Protein AF-A0A024GUS0-F1 (afdb_monomer)

Secondary structure (DSSP, 8-state):
--PPPPP------------GGGTHHHHGGG--GGGS-S-SSGGG----EEEE-SSEEEEEEPTT---SSSSSS-HHHHHHHH-TT----EESS---TT-EEEEEEESSHHHHHHHHHHHHTT-EEEEEEEEEES---SSGGGGTTSS-TTGGGPPP-EEEEHHHHHHHHHHHHHHHHHHHHHHH-TTHHHHH---TTSPPPPPPHHHHHHHHHHHHHHHTTSTT----HHHHHHHH--TTT--HHHHHHHHHHHHHHHHHHHHHHHHHHHHHHHHHHHT--S----TTS---S-TTHHHHTTTT-PEEEEEE--EEPPPTT--S-EE--SHHHHHHTT-B--EEEEEEEEEEEETTEEEEEEEEEESS--TTHHHHHHHHTT-PBTT-TTTS---TTS---SS--EEEEEEEE----HHHHHHHS--EEE---TTTTTS---S--------

Nearest PDB structures (foldseek):
  5vbb-assembly1_A  TM=7.736E-01  e=2.047E-17  Homo sapiens
  1xpi-assembly2_B  TM=7.769E-01  e=3.939E-11  Escherichia coli
  1v9k-assembly2_B  TM=7.738E-01  e=3.724E-11  Escherichia coli
  5uba-assembly1_A  TM=6.549E-01  e=1.208E-11  Homo sapiens
  1xpi-assembly1_A  TM=7.709E-01  e=3.163E-10  Escherichia coli

Foldseek 3Di:
DDDDDDDDDDDDDDDDDDDPVVVVVVVVVPVCQVVQDDDQAQVPDDWAWQDDDPWKTKTFFAAQAADDDDGRHHPQVNCCVVPVVQPDKAFLDDDPRQATGIGMITSDPVSSVVSVVLVVLLLKWFKKKFKWFDDQDQDLVCLLVPDDPCSVPFDRWFKFWLVCVVVVLVLVSVVVVVVVCCVPPVPPSLVVDPDPLAQDAFDALQVLLVVLLVVLVVQVVDPPDDDDPVNVVSNPDDPVPDDPVRSVVSRVSRVVSNVVSVVSSVVVVVVVVVVSVVPPPTPRPPVPDDDPPDPVVVPVVVPDTGMKTKQWWFWAQDDPVDRDIDTDPDPVCCVPRVTHTWIKIKGWQFWFADPNTIMTMIMIITSHDDVCRVQRSCLSSVTGGFQPPRSDDPPPPDPTDPGGRMYRFKMFRNDPPVVCCVNPVGGIDGDDRPCCVGTNRPDDDDSDDPD

pLDDT: mean 76.23, std 20.82, range [25.52, 98.06]

Organism: NCBI:txid65357

InterPro domains:
  IPR006145 Pseudouridine synthase, RsuA/RluA-like [PF00849] (55-380)
  IPR006145 Pseudouridine synthase, RsuA/RluA-like [cd02869] (336-411)
  IPR009071 High mobility group box domain [PS50118] (201-269)
  IPR020103 Pseudouridine synthase, catalytic domain superfamily [SSF55120] (85-411)
  IPR020103 Pseudouridine synthase, catalytic domain superfamily [SSF55120] (321-415)
  IPR036910 High mobility group box domain superfamily [G3DSA:1.10.30.10] (197-286)
  IPR036910 High mobility group box domain superfamily [SSF47095] (211-273)
  IPR050188 RluA Pseudouridine Synthase [PTHR21600] (29-422)

Structure (mmCIF, N/CA/C/O backbone):
data_AF-A0A024GUS0-F1
#
_entry.id   AF-A0A024GUS0-F1
#
loop_
_atom_site.group_PDB
_atom_site.id
_atom_site.type_symbol
_atom_site.label_atom_id
_atom_site.label_alt_id
_atom_site.label_comp_id
_atom_site.label_asym_id
_atom_site.label_entity_id
_atom_site.label_seq_id
_atom_site.pdbx_PDB_ins_code
_atom_site.Cartn_x
_atom_site.Cartn_y
_atom_site.Cartn_z
_atom_site.occupancy
_atom_site.B_iso_or_equiv
_atom_site.auth_seq_id
_atom_site.auth_comp_id
_atom_site.auth_asym_id
_atom_site.auth_atom_id
_atom_site.pdbx_PDB_model_num
ATOM 1 N N . MET A 1 1 ? -56.426 24.921 19.513 1.00 39.22 1 MET A N 1
ATOM 2 C CA . MET A 1 1 ? -56.250 25.112 18.055 1.00 39.22 1 MET A CA 1
ATOM 3 C C . MET A 1 1 ? -55.193 26.186 17.834 1.00 39.22 1 MET A C 1
ATOM 5 O O . MET A 1 1 ? -55.125 27.090 18.652 1.00 39.22 1 MET A O 1
ATOM 9 N N . HIS A 1 2 ? -54.398 26.029 16.768 1.00 25.52 2 HIS A N 1
ATOM 10 C CA . HIS A 1 2 ? -53.125 26.695 16.411 1.00 25.52 2 HIS A CA 1
ATOM 11 C C . HIS A 1 2 ? -51.833 26.079 16.981 1.00 25.52 2 HIS A C 1
ATOM 13 O O . HIS A 1 2 ? -51.426 26.397 18.097 1.00 25.52 2 HIS A O 1
ATOM 19 N N . PRO A 1 3 ? -51.133 25.253 16.179 1.00 26.69 3 PRO A N 1
ATOM 20 C CA . PRO A 1 3 ? -49.714 24.981 16.342 1.00 26.69 3 PRO A CA 1
ATOM 21 C C . PRO A 1 3 ? -48.855 25.991 15.562 1.00 26.69 3 PRO A C 1
ATOM 23 O O . PRO A 1 3 ? -49.153 26.347 14.423 1.00 26.69 3 PRO A O 1
ATOM 26 N N . ARG A 1 4 ? -47.776 26.425 16.219 1.00 25.64 4 ARG A N 1
ATOM 27 C CA . ARG A 1 4 ? -46.687 27.261 15.701 1.00 25.64 4 ARG A CA 1
ATOM 28 C C . ARG A 1 4 ? -45.737 26.417 14.844 1.00 25.64 4 ARG A C 1
ATOM 30 O O . ARG A 1 4 ? -45.289 25.366 15.297 1.00 25.64 4 ARG A O 1
ATOM 37 N N . THR A 1 5 ? -45.402 26.906 13.655 1.00 28.09 5 THR A N 1
ATOM 38 C CA . THR A 1 5 ? -44.386 26.321 12.769 1.00 28.09 5 THR A CA 1
ATOM 39 C C . THR A 1 5 ? -43.005 26.869 13.133 1.00 28.09 5 THR A C 1
ATOM 41 O O . THR A 1 5 ? -42.847 28.061 13.381 1.00 28.09 5 THR A O 1
ATOM 44 N N . ILE A 1 6 ? -42.025 25.972 13.202 1.00 29.83 6 ILE A N 1
ATOM 45 C CA . ILE A 1 6 ? -40.618 26.231 13.521 1.00 29.83 6 ILE A CA 1
ATOM 46 C C . ILE A 1 6 ? -39.914 26.758 12.261 1.00 29.83 6 ILE A C 1
ATOM 48 O O . ILE A 1 6 ? -39.926 26.089 11.231 1.00 29.83 6 ILE A O 1
ATOM 52 N N . GLU A 1 7 ? -39.291 27.934 12.349 1.00 26.20 7 GLU A N 1
ATOM 53 C CA . GLU A 1 7 ? -38.375 28.463 11.332 1.00 26.20 7 GLU A CA 1
ATOM 54 C C . GLU A 1 7 ? -37.002 27.782 11.451 1.00 26.20 7 GLU A C 1
ATOM 56 O O . GLU A 1 7 ? -36.323 27.891 12.473 1.00 26.20 7 GLU A O 1
ATOM 61 N N . THR A 1 8 ? -36.567 27.096 10.394 1.00 29.22 8 THR A N 1
ATOM 62 C CA . THR A 1 8 ? -35.176 26.658 10.219 1.00 29.22 8 THR A CA 1
ATOM 63 C C . THR A 1 8 ? -34.446 27.648 9.317 1.00 29.22 8 THR A C 1
ATOM 65 O O . THR A 1 8 ? -34.753 27.778 8.134 1.00 29.22 8 THR A O 1
ATOM 68 N N . ASN A 1 9 ? -33.469 28.350 9.889 1.00 27.25 9 ASN A N 1
ATOM 69 C CA . ASN A 1 9 ? -32.572 29.270 9.196 1.00 27.25 9 ASN A CA 1
ATOM 70 C C . ASN A 1 9 ? -31.538 28.480 8.365 1.00 27.25 9 ASN A C 1
ATOM 72 O O . ASN A 1 9 ? -30.459 28.156 8.858 1.00 27.25 9 ASN A O 1
ATOM 76 N N . GLU A 1 10 ? -31.842 28.188 7.100 1.00 29.73 10 GLU A N 1
ATOM 77 C CA . GLU A 1 10 ? -30.844 27.781 6.104 1.00 29.73 10 GLU A CA 1
ATOM 78 C C . GLU A 1 10 ? -30.665 28.905 5.075 1.00 29.73 10 GLU A C 1
ATOM 80 O O . GLU A 1 10 ? -31.553 29.198 4.276 1.00 29.73 10 GLU A O 1
ATOM 85 N N . LYS A 1 11 ? -29.499 29.564 5.090 1.00 28.52 11 LYS A N 1
ATOM 86 C CA . LYS A 1 11 ? -29.088 30.467 4.007 1.00 28.52 11 LYS A CA 1
ATOM 87 C C . LYS A 1 11 ? -28.705 29.626 2.779 1.00 28.52 11 LYS A C 1
ATOM 89 O O . LYS A 1 11 ? -27.796 28.802 2.897 1.00 28.52 11 LYS A O 1
ATOM 94 N N . PRO A 1 12 ? -29.299 29.846 1.593 1.00 28.25 12 PRO A N 1
ATOM 95 C CA . PRO A 1 12 ? -28.890 29.144 0.386 1.00 28.25 12 PRO A CA 1
ATOM 96 C C . PRO A 1 12 ? -27.552 29.695 -0.130 1.00 28.25 12 PRO A C 1
ATOM 98 O O . PRO A 1 12 ? -27.399 30.892 -0.371 1.00 28.25 12 PRO A O 1
ATOM 101 N N . PHE A 1 13 ? -26.578 28.807 -0.333 1.00 26.41 13 PHE A N 1
ATOM 102 C CA . PHE A 1 13 ? -25.350 29.106 -1.073 1.00 26.41 13 PHE A CA 1
ATOM 103 C C . PHE A 1 13 ? -25.702 29.305 -2.559 1.00 26.41 13 PHE A C 1
ATOM 105 O O . PHE A 1 13 ? -25.943 28.346 -3.292 1.00 26.41 13 PHE A O 1
ATOM 112 N N . SER A 1 14 ? -25.748 30.554 -3.023 1.00 27.45 14 SER A N 1
ATOM 113 C CA . SER A 1 14 ? -25.956 30.887 -4.434 1.00 27.45 14 SER A CA 1
ATOM 114 C C . SER A 1 14 ? -24.679 30.632 -5.245 1.00 27.45 14 SER A C 1
ATOM 116 O O . SER A 1 14 ? -23.702 31.370 -5.119 1.00 27.45 14 SER A O 1
ATOM 118 N N . ARG A 1 15 ? -24.678 29.614 -6.115 1.00 29.00 15 ARG A N 1
ATOM 119 C CA . ARG A 1 15 ? -23.712 29.524 -7.226 1.00 29.00 15 ARG A CA 1
ATOM 120 C C . ARG A 1 15 ? -24.179 30.426 -8.380 1.00 29.00 15 ARG A C 1
ATOM 122 O O . ARG A 1 15 ? -25.383 30.474 -8.640 1.00 29.00 15 ARG A O 1
ATOM 129 N N . PRO A 1 16 ? -23.279 31.119 -9.097 1.00 27.64 16 PRO A N 1
ATOM 130 C CA . PRO A 1 16 ? -23.679 31.974 -10.209 1.00 27.64 16 PRO A CA 1
ATOM 131 C C . PRO A 1 16 ? -24.201 31.124 -11.379 1.00 27.64 16 PRO A C 1
ATOM 133 O O . PRO A 1 16 ? -23.551 30.171 -11.809 1.00 27.64 16 PRO A O 1
ATOM 136 N N . ARG A 1 17 ? -25.388 31.470 -11.896 1.00 33.12 17 ARG A N 1
ATOM 137 C CA . ARG A 1 17 ? -25.976 30.866 -13.103 1.00 33.12 17 ARG A CA 1
ATOM 138 C C . ARG A 1 17 ? -25.196 31.332 -14.338 1.00 33.12 17 ARG A C 1
ATOM 140 O O . ARG A 1 17 ? -25.247 32.511 -14.676 1.00 33.12 17 ARG A O 1
ATOM 147 N N . ARG A 1 18 ? -24.505 30.416 -15.024 1.00 33.41 18 ARG A N 1
ATOM 148 C CA . ARG A 1 18 ? -24.009 30.634 -16.398 1.00 33.41 18 ARG A CA 1
ATOM 149 C C . ARG A 1 18 ? -25.074 30.202 -17.413 1.00 33.41 18 ARG A C 1
ATOM 151 O O . ARG A 1 18 ? -25.890 29.331 -17.112 1.00 33.41 18 ARG A O 1
ATOM 158 N N . LYS A 1 19 ? -25.113 30.879 -18.565 1.00 34.56 19 LYS A N 1
ATOM 159 C CA . LYS A 1 19 ? -26.150 30.741 -19.602 1.00 34.56 19 LYS A CA 1
ATOM 160 C C . LYS A 1 19 ? -26.060 29.376 -20.299 1.00 34.56 19 LYS A C 1
ATOM 162 O O . LYS A 1 19 ? -24.975 28.839 -20.485 1.00 34.56 19 LYS A O 1
ATOM 167 N N . ALA A 1 20 ? -27.212 28.843 -20.710 1.00 36.78 20 ALA A N 1
ATOM 168 C CA . ALA A 1 20 ? -27.345 27.520 -21.330 1.00 36.78 20 ALA A CA 1
ATOM 169 C C . ALA A 1 20 ? -26.583 27.361 -22.664 1.00 36.78 20 ALA A C 1
ATOM 171 O O . ALA A 1 20 ? -26.237 26.244 -23.027 1.00 36.78 20 ALA A O 1
ATOM 172 N N . SER A 1 21 ? -26.250 28.459 -23.352 1.00 31.81 21 SER A N 1
ATOM 173 C CA . SER A 1 21 ? -25.469 28.446 -24.600 1.00 31.81 21 SER A CA 1
ATOM 174 C C . SER A 1 21 ? -23.989 28.081 -24.415 1.00 31.81 21 SER A C 1
ATOM 176 O O . SER A 1 21 ? -23.338 27.700 -25.380 1.00 31.81 21 SER A O 1
ATOM 178 N N . ASP A 1 22 ? -23.455 28.157 -23.190 1.00 33.03 22 ASP A N 1
ATOM 179 C CA . ASP A 1 22 ? -22.054 27.807 -22.902 1.00 33.03 22 ASP A CA 1
ATOM 180 C C . ASP A 1 22 ? -21.862 26.295 -22.663 1.00 33.03 22 ASP A C 1
ATOM 182 O O . ASP A 1 22 ? -20.732 25.820 -22.571 1.00 33.03 22 ASP A O 1
ATOM 186 N N . PHE A 1 23 ? -22.948 25.519 -22.552 1.00 36.16 23 PHE A N 1
ATOM 187 C CA . PHE A 1 23 ? -22.876 24.070 -22.317 1.00 36.16 23 PHE A CA 1
ATOM 188 C C . PHE A 1 23 ? -22.616 23.267 -23.595 1.00 36.16 23 PHE A C 1
ATOM 190 O O . PHE A 1 23 ? -21.948 22.236 -23.545 1.00 36.16 23 PHE A O 1
ATOM 197 N N . GLU A 1 24 ? -23.086 23.746 -24.745 1.00 31.78 24 GLU A N 1
ATOM 198 C CA . GLU A 1 24 ? -23.004 22.999 -26.005 1.00 31.78 24 GLU A CA 1
ATOM 199 C C . GLU A 1 24 ? -21.579 23.013 -26.586 1.00 31.78 24 GLU A C 1
ATOM 201 O O . GLU A 1 24 ? -21.090 21.995 -27.075 1.00 31.78 24 GLU A O 1
ATOM 206 N N . HIS A 1 25 ? -20.844 24.114 -26.392 1.00 30.50 25 HIS A N 1
ATOM 207 C CA . HIS A 1 25 ? -19.437 24.227 -26.793 1.00 30.50 25 HIS A CA 1
ATOM 208 C C . HIS A 1 25 ? -18.455 23.515 -25.844 1.00 30.50 25 HIS A C 1
ATOM 210 O O . HIS A 1 25 ? -17.326 23.226 -26.236 1.00 30.50 25 HIS A O 1
ATOM 216 N N . VAL A 1 26 ? -18.861 23.215 -24.603 1.00 34.06 26 VAL A N 1
ATOM 217 C CA . VAL A 1 26 ? -18.023 22.496 -23.624 1.00 34.06 26 VAL A CA 1
ATOM 218 C C . VAL A 1 26 ? -18.148 20.978 -23.782 1.00 34.06 26 VAL A C 1
ATOM 220 O O . VAL A 1 26 ? -17.193 20.260 -23.495 1.00 34.06 26 VAL A O 1
ATOM 223 N N . LEU A 1 27 ? -19.271 20.473 -24.303 1.00 33.47 27 LEU A N 1
ATOM 224 C CA . LEU A 1 27 ? -19.463 19.038 -24.539 1.00 33.47 27 LEU A CA 1
ATOM 225 C C . LEU A 1 27 ? -18.681 18.509 -25.754 1.00 33.47 27 LEU A C 1
ATOM 227 O O . LEU A 1 27 ? -18.282 17.347 -25.748 1.00 33.47 27 LEU A O 1
ATOM 231 N N . GLN A 1 28 ? -18.371 19.349 -26.749 1.00 29.69 28 GLN A N 1
ATOM 232 C CA . GLN A 1 28 ? -17.580 18.935 -27.920 1.00 29.69 28 GLN A CA 1
ATOM 233 C C . GLN A 1 28 ? -16.073 18.770 -27.642 1.00 29.69 28 GLN A C 1
ATOM 235 O O . GLN A 1 28 ? -15.373 18.123 -28.419 1.00 29.69 28 GLN A O 1
ATOM 240 N N . THR A 1 29 ? -15.557 19.271 -26.515 1.00 30.69 29 THR A N 1
ATOM 241 C CA . THR A 1 29 ? -14.122 19.184 -26.170 1.00 30.69 29 THR A CA 1
ATOM 242 C C . THR A 1 29 ? -13.755 17.916 -25.381 1.00 30.69 29 THR A C 1
ATOM 244 O O . THR A 1 29 ? -12.579 17.686 -25.091 1.00 30.69 29 THR A O 1
ATOM 247 N N . TYR A 1 30 ? -14.731 17.060 -25.058 1.00 35.56 30 TYR A N 1
ATOM 248 C CA . TYR A 1 30 ? -14.507 15.807 -24.323 1.00 35.56 30 TYR A CA 1
ATOM 249 C C . TYR A 1 30 ? -14.148 14.604 -25.199 1.00 35.56 30 TYR A C 1
ATOM 251 O O . TYR A 1 30 ? -14.019 13.504 -24.679 1.00 35.56 30 TYR A O 1
ATOM 259 N N . ASN A 1 31 ? -13.851 14.800 -26.486 1.00 35.84 31 ASN A N 1
ATOM 260 C CA . ASN A 1 31 ? -13.142 13.789 -27.279 1.00 35.84 31 ASN A CA 1
ATOM 261 C C . ASN A 1 31 ? -11.621 13.857 -27.013 1.00 35.84 31 ASN A C 1
ATOM 263 O O . ASN A 1 31 ? -10.795 13.980 -27.914 1.00 35.84 31 ASN A O 1
ATOM 267 N N . CYS A 1 32 ? -11.240 13.891 -25.731 1.00 37.34 32 CYS A N 1
ATOM 268 C CA . CYS A 1 32 ? -9.860 14.041 -25.266 1.00 37.34 32 CYS A CA 1
ATOM 269 C C . CYS A 1 32 ? -9.244 12.732 -24.749 1.00 37.34 32 CYS A C 1
ATOM 271 O O . CYS A 1 32 ? -8.144 12.765 -24.196 1.00 37.34 32 CYS A O 1
ATOM 273 N N . ASP A 1 33 ? -9.917 11.595 -24.944 1.00 43.66 33 ASP A N 1
ATOM 274 C CA . ASP A 1 33 ? -9.506 10.309 -24.370 1.00 43.66 33 ASP A CA 1
ATOM 275 C C . ASP A 1 33 ? -8.219 9.753 -25.008 1.00 43.66 33 ASP A C 1
ATOM 277 O O . ASP A 1 33 ? -7.389 9.160 -24.319 1.00 43.66 33 ASP A O 1
ATOM 281 N N . SER A 1 34 ? -7.955 10.078 -26.280 1.00 43.47 34 SER A N 1
ATOM 282 C CA . SER A 1 34 ? -6.726 9.692 -26.993 1.00 43.47 34 SER A CA 1
ATOM 283 C C . SER A 1 34 ? -5.442 10.336 -26.446 1.00 43.47 34 SER A C 1
ATOM 285 O O . SER A 1 34 ? -4.345 9.911 -26.800 1.00 43.47 34 SER A O 1
ATOM 287 N N . ARG A 1 35 ? -5.539 11.354 -25.574 1.00 47.75 35 ARG A N 1
ATOM 288 C CA . ARG A 1 35 ? -4.375 12.110 -25.072 1.00 47.75 35 ARG A CA 1
ATOM 289 C C . ARG A 1 35 ? -3.687 11.495 -23.852 1.00 47.75 35 ARG A C 1
ATOM 291 O O . ARG A 1 35 ? -2.587 11.923 -23.523 1.00 47.75 35 ARG A O 1
ATOM 298 N N . ARG A 1 36 ? -4.317 10.547 -23.147 1.00 53.44 36 ARG A N 1
ATOM 299 C CA . ARG A 1 36 ? -3.791 9.992 -21.878 1.00 53.44 36 ARG A CA 1
ATOM 300 C C . ARG A 1 36 ? -3.139 8.607 -22.004 1.00 53.44 36 ARG A C 1
ATOM 302 O O . ARG A 1 36 ? -2.761 8.052 -20.978 1.00 53.44 36 ARG A O 1
ATOM 309 N N . GLY A 1 37 ? -2.978 8.087 -23.224 1.00 66.19 37 GLY A N 1
ATOM 310 C CA . GLY A 1 37 ? -2.435 6.746 -23.478 1.00 66.19 37 GLY A CA 1
ATOM 311 C C . GLY A 1 37 ? -3.395 5.614 -23.084 1.00 66.19 37 GLY A C 1
ATOM 312 O O . GLY A 1 37 ? -4.482 5.866 -22.558 1.00 66.19 37 GLY A O 1
ATOM 313 N N . GLY A 1 38 ? -2.987 4.368 -23.342 1.00 75.44 38 GLY A N 1
ATOM 314 C CA . GLY A 1 38 ? -3.787 3.163 -23.083 1.00 75.44 38 GLY A CA 1
ATOM 315 C C . GLY A 1 38 ? -4.730 2.761 -24.231 1.00 75.44 38 GLY A C 1
ATOM 316 O O . GLY A 1 38 ? -4.809 3.467 -25.239 1.00 75.44 38 GLY A O 1
ATOM 317 N N . PRO A 1 39 ? -5.437 1.619 -24.113 1.00 81.12 39 PRO A N 1
ATOM 318 C CA . PRO A 1 39 ? -6.397 1.177 -25.123 1.00 81.12 39 PRO A CA 1
ATOM 319 C C . PRO A 1 39 ? -7.516 2.209 -25.298 1.00 81.12 39 PRO A C 1
ATOM 321 O O . PRO A 1 39 ? -8.186 2.565 -24.330 1.00 81.12 39 PRO A O 1
ATOM 324 N N . SER A 1 40 ? -7.715 2.691 -26.525 1.00 80.00 40 SER A N 1
ATOM 325 C CA . SER A 1 40 ? -8.797 3.624 -26.868 1.00 80.00 40 SER A CA 1
ATOM 326 C C . SER A 1 40 ? -10.112 2.916 -27.193 1.00 80.00 40 SER A C 1
ATOM 328 O O . SER A 1 40 ? -11.171 3.516 -27.053 1.00 80.00 40 SER A O 1
ATOM 330 N N . ASP A 1 41 ? -10.048 1.649 -27.605 1.00 86.88 41 ASP A N 1
ATOM 331 C CA . ASP A 1 41 ? -11.208 0.810 -27.900 1.00 86.88 41 ASP A CA 1
ATOM 332 C C . ASP A 1 41 ? -11.241 -0.405 -26.971 1.00 86.88 41 ASP A C 1
ATOM 334 O O . ASP A 1 41 ? -10.206 -0.979 -26.617 1.00 86.88 41 ASP A O 1
ATOM 338 N N . LEU A 1 42 ? -12.451 -0.813 -26.593 1.00 89.69 42 LEU A N 1
ATOM 339 C CA . LEU A 1 42 ? -12.677 -1.968 -25.743 1.00 89.69 42 LEU A CA 1
ATOM 340 C C . LEU A 1 42 ? -12.161 -3.246 -26.406 1.00 89.69 42 LEU A C 1
ATOM 342 O O . LEU A 1 42 ? -11.589 -4.081 -25.714 1.00 89.69 42 LEU A O 1
ATOM 346 N N . ASN A 1 43 ? -12.306 -3.395 -27.726 1.00 89.38 43 ASN A N 1
ATOM 347 C CA . ASN A 1 43 ? -11.841 -4.593 -28.436 1.00 89.38 43 ASN A CA 1
ATOM 348 C C . ASN A 1 43 ? -10.316 -4.741 -28.420 1.00 89.38 43 ASN A C 1
ATOM 350 O O . ASN A 1 43 ? -9.823 -5.861 -28.456 1.00 89.38 43 ASN A O 1
ATOM 354 N N . ALA A 1 44 ? -9.578 -3.633 -28.313 1.00 86.75 44 ALA A N 1
ATOM 355 C CA . ALA A 1 44 ? -8.124 -3.650 -28.178 1.00 86.75 44 ALA A CA 1
ATOM 356 C C . ALA A 1 44 ? -7.658 -3.964 -26.742 1.00 86.75 44 ALA A C 1
ATOM 358 O O . ALA A 1 44 ? -6.468 -4.176 -26.510 1.00 86.75 44 ALA A O 1
ATOM 359 N N . LEU A 1 45 ? -8.570 -3.961 -25.759 1.00 92.19 45 LEU A N 1
ATOM 360 C CA . LEU A 1 45 ? -8.269 -4.303 -24.372 1.00 92.19 45 LEU A CA 1
ATOM 361 C C . LEU A 1 45 ? -8.510 -5.799 -24.143 1.00 92.19 45 LEU A C 1
ATOM 363 O O . LEU A 1 45 ? -9.638 -6.253 -23.922 1.00 92.19 45 LEU A O 1
ATOM 367 N N . GLU A 1 46 ? -7.419 -6.556 -24.160 1.00 92.88 46 GLU A N 1
ATOM 368 C CA . GLU A 1 46 ? -7.390 -7.966 -23.776 1.00 92.88 46 GLU A CA 1
ATOM 369 C C . GLU A 1 46 ? -7.079 -8.113 -22.280 1.00 92.88 46 GLU A C 1
ATOM 371 O O . GLU A 1 46 ? -6.201 -7.434 -21.734 1.00 92.88 46 GLU A O 1
ATOM 376 N N . LEU A 1 47 ? -7.825 -8.985 -21.597 1.00 96.06 47 LEU A N 1
ATOM 377 C CA . LEU A 1 47 ? -7.606 -9.284 -20.186 1.00 96.06 47 LEU A CA 1
ATOM 378 C C . LEU A 1 47 ? -6.589 -10.418 -20.031 1.00 96.06 47 LEU A C 1
ATOM 380 O O . LEU A 1 47 ? -6.867 -11.560 -20.387 1.00 96.06 47 LEU A O 1
ATOM 384 N N . ASP A 1 48 ? -5.449 -10.124 -19.408 1.00 96.88 48 ASP A N 1
ATOM 385 C CA . ASP A 1 48 ? -4.497 -11.146 -18.963 1.00 96.88 48 ASP A CA 1
ATOM 386 C C . ASP A 1 48 ? -4.963 -11.716 -17.612 1.00 96.88 48 ASP A C 1
ATOM 388 O O . ASP A 1 48 ? -4.809 -11.102 -16.550 1.00 96.88 48 ASP A O 1
ATOM 392 N N . VAL A 1 49 ? -5.637 -12.867 -17.661 1.00 97.19 49 VAL A N 1
ATOM 393 C CA . VAL A 1 49 ? -6.249 -13.515 -16.496 1.00 97.19 49 VAL A CA 1
ATOM 394 C C . VAL A 1 49 ? -5.264 -14.504 -15.883 1.00 97.19 49 VAL A C 1
ATOM 396 O O . VAL A 1 49 ? -5.088 -15.614 -16.375 1.00 97.19 49 VAL A O 1
ATOM 399 N N . ILE A 1 50 ? -4.701 -14.138 -14.732 1.00 95.94 50 ILE A N 1
ATOM 400 C CA . ILE A 1 50 ? -3.835 -15.016 -13.932 1.00 95.94 50 ILE A CA 1
ATOM 401 C C . ILE A 1 50 ? -4.655 -16.165 -13.343 1.00 95.94 50 ILE A C 1
ATOM 403 O O . ILE A 1 50 ? -4.207 -17.310 -13.278 1.00 95.94 50 ILE A O 1
ATOM 407 N N . ARG A 1 51 ? -5.858 -15.855 -12.841 1.00 94.44 51 ARG A N 1
ATOM 408 C CA . ARG A 1 51 ? -6.723 -16.846 -12.196 1.00 94.44 51 ARG A CA 1
ATOM 409 C C . ARG A 1 51 ? -8.184 -16.431 -12.205 1.00 94.44 51 ARG A C 1
ATOM 411 O O . ARG A 1 51 ? -8.510 -15.279 -11.944 1.00 94.44 51 ARG A O 1
ATOM 418 N N . LYS A 1 52 ? -9.075 -17.405 -12.372 1.00 94.62 52 LYS A N 1
ATOM 419 C CA . LYS A 1 52 ? -10.516 -17.250 -12.159 1.00 94.62 52 LYS A CA 1
ATOM 420 C C . LYS A 1 52 ? -11.023 -18.364 -11.249 1.00 94.62 52 LYS A C 1
ATOM 422 O O . LYS A 1 52 ? -10.748 -19.536 -11.484 1.00 94.62 52 LYS A O 1
ATOM 427 N N . THR A 1 53 ? -11.784 -18.001 -10.225 1.00 93.50 53 THR A N 1
ATOM 428 C CA . THR A 1 53 ? -12.536 -18.936 -9.377 1.00 93.50 53 THR A CA 1
ATOM 429 C C . THR A 1 53 ? -14.016 -18.554 -9.385 1.00 93.50 53 THR A C 1
ATOM 431 O O . THR A 1 53 ? -14.416 -17.589 -10.032 1.00 93.50 53 THR A O 1
ATOM 434 N N . LYS A 1 54 ? -14.854 -19.274 -8.628 1.00 93.69 54 LYS A N 1
ATOM 435 C CA . LYS A 1 54 ? -16.260 -18.884 -8.406 1.00 93.69 54 LYS A CA 1
ATOM 436 C C . LYS A 1 54 ? -16.414 -17.533 -7.685 1.00 93.69 54 LYS A C 1
ATOM 438 O O . LYS A 1 54 ? -17.470 -16.916 -7.744 1.00 93.69 54 LYS A O 1
ATOM 443 N N . ASN A 1 55 ? -15.376 -17.100 -6.971 1.00 95.50 55 ASN A N 1
ATOM 444 C CA . ASN A 1 55 ? -15.428 -15.997 -6.014 1.00 95.50 55 ASN A CA 1
ATOM 445 C C . ASN A 1 55 ? -14.585 -14.788 -6.426 1.00 95.50 55 ASN A C 1
ATOM 447 O O . ASN A 1 55 ? -14.869 -13.675 -5.975 1.00 95.50 55 ASN A O 1
ATOM 451 N N . LEU A 1 56 ? -13.567 -14.984 -7.265 1.00 95.19 56 LEU A N 1
ATOM 452 C CA . LEU A 1 56 ? -12.633 -13.934 -7.653 1.00 95.19 56 LEU A CA 1
ATOM 453 C C . LEU A 1 56 ? -12.083 -14.117 -9.073 1.00 95.19 56 LEU A C 1
ATOM 455 O O . LEU A 1 56 ? -12.041 -15.226 -9.605 1.00 95.19 56 LEU A O 1
ATOM 459 N N . ILE A 1 57 ? -11.598 -13.017 -9.637 1.00 97.00 57 ILE A N 1
ATOM 460 C CA . ILE A 1 57 ? -10.763 -12.966 -10.836 1.00 97.00 57 ILE A CA 1
ATOM 461 C C . ILE A 1 57 ? -9.492 -12.203 -10.470 1.00 97.00 57 ILE A C 1
ATOM 463 O O . ILE A 1 57 ? -9.567 -11.115 -9.900 1.00 97.00 57 ILE A O 1
ATOM 467 N N . VAL A 1 58 ? -8.333 -12.776 -10.773 1.00 97.44 58 VAL A N 1
ATOM 468 C CA . VAL A 1 58 ? -7.033 -12.116 -10.653 1.00 97.44 58 VAL A CA 1
ATOM 469 C C . VAL A 1 58 ? -6.515 -11.835 -12.048 1.00 97.44 58 VAL A C 1
ATOM 471 O O . VAL A 1 58 ? -6.418 -12.744 -12.872 1.00 97.44 58 VAL A O 1
ATOM 474 N N . LEU A 1 59 ? -6.182 -10.575 -12.289 1.00 98.06 59 LEU A N 1
ATOM 475 C CA . LEU A 1 59 ? -5.655 -10.086 -13.551 1.00 98.06 59 LEU A CA 1
ATOM 476 C C . LEU A 1 59 ? -4.194 -9.680 -13.387 1.00 98.06 59 LEU A C 1
ATOM 478 O O . LEU A 1 59 ? -3.803 -9.171 -12.334 1.00 98.06 59 LEU A O 1
ATOM 482 N N . ASN A 1 60 ? -3.419 -9.826 -14.450 1.00 98.06 60 ASN A N 1
ATOM 483 C CA . ASN A 1 60 ? -2.205 -9.059 -14.652 1.00 98.06 60 ASN A CA 1
ATOM 484 C C . ASN A 1 60 ? -2.599 -7.773 -15.386 1.00 98.06 60 ASN A C 1
ATOM 486 O O . ASN A 1 60 ? -2.747 -7.742 -16.605 1.00 98.06 60 ASN A O 1
ATOM 490 N N . LYS A 1 61 ? -2.853 -6.704 -14.629 1.00 97.00 61 LYS A N 1
ATOM 491 C CA . LYS A 1 61 ? -3.259 -5.422 -15.198 1.00 97.00 61 LYS A CA 1
ATOM 492 C C . LYS A 1 61 ? -2.140 -4.875 -16.082 1.00 97.00 61 LYS A C 1
ATOM 494 O O . LYS A 1 61 ? -1.022 -4.677 -15.604 1.00 97.00 61 LYS A O 1
ATOM 499 N N . GLY A 1 62 ? -2.447 -4.525 -17.325 1.00 94.50 62 GLY A N 1
ATOM 500 C CA . GLY A 1 62 ? -1.536 -3.755 -18.166 1.00 94.50 62 GLY A CA 1
ATOM 501 C C . GLY A 1 62 ? -1.272 -2.362 -17.585 1.00 94.50 62 GLY A C 1
ATOM 502 O O . GLY A 1 62 ? -2.038 -1.840 -16.767 1.00 94.50 62 GLY A O 1
ATOM 503 N N . TYR A 1 63 ? -0.174 -1.740 -18.000 1.00 92.56 63 TYR A N 1
ATOM 504 C CA . TYR A 1 63 ? 0.060 -0.319 -17.737 1.00 92.56 63 TYR A CA 1
ATOM 505 C C . TYR A 1 63 ? -0.918 0.523 -18.564 1.00 92.56 63 TYR A C 1
ATOM 507 O O . TYR A 1 63 ? -1.428 0.059 -19.580 1.00 92.56 63 TYR A O 1
ATOM 515 N N . ASP A 1 64 ? -1.228 1.727 -18.090 1.00 92.25 64 ASP A N 1
ATOM 516 C CA . ASP A 1 64 ? -2.160 2.669 -18.729 1.00 92.25 64 ASP A CA 1
ATOM 517 C C . ASP A 1 64 ? -3.553 2.084 -19.035 1.00 92.25 64 ASP A C 1
ATOM 519 O O . ASP A 1 64 ? -4.289 2.555 -19.898 1.00 92.25 64 ASP A O 1
ATOM 523 N N . GLN A 1 65 ? -3.958 1.054 -18.287 1.00 93.00 65 GLN A N 1
ATOM 524 C CA . GLN A 1 65 ? -5.310 0.504 -18.334 1.00 93.00 65 GLN A CA 1
ATOM 525 C C . GLN A 1 65 ? -6.167 1.099 -17.218 1.00 93.00 65 GLN A C 1
ATOM 527 O O . GLN A 1 65 ? -5.795 1.066 -16.036 1.00 93.00 65 GLN A O 1
ATOM 532 N N . ARG A 1 66 ? -7.341 1.609 -17.602 1.00 93.25 66 ARG A N 1
ATOM 533 C CA . ARG A 1 66 ? -8.349 2.167 -16.694 1.00 93.25 66 ARG A CA 1
ATOM 534 C C . ARG A 1 66 ? -9.142 1.050 -16.020 1.00 93.25 66 ARG A C 1
ATOM 536 O O . ARG A 1 66 ? -9.531 0.089 -16.676 1.00 93.25 66 ARG A O 1
ATOM 543 N N . LEU A 1 67 ? -9.417 1.196 -14.724 1.00 94.69 67 LEU A N 1
ATOM 544 C CA . LEU A 1 67 ? -10.221 0.225 -13.977 1.00 94.69 67 LEU A CA 1
ATOM 545 C C . LEU A 1 67 ? -11.704 0.325 -14.360 1.00 94.69 67 LEU A C 1
ATOM 547 O O . LEU A 1 67 ? -12.281 -0.650 -14.828 1.00 94.69 67 LEU A O 1
ATOM 551 N N . ASP A 1 68 ? -12.291 1.509 -14.199 1.00 93.94 68 ASP A N 1
ATOM 552 C CA . ASP A 1 68 ? -13.714 1.807 -14.375 1.00 93.94 68 ASP A CA 1
ATOM 553 C C . ASP A 1 68 ? -13.934 3.271 -14.815 1.00 93.94 68 ASP A C 1
ATOM 555 O O . ASP A 1 68 ? -12.986 4.003 -15.120 1.00 93.94 68 ASP A O 1
ATOM 559 N N . GLY A 1 69 ? -15.202 3.688 -14.877 1.00 89.56 69 GLY A N 1
ATOM 560 C CA . GLY A 1 69 ? -15.615 5.061 -15.170 1.00 89.56 69 GLY A CA 1
ATOM 561 C C . GLY A 1 69 ? -16.203 5.257 -16.568 1.00 89.56 69 GLY A C 1
ATOM 562 O O . GLY A 1 69 ? -16.426 4.310 -17.322 1.00 89.56 69 GLY A O 1
ATOM 563 N N . ASN A 1 70 ? -16.480 6.518 -16.908 1.00 89.12 70 ASN A N 1
ATOM 564 C CA . ASN A 1 70 ? -17.088 6.897 -18.185 1.00 89.12 70 ASN A CA 1
ATOM 565 C C . ASN A 1 70 ? -16.030 7.043 -19.294 1.00 89.12 70 ASN A C 1
ATOM 567 O O . ASN A 1 70 ? -15.802 8.143 -19.789 1.00 89.12 70 ASN A O 1
ATOM 571 N N . PHE A 1 71 ? -15.359 5.938 -19.618 1.00 88.50 71 PHE A N 1
ATOM 572 C CA . PHE A 1 71 ? -14.343 5.833 -20.671 1.00 88.50 71 PHE A CA 1
ATOM 573 C C . PHE A 1 71 ? -14.678 4.673 -21.596 1.00 88.50 71 PHE A C 1
ATOM 575 O O . PHE A 1 71 ? -15.256 3.691 -21.129 1.00 88.50 71 PHE A O 1
ATOM 582 N N . ASP A 1 72 ? -14.305 4.747 -22.870 1.00 89.44 72 ASP A N 1
ATOM 583 C CA . ASP A 1 72 ? -14.689 3.741 -23.871 1.00 89.44 72 ASP A CA 1
ATOM 584 C C . ASP A 1 72 ? -14.141 2.348 -23.544 1.00 89.44 72 ASP A C 1
ATOM 586 O O . ASP A 1 72 ? -14.907 1.380 -23.506 1.00 89.44 72 ASP A O 1
ATOM 590 N N . ALA A 1 73 ? -12.862 2.270 -23.166 1.00 92.25 73 ALA A N 1
ATOM 591 C CA . ALA A 1 73 ? -12.201 1.043 -22.739 1.00 92.25 73 ALA A CA 1
ATOM 592 C C . ALA A 1 73 ? -11.829 1.086 -21.247 1.00 92.25 73 ALA A C 1
ATOM 594 O O . ALA A 1 73 ? -11.023 1.906 -20.798 1.00 92.25 73 ALA A O 1
ATOM 595 N N . THR A 1 74 ? -12.396 0.166 -20.464 1.00 95.69 74 THR A N 1
ATOM 596 C CA . THR A 1 74 ? -12.037 -0.054 -19.056 1.00 95.69 74 THR A CA 1
ATOM 597 C C . THR A 1 74 ? -11.985 -1.546 -18.754 1.00 95.69 74 THR A C 1
ATOM 599 O O . THR A 1 74 ? -12.627 -2.352 -19.430 1.00 95.69 74 THR A O 1
ATOM 602 N N . ILE A 1 75 ? -11.252 -1.921 -17.708 1.00 97.06 75 ILE A N 1
ATOM 603 C CA . ILE A 1 75 ? -11.194 -3.305 -17.230 1.00 97.06 75 ILE A CA 1
ATOM 604 C C . ILE A 1 75 ? -12.578 -3.778 -16.781 1.00 97.06 75 ILE A C 1
ATOM 606 O O . ILE A 1 75 ? -12.933 -4.915 -17.054 1.00 97.06 75 ILE A O 1
ATOM 610 N N . GLU A 1 76 ? -13.393 -2.924 -16.155 1.00 97.06 76 GLU A N 1
ATOM 611 C CA . GLU A 1 76 ? -14.783 -3.251 -15.808 1.00 97.06 76 GLU A CA 1
ATOM 612 C C . GLU A 1 76 ? -15.609 -3.634 -17.042 1.00 97.06 76 GLU A C 1
ATOM 614 O O . GLU A 1 76 ? -16.270 -4.673 -17.049 1.00 97.06 76 GLU A O 1
ATOM 619 N N . LYS A 1 77 ? -15.542 -2.826 -18.107 1.00 96.81 77 LYS A N 1
ATOM 620 C CA . LYS A 1 77 ? -16.250 -3.110 -19.361 1.00 96.81 77 LYS A CA 1
ATOM 621 C C . LYS A 1 77 ? -15.728 -4.384 -20.022 1.00 96.81 77 LYS A C 1
ATOM 623 O O . LYS A 1 77 ? -16.528 -5.182 -20.503 1.00 96.81 77 LYS A O 1
ATOM 628 N N . ALA A 1 78 ? -14.414 -4.605 -20.005 1.00 97.44 78 ALA A N 1
ATOM 629 C CA . ALA A 1 78 ? -13.810 -5.807 -20.574 1.00 97.44 78 ALA A CA 1
ATOM 630 C C . ALA A 1 78 ? -14.189 -7.062 -19.775 1.00 97.44 78 ALA A C 1
ATOM 632 O O . ALA A 1 78 ? -14.498 -8.093 -20.359 1.00 97.44 78 ALA A O 1
ATOM 633 N N . LEU A 1 79 ? -14.277 -6.961 -18.446 1.00 97.88 79 LEU A N 1
ATOM 634 C CA . LEU A 1 79 ? -14.760 -8.045 -17.592 1.00 97.88 79 LEU A CA 1
ATOM 635 C C . LEU A 1 79 ? -16.217 -8.400 -17.904 1.00 97.88 79 LEU A C 1
ATOM 637 O O . LEU A 1 79 ? -16.547 -9.580 -17.972 1.00 97.88 79 LEU A O 1
ATOM 641 N N . HIS A 1 80 ? -17.084 -7.408 -18.121 1.00 97.44 80 HIS A N 1
ATOM 642 C CA . HIS A 1 80 ? -18.471 -7.653 -18.525 1.00 97.44 80 HIS A CA 1
ATOM 643 C C . HIS A 1 80 ? -18.597 -8.220 -19.944 1.00 97.44 80 HIS A C 1
ATOM 645 O O . HIS A 1 80 ? -19.487 -9.033 -20.182 1.00 97.44 80 HIS A O 1
ATOM 651 N N . ARG A 1 81 ? -17.707 -7.830 -20.865 1.00 96.62 81 ARG A N 1
ATOM 652 C CA . ARG A 1 81 ? -17.612 -8.420 -22.208 1.00 96.62 81 ARG A CA 1
ATOM 653 C C . ARG A 1 81 ? -17.212 -9.897 -22.140 1.00 96.62 81 ARG A C 1
ATOM 655 O O . ARG A 1 81 ? -17.871 -10.725 -22.759 1.00 96.62 81 ARG A O 1
ATOM 662 N N . ASP A 1 82 ? -16.164 -10.219 -21.383 1.00 97.25 82 ASP A N 1
ATOM 663 C CA . ASP A 1 82 ? -15.557 -11.561 -21.361 1.00 97.25 82 ASP A CA 1
ATOM 664 C C . ASP A 1 82 ? -16.301 -12.537 -20.435 1.00 97.25 82 ASP A C 1
ATOM 666 O O . ASP A 1 82 ? -16.229 -13.755 -20.602 1.00 97.25 82 ASP A O 1
ATOM 670 N N . TYR A 1 83 ? -17.036 -12.013 -19.451 1.00 97.19 83 TYR A N 1
ATOM 671 C CA . TYR A 1 83 ? -17.778 -12.796 -18.464 1.00 97.19 83 TYR A CA 1
ATOM 672 C C . TYR A 1 83 ? -19.198 -12.240 -18.243 1.00 97.19 83 TYR A C 1
ATOM 674 O O . TYR A 1 83 ? -19.525 -11.804 -17.131 1.00 97.19 83 TYR A O 1
ATOM 682 N N . PRO A 1 84 ? -20.066 -12.283 -19.271 1.00 96.81 84 PRO A N 1
ATOM 683 C CA . PRO A 1 84 ? -21.398 -11.673 -19.232 1.00 96.81 84 PRO A CA 1
ATOM 684 C C . PRO A 1 84 ? -22.332 -12.300 -18.186 1.00 96.81 84 PRO A C 1
ATOM 686 O O . PRO A 1 84 ? -23.222 -11.626 -17.673 1.00 96.81 84 PRO A O 1
ATOM 689 N N . ASP A 1 85 ? -22.098 -13.561 -17.810 1.00 96.62 85 ASP A N 1
ATOM 690 C CA . ASP A 1 85 ? -22.890 -14.271 -16.797 1.00 96.62 85 ASP A CA 1
ATOM 691 C C . ASP A 1 85 ? -22.681 -13.731 -15.372 1.00 96.62 85 ASP A C 1
ATOM 693 O O . ASP A 1 85 ? -23.456 -14.028 -14.460 1.00 96.62 85 ASP A O 1
ATOM 697 N N . ILE A 1 86 ? -21.616 -12.955 -15.143 1.00 96.38 86 ILE A N 1
ATOM 698 C CA . ILE A 1 86 ? -21.323 -12.381 -13.833 1.00 96.38 86 ILE A CA 1
ATOM 699 C C . ILE A 1 86 ? -22.025 -11.021 -13.726 1.00 96.38 86 ILE A C 1
ATOM 701 O O . ILE A 1 86 ? -21.641 -10.066 -14.402 1.00 96.38 86 ILE A O 1
ATOM 705 N N . PRO A 1 87 ? -23.004 -10.865 -12.815 1.00 93.12 87 PRO A N 1
ATOM 706 C CA . PRO A 1 87 ? -23.839 -9.668 -12.786 1.00 93.12 87 PRO A CA 1
ATOM 707 C C . PRO A 1 87 ? -23.088 -8.426 -12.301 1.00 93.12 87 PRO A C 1
ATOM 709 O O . PRO A 1 87 ? -23.493 -7.303 -12.591 1.00 93.12 87 PRO A O 1
ATOM 712 N N . LYS A 1 88 ? -22.039 -8.602 -11.487 1.00 95.50 88 LYS A N 1
ATOM 713 C CA . LYS A 1 88 ? -21.302 -7.484 -10.897 1.00 95.50 88 LYS A CA 1
ATOM 714 C C . LYS A 1 88 ? -19.893 -7.866 -10.469 1.00 95.50 88 LYS A C 1
ATOM 716 O O . LYS A 1 88 ? -19.724 -8.731 -9.608 1.00 95.50 88 LYS A O 1
ATOM 721 N N . PHE A 1 89 ? -18.922 -7.101 -10.952 1.00 97.38 89 PHE A N 1
ATOM 722 C CA . PHE A 1 89 ? -17.548 -7.095 -10.458 1.00 97.38 89 PHE A CA 1
ATOM 723 C C . PHE A 1 89 ? -17.375 -6.075 -9.334 1.00 97.38 89 PHE A C 1
ATOM 725 O O . PHE A 1 89 ? -18.095 -5.078 -9.245 1.00 97.38 89 PHE A O 1
ATOM 732 N N . ARG A 1 90 ? -16.459 -6.350 -8.403 1.00 97.31 90 ARG A N 1
ATOM 733 C CA . ARG A 1 90 ? -16.184 -5.458 -7.272 1.00 97.31 90 ARG A CA 1
ATOM 734 C C . ARG A 1 90 ? -14.690 -5.382 -6.998 1.00 97.31 90 ARG A C 1
ATOM 736 O O . ARG A 1 90 ? -14.043 -6.403 -6.773 1.00 97.31 90 ARG A O 1
ATOM 743 N N . TRP A 1 91 ? -14.161 -4.169 -6.937 1.00 97.06 91 TRP A N 1
ATOM 744 C CA . TRP A 1 91 ? -12.751 -3.929 -6.644 1.00 97.06 91 TRP A CA 1
ATOM 745 C C . TRP A 1 91 ? -12.408 -4.302 -5.200 1.00 97.06 91 TRP A C 1
ATOM 747 O O . TRP A 1 91 ? -12.974 -3.746 -4.259 1.00 97.06 91 TRP A O 1
ATOM 757 N N . ILE A 1 92 ? -11.472 -5.240 -5.025 1.00 96.00 92 ILE A N 1
ATOM 758 C CA . ILE A 1 92 ? -10.904 -5.568 -3.707 1.00 96.00 92 ILE A CA 1
ATOM 759 C C . ILE A 1 92 ? -9.842 -4.532 -3.322 1.00 96.00 92 ILE A C 1
ATOM 761 O O . ILE A 1 92 ? -9.739 -4.110 -2.170 1.00 96.00 92 ILE A O 1
ATOM 765 N N . HIS A 1 93 ? -9.059 -4.116 -4.312 1.00 95.12 93 HIS A N 1
ATOM 766 C CA . HIS A 1 93 ? -8.090 -3.037 -4.238 1.00 95.12 93 HIS A CA 1
ATOM 767 C C . HIS A 1 93 ? -7.970 -2.378 -5.614 1.00 95.12 93 HIS A C 1
ATOM 769 O O . HIS A 1 93 ? -8.595 -2.815 -6.578 1.00 95.12 93 HIS A O 1
ATOM 775 N N . GLN A 1 94 ? -7.168 -1.321 -5.697 1.00 94.62 94 GLN A N 1
ATOM 776 C CA . GLN A 1 94 ? -6.917 -0.591 -6.934 1.00 94.62 94 GLN A CA 1
ATOM 777 C C . GLN A 1 94 ? -5.413 -0.515 -7.195 1.00 94.62 94 GLN A C 1
ATOM 779 O O . GLN A 1 94 ? -4.606 -0.563 -6.261 1.00 94.62 94 GLN A O 1
ATOM 784 N N . LEU A 1 95 ? -5.060 -0.404 -8.470 1.00 94.75 95 LEU A N 1
ATOM 785 C CA . LEU A 1 95 ? -3.748 0.023 -8.939 1.00 94.75 95 LEU A CA 1
ATOM 786 C C . LEU A 1 95 ? -3.926 1.363 -9.652 1.00 94.75 95 LEU A C 1
ATOM 788 O O . LEU A 1 95 ? -4.963 1.588 -10.279 1.00 94.75 95 LEU A O 1
ATOM 792 N N . ASP A 1 96 ? -2.924 2.237 -9.564 1.00 92.38 96 ASP A N 1
ATOM 793 C CA . ASP A 1 96 ? -2.917 3.472 -10.349 1.00 92.38 96 ASP A CA 1
ATOM 794 C C . ASP A 1 96 ? -2.983 3.140 -11.849 1.00 92.38 96 ASP A C 1
ATOM 796 O O . ASP A 1 96 ? -2.540 2.074 -12.281 1.00 92.38 96 ASP A O 1
ATOM 800 N N . PHE A 1 97 ? -3.490 4.083 -12.645 1.00 92.00 97 PHE A N 1
ATOM 801 C CA . PHE A 1 97 ? -3.624 3.955 -14.099 1.00 92.00 97 PHE A CA 1
ATOM 802 C C . PHE A 1 97 ? -2.352 3.400 -14.767 1.00 92.00 97 PHE A C 1
ATOM 804 O O . PHE A 1 97 ? -2.402 2.343 -15.396 1.00 92.00 97 PHE A O 1
ATOM 811 N N . ALA A 1 98 ? -1.206 4.043 -14.523 1.00 91.69 98 ALA A N 1
ATOM 812 C CA . ALA A 1 98 ? 0.077 3.686 -15.129 1.00 91.69 98 ALA A CA 1
ATOM 813 C C . ALA A 1 98 ? 0.762 2.457 -14.498 1.00 91.69 98 ALA A C 1
ATOM 815 O O . ALA A 1 98 ? 1.691 1.899 -15.076 1.00 91.69 98 ALA A O 1
ATOM 816 N N . THR A 1 99 ? 0.319 2.007 -13.319 1.00 95.50 99 THR A N 1
ATOM 817 C CA . THR A 1 99 ? 0.918 0.851 -12.633 1.00 95.50 99 THR A CA 1
ATOM 818 C C . THR A 1 99 ? 0.383 -0.441 -13.238 1.00 95.50 99 THR A C 1
ATOM 820 O O . THR A 1 99 ? -0.827 -0.601 -13.363 1.00 95.50 99 THR A O 1
ATOM 823 N N . SER A 1 100 ? 1.264 -1.381 -13.573 1.00 96.88 100 SER A N 1
ATOM 824 C CA . SER A 1 100 ? 0.884 -2.717 -14.072 1.00 96.88 100 SER A CA 1
ATOM 825 C C . SER A 1 100 ? 0.920 -3.776 -12.961 1.00 96.88 100 SER A C 1
ATOM 827 O O . SER A 1 100 ? 1.394 -3.478 -11.867 1.00 96.88 100 SER A O 1
ATOM 829 N N . GLY A 1 101 ? 0.440 -4.996 -13.213 1.00 97.81 101 GLY A N 1
ATOM 830 C CA . GLY A 1 101 ? 0.600 -6.156 -12.325 1.00 97.81 101 GLY A CA 1
ATOM 831 C C . GLY A 1 101 ? -0.680 -6.647 -11.652 1.00 97.81 101 GLY A C 1
ATOM 832 O O . GLY A 1 101 ? -1.791 -6.332 -12.077 1.00 97.81 101 GLY A O 1
ATOM 833 N N . VAL A 1 102 ? -0.520 -7.451 -10.601 1.00 98.00 102 VAL A N 1
ATOM 834 C CA . VAL A 1 102 ? -1.594 -8.210 -9.947 1.00 98.00 102 VAL A CA 1
ATOM 835 C C . VAL A 1 102 ? -2.739 -7.307 -9.476 1.00 98.00 102 VAL A C 1
ATOM 837 O O . VAL A 1 102 ? -2.567 -6.447 -8.608 1.00 98.00 102 VAL A O 1
ATOM 840 N N . LEU A 1 103 ? -3.941 -7.568 -9.992 1.00 98.00 103 LEU A N 1
ATOM 841 C CA . LEU A 1 103 ? -5.194 -6.926 -9.604 1.00 98.00 103 LEU A CA 1
ATOM 842 C C . LEU A 1 103 ? -6.250 -7.979 -9.251 1.00 98.00 103 LEU A C 1
ATOM 844 O O . LEU A 1 103 ? -6.663 -8.764 -10.100 1.00 98.00 103 LEU A O 1
ATOM 848 N N . CYS A 1 104 ? -6.727 -7.964 -8.006 1.00 97.00 104 CYS A N 1
ATOM 849 C CA . CYS A 1 104 ? -7.788 -8.853 -7.538 1.00 97.00 104 CYS A CA 1
ATOM 850 C C . CYS A 1 104 ? -9.168 -8.189 -7.650 1.00 97.00 104 CYS A C 1
ATOM 852 O O . CYS A 1 104 ? -9.419 -7.120 -7.081 1.00 97.00 104 CYS A O 1
ATOM 854 N N . VAL A 1 105 ? -10.096 -8.877 -8.309 1.00 97.75 105 VAL A N 1
ATOM 855 C CA . VAL A 1 105 ? -11.485 -8.460 -8.510 1.00 97.75 105 VAL A CA 1
ATOM 856 C C . VAL A 1 105 ? -12.410 -9.511 -7.906 1.00 97.75 105 VAL A C 1
ATOM 858 O O . VAL A 1 105 ? -12.316 -10.695 -8.212 1.00 97.75 105 VAL A O 1
ATOM 861 N N . GLY A 1 106 ? -13.311 -9.098 -7.019 1.00 97.12 106 GLY A N 1
ATOM 862 C CA . GLY A 1 106 ? -14.277 -10.002 -6.403 1.00 97.12 106 GLY A CA 1
ATOM 863 C C . GLY A 1 106 ? -15.524 -10.191 -7.266 1.00 97.12 106 GLY A C 1
ATOM 864 O O . GLY A 1 106 ? -16.103 -9.218 -7.754 1.00 97.12 106 GLY A O 1
ATOM 865 N N . ILE A 1 107 ? -15.958 -11.444 -7.394 1.00 97.12 107 ILE A N 1
ATOM 866 C CA . ILE A 1 107 ? -17.210 -11.850 -8.050 1.00 97.12 107 ILE A CA 1
ATOM 867 C C . ILE A 1 107 ? -18.348 -11.859 -7.024 1.00 97.12 107 ILE A C 1
ATOM 869 O O . ILE A 1 107 ? -19.421 -11.293 -7.251 1.00 97.12 107 ILE A O 1
ATOM 873 N N . THR A 1 108 ? -18.114 -12.465 -5.855 1.00 96.56 108 THR A N 1
ATOM 874 C CA . THR A 1 108 ? -19.117 -12.571 -4.788 1.00 96.56 108 THR A CA 1
ATOM 875 C C . THR A 1 108 ? -18.943 -11.471 -3.746 1.00 96.56 108 THR A C 1
ATOM 877 O O . THR A 1 108 ? -17.838 -11.010 -3.461 1.00 96.56 108 THR A O 1
ATOM 880 N N . LYS A 1 109 ? -20.055 -11.032 -3.140 1.00 96.38 109 LYS A N 1
ATOM 881 C CA . LYS A 1 109 ? -20.042 -9.994 -2.093 1.00 96.38 109 LYS A CA 1
ATOM 882 C C . LYS A 1 109 ? -19.182 -10.405 -0.894 1.00 96.38 109 LYS A C 1
ATOM 884 O O . LYS A 1 109 ? -18.505 -9.561 -0.314 1.00 96.38 109 LYS A O 1
ATOM 889 N N . GLU A 1 110 ? -19.233 -11.683 -0.533 1.00 95.06 110 GLU A N 1
ATOM 890 C CA . GLU A 1 110 ? -18.492 -12.251 0.590 1.00 95.06 110 GLU A CA 1
ATOM 891 C C . GLU A 1 110 ? -16.979 -12.182 0.355 1.00 95.06 110 GLU A C 1
ATOM 893 O O . GLU A 1 110 ? -16.268 -11.568 1.152 1.00 95.06 110 GLU A O 1
ATOM 898 N N . ALA A 1 111 ? -16.516 -12.692 -0.792 1.00 94.00 111 ALA A N 1
ATOM 899 C CA . ALA A 1 111 ? -15.126 -12.609 -1.224 1.00 94.00 111 ALA A CA 1
ATOM 900 C C . ALA A 1 111 ? -14.633 -11.156 -1.263 1.00 94.00 111 ALA A C 1
ATOM 902 O O . ALA A 1 111 ? -13.618 -10.820 -0.664 1.00 94.00 111 ALA A O 1
ATOM 903 N N . THR A 1 112 ? -15.388 -10.243 -1.880 1.00 96.44 112 THR A N 1
ATOM 904 C CA . THR A 1 112 ? -15.011 -8.822 -1.895 1.00 96.44 112 THR A CA 1
ATOM 905 C C . THR A 1 112 ? -14.889 -8.242 -0.488 1.00 96.44 112 THR A C 1
ATOM 907 O O . THR A 1 112 ? -13.919 -7.551 -0.183 1.00 96.44 112 THR A O 1
ATOM 910 N N . SER A 1 113 ? -15.867 -8.508 0.381 1.00 95.81 113 SER A N 1
ATOM 911 C CA . SER A 1 113 ? -15.889 -7.973 1.744 1.00 95.81 113 SER A CA 1
ATOM 912 C C . SER A 1 113 ? -14.688 -8.457 2.556 1.00 95.81 113 SER A C 1
ATOM 914 O O . SER A 1 113 ? -14.038 -7.652 3.232 1.00 95.81 113 SER A O 1
ATOM 916 N N . LEU A 1 114 ? -14.359 -9.750 2.453 1.00 94.00 114 LEU A N 1
ATOM 917 C CA . LEU A 1 114 ? -13.163 -10.325 3.057 1.00 94.00 114 LEU A CA 1
ATOM 918 C C . LEU A 1 114 ? -11.901 -9.639 2.522 1.00 94.00 114 LEU A C 1
ATOM 920 O O . LEU A 1 114 ? -11.094 -9.152 3.309 1.00 94.00 114 LEU A O 1
ATOM 924 N N . GLY A 1 115 ? -11.751 -9.526 1.203 1.00 94.19 115 GLY A N 1
ATOM 925 C CA . GLY A 1 115 ? -10.571 -8.934 0.575 1.00 94.19 115 GLY A CA 1
ATOM 926 C C . GLY A 1 115 ? -10.357 -7.488 1.016 1.00 94.19 115 GLY A C 1
ATOM 927 O O . GLY A 1 115 ? -9.287 -7.141 1.518 1.00 94.19 115 GLY A O 1
ATOM 928 N N . CYS A 1 116 ? -11.402 -6.661 0.938 1.00 95.19 116 CYS A N 1
ATOM 929 C CA . CYS A 1 116 ? -11.352 -5.271 1.390 1.00 95.19 116 CYS A CA 1
ATOM 930 C C . CYS A 1 116 ? -11.005 -5.160 2.883 1.00 95.19 116 CYS A C 1
ATOM 932 O O . CYS A 1 116 ? -10.276 -4.248 3.285 1.00 95.19 116 CYS A O 1
ATOM 934 N N . ARG A 1 117 ? -11.509 -6.079 3.721 1.00 93.00 117 ARG A N 1
ATOM 935 C CA . ARG A 1 117 ? -11.151 -6.150 5.144 1.00 93.00 117 ARG A CA 1
ATOM 936 C C . ARG A 1 117 ? -9.668 -6.471 5.321 1.00 93.00 117 ARG A C 1
ATOM 938 O O . ARG A 1 117 ? -8.996 -5.735 6.038 1.00 93.00 117 ARG A O 1
ATOM 945 N N . LEU A 1 118 ? -9.145 -7.494 4.646 1.00 91.62 118 LEU A N 1
ATOM 946 C CA . LEU A 1 118 ? -7.737 -7.894 4.747 1.00 91.62 118 LEU A CA 1
ATOM 947 C C . LEU A 1 118 ? -6.793 -6.762 4.314 1.00 91.62 118 LEU A C 1
ATOM 949 O O . LEU A 1 118 ? -5.811 -6.489 5.004 1.00 91.62 118 LEU A O 1
ATOM 953 N N . PHE A 1 119 ? -7.119 -6.034 3.240 1.00 91.81 119 PHE A N 1
ATOM 954 C CA . PHE A 1 119 ? -6.369 -4.844 2.821 1.00 91.81 119 PHE A CA 1
ATOM 955 C C . PHE A 1 119 ? -6.390 -3.736 3.886 1.00 91.81 119 PHE A C 1
ATOM 957 O O . PHE A 1 119 ? -5.347 -3.171 4.224 1.00 91.81 119 PHE A O 1
ATOM 964 N N . ARG A 1 120 ? -7.562 -3.445 4.464 1.00 87.75 120 ARG A N 1
ATOM 965 C CA . ARG A 1 120 ? -7.732 -2.436 5.529 1.00 87.75 120 ARG A CA 1
ATOM 966 C C . ARG A 1 120 ? -6.977 -2.805 6.812 1.00 87.75 120 ARG A C 1
ATOM 968 O O . ARG A 1 120 ? -6.402 -1.941 7.487 1.00 87.75 120 ARG A O 1
ATOM 975 N N . GLU A 1 121 ? -6.964 -4.092 7.138 1.00 85.00 121 GLU A N 1
ATOM 976 C CA . GLU A 1 121 ? -6.253 -4.678 8.277 1.00 85.00 121 GLU A CA 1
ATOM 977 C C . GLU A 1 121 ? -4.753 -4.874 8.014 1.00 85.00 121 GLU A C 1
ATOM 979 O O . GLU A 1 121 ? -4.039 -5.238 8.939 1.00 85.00 121 GLU A O 1
ATOM 984 N N . ARG A 1 122 ? -4.259 -4.579 6.799 1.00 84.75 122 ARG A N 1
ATOM 985 C CA . ARG A 1 122 ? -2.866 -4.812 6.367 1.00 84.75 122 ARG A CA 1
ATOM 986 C C . ARG A 1 122 ? -2.422 -6.281 6.467 1.00 84.75 122 ARG A C 1
ATOM 988 O O . ARG A 1 122 ? -1.242 -6.567 6.607 1.00 84.75 122 ARG A O 1
ATOM 995 N N . LYS A 1 123 ? -3.360 -7.217 6.317 1.00 87.44 123 LYS A N 1
ATOM 996 C CA . LYS A 1 123 ? -3.094 -8.665 6.217 1.00 87.44 123 LYS A CA 1
ATOM 997 C C . LYS A 1 123 ? -2.725 -9.113 4.796 1.00 87.44 123 LYS A C 1
ATOM 999 O O . LYS A 1 123 ? -2.587 -10.305 4.543 1.00 87.44 123 LYS A O 1
ATOM 1004 N N . VAL A 1 124 ? -2.589 -8.170 3.864 1.00 90.56 124 VAL A N 1
ATOM 1005 C CA . VAL A 1 124 ? -2.165 -8.423 2.482 1.00 90.56 124 VAL A CA 1
ATOM 1006 C C . VAL A 1 124 ? -0.746 -7.923 2.304 1.00 90.56 124 VAL A C 1
ATOM 1008 O O . VAL A 1 124 ? -0.474 -6.736 2.496 1.00 90.56 124 VAL A O 1
ATOM 1011 N N . GLN A 1 125 ? 0.134 -8.828 1.913 1.00 91.00 125 GLN A N 1
ATOM 1012 C CA . GLN A 1 125 ? 1.515 -8.535 1.580 1.00 91.00 125 GLN A CA 1
ATOM 1013 C C . GLN A 1 125 ? 1.639 -8.391 0.067 1.00 91.00 125 GLN A C 1
ATOM 1015 O O . GLN A 1 125 ? 0.926 -9.048 -0.693 1.00 91.00 125 GLN A O 1
ATOM 1020 N N . LYS A 1 126 ? 2.492 -7.463 -0.359 1.00 93.81 126 LYS A N 1
ATOM 1021 C CA . LYS A 1 126 ? 2.669 -7.110 -1.765 1.00 93.81 126 LYS A CA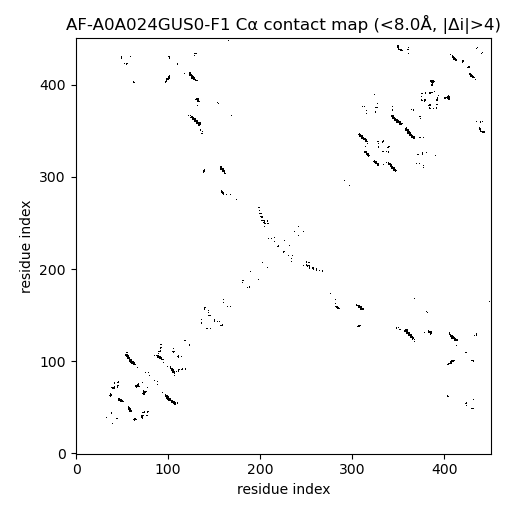 1
ATOM 1022 C C . LYS A 1 126 ? 4.138 -6.853 -2.032 1.00 93.81 126 LYS A C 1
ATOM 1024 O O . LYS A 1 126 ? 4.787 -6.177 -1.234 1.00 93.81 126 LYS A O 1
ATOM 1029 N N . GLU A 1 127 ? 4.613 -7.318 -3.171 1.00 95.69 127 GLU A N 1
ATOM 1030 C CA . GLU A 1 127 ? 5.921 -6.964 -3.708 1.00 95.69 127 GLU A CA 1
ATOM 1031 C C . GLU A 1 127 ? 5.733 -6.345 -5.087 1.00 95.69 127 GLU A C 1
ATOM 1033 O O . GLU A 1 127 ? 4.913 -6.797 -5.887 1.00 95.69 127 GLU A O 1
ATOM 1038 N N . TYR A 1 128 ? 6.496 -5.294 -5.345 1.00 97.62 128 TYR A N 1
ATOM 1039 C CA . TYR A 1 128 ? 6.515 -4.575 -6.603 1.00 97.62 128 TYR A CA 1
ATOM 1040 C C . TYR A 1 128 ? 7.915 -4.646 -7.193 1.00 97.62 128 TYR A C 1
ATOM 1042 O O . TYR A 1 128 ? 8.898 -4.608 -6.458 1.00 97.62 128 TYR A O 1
ATOM 1050 N N . LEU A 1 129 ? 8.000 -4.695 -8.512 1.00 97.38 129 LEU A N 1
ATOM 1051 C CA . LEU A 1 129 ? 9.234 -4.456 -9.242 1.00 97.38 129 LEU A CA 1
ATOM 1052 C C . LEU A 1 129 ? 9.190 -3.047 -9.820 1.00 97.38 129 LEU A C 1
ATOM 1054 O O . LEU A 1 129 ? 8.130 -2.589 -10.261 1.00 97.38 129 LEU A O 1
ATOM 1058 N N . ALA A 1 130 ? 10.328 -2.366 -9.823 1.00 96.94 130 ALA A N 1
ATOM 1059 C CA . ALA A 1 130 ? 10.470 -1.091 -10.506 1.00 96.94 130 ALA A CA 1
ATOM 1060 C C . ALA A 1 130 ? 11.845 -0.941 -11.155 1.00 96.94 130 ALA A C 1
ATOM 1062 O O . ALA A 1 130 ? 12.824 -1.501 -10.659 1.00 96.94 130 ALA A O 1
ATOM 1063 N N . ILE A 1 131 ? 11.906 -0.150 -12.228 1.00 95.06 131 ILE A N 1
ATOM 1064 C CA . ILE A 1 131 ? 13.162 0.398 -12.750 1.00 95.06 131 ILE A CA 1
ATOM 1065 C C . ILE A 1 131 ? 13.261 1.858 -12.313 1.00 95.06 131 ILE A C 1
ATOM 1067 O O . ILE A 1 131 ? 12.351 2.649 -12.572 1.00 95.06 131 ILE A O 1
ATOM 1071 N N . VAL A 1 132 ? 14.362 2.204 -11.652 1.00 93.81 132 VAL A N 1
ATOM 1072 C CA . VAL A 1 132 ? 14.664 3.564 -11.191 1.00 93.81 132 VAL A CA 1
ATOM 1073 C C . VAL A 1 132 ? 15.848 4.154 -11.954 1.00 93.81 132 VAL A C 1
ATOM 1075 O O . VAL A 1 132 ? 16.700 3.404 -12.439 1.00 93.81 132 VAL A O 1
ATOM 1078 N N . SER A 1 133 ? 15.889 5.483 -12.082 1.00 90.88 133 SER A N 1
ATOM 1079 C CA . SER A 1 133 ? 17.022 6.187 -12.696 1.00 90.88 133 SER A CA 1
ATOM 1080 C C . SER A 1 133 ? 18.265 6.106 -11.812 1.00 90.88 133 SER A C 1
ATOM 1082 O O . SER A 1 133 ? 18.164 6.195 -10.593 1.00 90.88 133 SER A O 1
ATOM 1084 N N . GLY A 1 134 ? 19.440 5.972 -12.430 1.00 89.69 134 GLY A N 1
ATOM 1085 C CA . GLY A 1 134 ? 20.732 5.907 -11.749 1.00 89.69 134 GLY A CA 1
ATOM 1086 C C . GLY A 1 134 ? 21.073 4.525 -11.191 1.00 89.69 134 GLY A C 1
ATOM 1087 O O . GLY A 1 134 ? 20.212 3.666 -11.012 1.00 89.69 134 GLY A O 1
ATOM 1088 N N . HIS A 1 135 ? 22.354 4.320 -10.874 1.00 90.69 135 HIS A N 1
ATOM 1089 C CA . HIS A 1 135 ? 22.835 3.121 -10.180 1.00 90.69 135 HIS A CA 1
ATOM 1090 C C . HIS A 1 135 ? 22.697 3.290 -8.663 1.00 90.69 135 HIS A C 1
ATOM 1092 O O . HIS A 1 135 ? 23.637 3.685 -7.975 1.00 90.69 135 HIS A O 1
ATOM 1098 N N . LEU A 1 136 ? 21.505 3.004 -8.130 1.00 90.06 136 LEU A N 1
ATOM 1099 C CA . LEU A 1 136 ? 21.285 2.937 -6.678 1.00 90.06 136 LEU A CA 1
ATOM 1100 C C . LEU A 1 136 ? 22.240 1.896 -6.070 1.00 90.06 136 LEU A C 1
ATOM 1102 O O . LEU A 1 136 ? 22.185 0.745 -6.515 1.00 90.06 136 LEU A O 1
ATOM 1106 N N . PRO A 1 137 ? 23.090 2.243 -5.081 1.00 88.06 137 PRO A N 1
ATOM 1107 C CA . PRO A 1 137 ? 24.091 1.318 -4.560 1.00 88.06 137 PRO A CA 1
ATOM 1108 C C . PRO A 1 137 ? 23.499 -0.017 -4.104 1.00 88.06 137 PRO A C 1
ATOM 1110 O O . PRO A 1 137 ? 22.400 -0.074 -3.561 1.00 88.06 137 PRO A O 1
ATOM 1113 N N . LEU A 1 138 ? 24.235 -1.111 -4.311 1.00 83.69 138 LEU A N 1
ATOM 1114 C CA . LEU A 1 138 ? 23.780 -2.440 -3.880 1.00 83.69 138 LEU A CA 1
ATOM 1115 C C . LEU A 1 138 ? 23.607 -2.507 -2.356 1.00 83.69 138 LEU A C 1
ATOM 1117 O O . LEU A 1 138 ? 22.711 -3.186 -1.855 1.00 83.69 138 LEU A O 1
ATOM 1121 N N . SER A 1 139 ? 24.462 -1.786 -1.627 1.00 81.38 139 SER A N 1
ATOM 1122 C CA . SER A 1 139 ? 24.433 -1.685 -0.175 1.00 81.38 139 SER A CA 1
ATOM 1123 C C . SER A 1 139 ? 23.939 -0.305 0.273 1.00 81.38 139 SER A C 1
ATOM 1125 O O . SER A 1 139 ? 24.518 0.711 -0.120 1.00 81.38 139 SER A O 1
ATOM 1127 N N . PRO A 1 140 ? 22.957 -0.237 1.193 1.00 81.06 140 PRO A N 1
ATOM 1128 C CA . PRO A 1 140 ? 22.563 1.009 1.844 1.00 81.06 140 PRO A CA 1
ATOM 1129 C C . PRO A 1 140 ? 23.702 1.742 2.565 1.00 81.06 140 PRO A C 1
ATOM 1131 O O . PRO A 1 140 ? 23.599 2.950 2.754 1.00 81.06 140 PRO A O 1
ATOM 1134 N N . TYR A 1 141 ? 24.790 1.063 2.961 1.00 74.62 141 TYR A N 1
ATOM 1135 C CA . TYR A 1 141 ? 25.953 1.738 3.563 1.00 74.62 141 TYR A CA 1
ATOM 1136 C C . TYR A 1 141 ? 26.631 2.695 2.584 1.00 74.62 141 TYR A C 1
ATOM 1138 O O . TYR A 1 141 ? 27.069 3.771 2.986 1.00 74.62 141 TYR A O 1
ATOM 1146 N N . ASP A 1 142 ? 26.658 2.326 1.306 1.00 78.88 142 ASP A N 1
ATOM 1147 C CA . ASP A 1 142 ? 27.334 3.098 0.270 1.00 78.88 142 ASP A CA 1
ATOM 1148 C C . ASP A 1 142 ? 26.446 4.244 -0.249 1.00 78.88 142 ASP A C 1
ATOM 1150 O O . ASP A 1 142 ? 26.886 5.076 -1.035 1.00 78.88 142 ASP A O 1
ATOM 1154 N N . TYR A 1 143 ? 25.187 4.333 0.199 1.00 79.06 143 TYR A N 1
ATOM 1155 C CA . TYR A 1 143 ? 24.234 5.349 -0.257 1.00 79.06 143 TYR A CA 1
ATOM 1156 C C . TYR A 1 143 ? 24.694 6.785 0.036 1.00 79.06 143 TYR A C 1
ATOM 1158 O O . TYR A 1 143 ? 24.562 7.667 -0.821 1.00 79.06 143 TYR A O 1
ATOM 1166 N N . GLN A 1 144 ? 25.256 7.010 1.229 1.00 72.25 144 GLN A N 1
ATOM 1167 C CA . GLN A 1 144 ? 25.728 8.333 1.649 1.00 72.25 144 GLN A CA 1
ATOM 1168 C C . GLN A 1 144 ? 27.093 8.686 1.042 1.00 72.25 144 GLN A C 1
ATOM 1170 O O . GLN A 1 144 ? 27.398 9.862 0.871 1.00 72.25 144 GLN A O 1
ATOM 1175 N N . THR A 1 145 ? 27.911 7.677 0.735 1.00 68.00 145 THR A N 1
ATOM 1176 C CA . THR A 1 145 ? 29.284 7.838 0.233 1.00 68.00 145 THR A CA 1
ATOM 1177 C C . THR A 1 145 ? 29.391 7.717 -1.284 1.00 68.00 145 THR A C 1
ATOM 1179 O O . THR A 1 145 ? 30.470 7.933 -1.822 1.00 68.00 145 THR A O 1
ATOM 1182 N N . ALA A 1 146 ? 28.312 7.354 -1.982 1.00 64.31 146 ALA A N 1
ATOM 1183 C CA . ALA A 1 146 ? 28.308 7.236 -3.434 1.00 64.31 146 ALA A CA 1
ATOM 1184 C C . ALA A 1 146 ? 28.627 8.587 -4.100 1.00 64.31 146 ALA A C 1
ATOM 1186 O O . ALA A 1 146 ? 27.896 9.566 -3.912 1.00 64.31 146 ALA A O 1
ATOM 1187 N N . ASP A 1 147 ? 29.702 8.595 -4.896 1.00 53.31 147 ASP A N 1
ATOM 1188 C CA . ASP A 1 147 ? 30.270 9.752 -5.594 1.00 53.31 147 ASP A CA 1
ATOM 1189 C C . ASP A 1 147 ? 29.229 10.467 -6.462 1.00 53.31 147 ASP A C 1
ATOM 1191 O O . ASP A 1 147 ? 28.934 10.104 -7.597 1.00 53.31 147 ASP A O 1
ATOM 1195 N N . THR A 1 148 ? 28.657 11.525 -5.901 1.00 52.88 148 THR A N 1
ATOM 1196 C CA . THR A 1 148 ? 27.921 12.563 -6.620 1.00 52.88 148 THR A CA 1
ATOM 1197 C C . THR A 1 148 ? 28.184 13.872 -5.894 1.00 52.88 148 THR A C 1
ATOM 1199 O O . THR A 1 148 ? 28.213 13.913 -4.663 1.00 52.88 148 THR A O 1
ATOM 1202 N N . SER A 1 149 ? 28.317 14.965 -6.643 1.00 49.75 149 SER A N 1
ATOM 1203 C CA . SER A 1 149 ? 28.500 16.354 -6.179 1.00 49.75 149 SER A CA 1
ATOM 1204 C C . SER A 1 149 ? 27.368 16.900 -5.277 1.00 49.75 149 SER A C 1
ATOM 1206 O O . SER A 1 149 ? 27.273 18.101 -5.047 1.00 49.75 149 SER A O 1
ATOM 1208 N N . VAL A 1 150 ? 26.504 16.016 -4.764 1.00 48.31 150 VAL A N 1
ATOM 1209 C CA . VAL A 1 150 ? 25.235 16.265 -4.067 1.00 48.31 150 VAL A CA 1
ATOM 1210 C C . VAL A 1 150 ? 25.130 15.431 -2.768 1.00 48.31 150 VAL A C 1
ATOM 1212 O O . VAL A 1 150 ? 24.093 15.418 -2.109 1.00 48.31 150 VAL A O 1
ATOM 1215 N N . ALA A 1 151 ? 26.200 14.745 -2.335 1.00 49.91 151 ALA A N 1
ATOM 1216 C CA . ALA A 1 151 ? 26.192 13.881 -1.141 1.00 49.91 151 ALA A CA 1
ATOM 1217 C C . ALA A 1 151 ? 25.707 14.577 0.156 1.00 49.91 151 ALA A C 1
ATOM 1219 O O . ALA A 1 151 ? 25.207 13.917 1.067 1.00 49.91 151 ALA A O 1
ATOM 1220 N N . GLN A 1 152 ? 25.798 15.910 0.234 1.00 48.34 152 GLN A N 1
ATOM 1221 C CA . GLN A 1 152 ? 25.368 16.698 1.395 1.00 48.34 152 GLN A CA 1
ATOM 1222 C C . GLN A 1 152 ? 23.844 16.909 1.504 1.00 48.34 152 GLN A C 1
ATOM 1224 O O . GLN A 1 152 ? 23.388 17.353 2.553 1.00 48.34 152 GLN A O 1
ATOM 1229 N N . SER A 1 153 ? 23.040 16.579 0.480 1.00 61.12 153 SER A N 1
ATOM 1230 C CA . SER A 1 153 ? 21.580 16.805 0.493 1.00 61.12 153 SER A CA 1
ATOM 1231 C C . SER A 1 153 ? 20.722 15.539 0.368 1.00 61.12 153 SER A C 1
ATOM 1233 O O . SER A 1 153 ? 19.513 15.644 0.161 1.00 61.12 153 SER A O 1
ATOM 1235 N N . ARG A 1 154 ? 21.314 14.341 0.458 1.00 69.38 154 ARG A N 1
ATOM 1236 C CA . ARG A 1 154 ? 20.557 13.078 0.416 1.00 69.38 154 ARG A CA 1
ATOM 1237 C C . ARG A 1 154 ? 19.899 12.778 1.771 1.00 69.38 154 ARG A C 1
ATOM 1239 O O . ARG A 1 154 ? 20.542 12.990 2.801 1.00 69.38 154 ARG A O 1
ATOM 1246 N N . PRO A 1 155 ? 18.649 12.277 1.797 1.00 72.19 155 PRO A N 1
ATOM 1247 C CA . PRO A 1 155 ? 17.993 11.902 3.043 1.00 72.19 155 PRO A CA 1
ATOM 1248 C C . PRO A 1 155 ? 18.680 10.693 3.679 1.00 72.19 155 PRO A C 1
ATOM 1250 O O . PRO A 1 155 ? 19.136 9.785 2.988 1.00 72.19 155 PRO A O 1
ATOM 1253 N N . ILE A 1 156 ? 18.703 10.645 5.009 1.00 72.50 156 ILE A N 1
ATOM 1254 C CA . ILE A 1 156 ? 19.210 9.476 5.729 1.00 72.50 156 ILE A CA 1
ATOM 1255 C C . ILE A 1 156 ? 18.235 8.318 5.510 1.00 72.50 156 ILE A C 1
ATOM 1257 O O . ILE A 1 156 ? 17.038 8.437 5.775 1.00 72.50 156 ILE A O 1
ATOM 1261 N N . VAL A 1 157 ? 18.757 7.190 5.035 1.00 75.25 157 VAL A N 1
ATOM 1262 C CA . VAL A 1 157 ? 17.996 5.953 4.853 1.00 75.25 157 VAL A CA 1
ATOM 1263 C C . VAL A 1 157 ? 18.370 4.953 5.936 1.00 75.25 157 VAL A C 1
ATOM 1265 O O . VAL A 1 157 ? 19.547 4.711 6.210 1.00 75.25 157 VAL A O 1
ATOM 1268 N N . GLN A 1 158 ? 17.357 4.351 6.552 1.00 77.62 158 GLN A N 1
ATOM 1269 C CA . GLN A 1 158 ? 17.567 3.244 7.474 1.00 77.62 158 GLN A CA 1
ATOM 1270 C C . GLN A 1 158 ? 17.903 1.969 6.691 1.00 77.62 158 GLN A C 1
ATOM 1272 O O . GLN A 1 158 ? 17.596 1.840 5.503 1.00 77.62 158 GLN A O 1
ATOM 1277 N N . LYS A 1 159 ? 18.524 1.002 7.367 1.00 78.88 159 LYS A N 1
ATOM 1278 C CA . LYS A 1 159 ? 18.945 -0.270 6.773 1.00 78.88 159 LYS A CA 1
ATOM 1279 C C . LYS A 1 159 ? 18.498 -1.449 7.618 1.00 78.88 159 LYS A C 1
ATOM 1281 O O . LYS A 1 159 ? 18.408 -1.357 8.839 1.00 78.88 159 LYS A O 1
ATOM 1286 N N . CYS A 1 160 ? 18.188 -2.557 6.959 1.00 76.06 160 CYS A N 1
ATOM 1287 C CA . CYS A 1 160 ? 17.786 -3.784 7.629 1.00 76.06 160 CYS A CA 1
ATOM 1288 C C . CYS A 1 160 ? 18.375 -4.991 6.916 1.00 76.06 160 CYS A C 1
ATOM 1290 O O . CYS A 1 160 ? 18.228 -5.155 5.710 1.00 76.06 160 CYS A O 1
ATOM 1292 N N . VAL A 1 161 ? 19.027 -5.852 7.679 1.00 76.38 161 VAL A N 1
ATOM 1293 C CA . VAL A 1 161 ? 19.545 -7.128 7.196 1.00 76.38 161 VAL A CA 1
ATOM 1294 C C . VAL A 1 161 ? 18.385 -8.108 6.951 1.00 76.38 161 VAL A C 1
ATOM 1296 O O . VAL A 1 161 ? 17.421 -8.125 7.721 1.00 76.38 161 VAL A O 1
ATOM 1299 N N . LEU A 1 162 ? 18.462 -8.938 5.902 1.00 71.62 162 LEU A N 1
ATOM 1300 C CA . LEU A 1 162 ? 17.385 -9.857 5.500 1.00 71.62 162 LEU A CA 1
ATOM 1301 C C . LEU A 1 162 ? 16.875 -10.764 6.646 1.00 71.62 162 LEU A C 1
ATOM 1303 O O . LEU A 1 162 ? 15.663 -10.860 6.839 1.00 71.62 162 LEU A O 1
ATOM 1307 N N . SER A 1 163 ? 17.753 -11.376 7.450 1.00 69.25 163 SER A N 1
ATOM 1308 C CA . SER A 1 163 ? 17.389 -12.223 8.608 1.00 69.25 163 SER A CA 1
ATOM 1309 C C . SER A 1 163 ? 16.572 -11.483 9.661 1.00 69.25 163 SER A C 1
ATOM 1311 O O . SER A 1 163 ? 15.711 -12.065 10.324 1.00 69.25 163 SER A O 1
ATOM 1313 N N . LYS A 1 164 ? 16.814 -10.180 9.799 1.00 71.44 164 LYS A N 1
ATOM 1314 C CA . LYS A 1 164 ? 16.159 -9.297 10.765 1.00 71.44 164 LYS A CA 1
ATOM 1315 C C . LYS A 1 164 ? 14.882 -8.662 10.196 1.00 71.44 164 LYS A C 1
ATOM 1317 O O . LYS A 1 164 ? 14.095 -8.104 10.962 1.00 71.44 164 LYS A O 1
ATOM 1322 N N . LEU A 1 165 ? 14.607 -8.807 8.894 1.00 75.75 165 LEU A N 1
ATOM 1323 C CA . LEU A 1 165 ? 13.476 -8.168 8.212 1.00 75.75 165 LEU A CA 1
ATOM 1324 C C . LEU A 1 165 ? 12.124 -8.525 8.831 1.00 75.75 165 LEU A C 1
ATOM 1326 O O . LEU A 1 165 ? 11.324 -7.646 9.129 1.00 75.75 165 LEU A O 1
ATOM 1330 N N . GLN A 1 166 ? 11.849 -9.813 9.037 1.00 74.12 166 GLN A N 1
ATOM 1331 C CA . GLN A 1 166 ? 10.562 -10.266 9.593 1.00 74.12 166 GLN A CA 1
ATOM 1332 C C . GLN A 1 166 ? 10.298 -9.690 10.979 1.00 74.12 166 GLN A C 1
ATOM 1334 O O . GLN A 1 166 ? 9.170 -9.452 11.402 1.00 74.12 166 GLN A O 1
ATOM 1339 N N . MET A 1 167 ? 11.386 -9.501 11.691 1.00 72.50 167 MET A N 1
ATOM 1340 C CA . MET A 1 167 ? 11.445 -9.075 13.060 1.00 72.50 167 MET A CA 1
ATOM 1341 C C . MET A 1 167 ? 11.180 -7.549 13.120 1.00 72.50 167 MET A C 1
ATOM 1343 O O . MET A 1 167 ? 10.271 -7.121 13.832 1.00 72.50 167 MET A O 1
ATOM 1347 N N . LEU A 1 168 ? 11.787 -6.771 12.211 1.00 75.56 168 LEU A N 1
ATOM 1348 C CA . LEU A 1 168 ? 11.434 -5.370 11.935 1.00 75.56 168 LEU A CA 1
ATOM 1349 C C . LEU A 1 168 ? 9.964 -5.199 11.509 1.00 75.56 168 LEU A C 1
ATOM 1351 O O . LEU A 1 168 ? 9.263 -4.342 12.045 1.00 75.56 168 LEU A O 1
ATOM 1355 N N . ILE A 1 169 ? 9.479 -6.012 10.563 1.00 75.56 169 ILE A N 1
ATOM 1356 C CA . ILE A 1 169 ? 8.091 -5.949 10.075 1.00 75.56 169 ILE A CA 1
ATOM 1357 C C . ILE A 1 169 ? 7.113 -6.162 11.232 1.00 75.56 169 ILE A C 1
ATOM 1359 O O . ILE A 1 169 ? 6.190 -5.366 11.402 1.00 75.56 169 ILE A O 1
ATOM 1363 N N . LYS A 1 170 ? 7.340 -7.184 12.067 1.00 74.81 170 LYS A N 1
ATOM 1364 C CA . LYS A 1 170 ? 6.513 -7.457 13.252 1.00 74.81 170 LYS A CA 1
ATOM 1365 C C . LYS A 1 170 ? 6.493 -6.280 14.222 1.00 74.81 170 LYS A C 1
ATOM 1367 O O . LYS A 1 170 ? 5.446 -5.996 14.802 1.00 74.81 170 LYS A O 1
ATOM 1372 N N . ASP A 1 171 ? 7.616 -5.600 14.416 1.00 72.69 171 ASP A N 1
ATOM 1373 C CA . ASP A 1 171 ? 7.677 -4.454 15.321 1.00 72.69 171 ASP A CA 1
ATOM 1374 C C . ASP A 1 171 ? 6.954 -3.227 14.749 1.00 72.69 171 ASP A C 1
ATOM 1376 O O . ASP A 1 171 ? 6.171 -2.601 15.468 1.00 72.69 171 ASP A O 1
ATOM 1380 N N . ILE A 1 172 ? 7.093 -2.951 13.447 1.00 71.75 172 ILE A N 1
ATOM 1381 C CA . ILE A 1 172 ? 6.316 -1.910 12.748 1.00 71.75 172 ILE A CA 1
ATOM 1382 C C . ILE A 1 172 ? 4.810 -2.209 12.838 1.00 71.75 172 ILE A C 1
ATOM 1384 O O . ILE A 1 172 ? 4.006 -1.326 13.150 1.00 71.75 172 ILE A O 1
ATOM 1388 N N . GLU A 1 173 ? 4.406 -3.461 12.613 1.00 71.56 173 GLU A N 1
ATOM 1389 C CA . GLU A 1 173 ? 3.009 -3.891 12.723 1.00 71.56 173 GLU A CA 1
ATOM 1390 C C . GLU A 1 173 ? 2.472 -3.736 14.153 1.00 71.56 173 GLU A C 1
ATOM 1392 O O . GLU A 1 173 ? 1.381 -3.191 14.346 1.00 71.56 173 GLU A O 1
ATOM 1397 N N . LYS A 1 174 ? 3.238 -4.151 15.173 1.00 68.25 174 LYS A N 1
ATOM 1398 C CA . LYS A 1 174 ? 2.876 -3.950 16.586 1.00 68.25 174 LYS A CA 1
ATOM 1399 C C . LYS A 1 174 ? 2.701 -2.470 16.910 1.00 68.25 174 LYS A C 1
ATOM 1401 O O . LYS A 1 174 ? 1.719 -2.119 17.565 1.00 68.25 174 LYS A O 1
ATOM 1406 N N . GLN A 1 175 ? 3.609 -1.609 16.450 1.00 66.25 175 GLN A N 1
ATOM 1407 C CA . GLN A 1 175 ? 3.518 -0.164 16.659 1.00 66.25 175 GLN A CA 1
ATOM 1408 C C . GLN A 1 175 ? 2.257 0.425 16.027 1.00 66.25 175 GLN A C 1
ATOM 1410 O O . GLN A 1 175 ? 1.536 1.181 16.676 1.00 66.25 175 GLN A O 1
ATOM 1415 N N . GLU A 1 176 ? 1.936 0.042 14.794 1.00 65.62 176 GLU A N 1
ATOM 1416 C CA . GLU A 1 176 ? 0.726 0.500 14.113 1.00 65.62 176 GLU A CA 1
ATOM 1417 C C . GLU A 1 176 ? -0.547 -0.008 14.815 1.00 65.62 176 GLU A C 1
ATOM 1419 O O . GLU A 1 176 ? -1.510 0.747 14.964 1.00 65.62 176 GLU A O 1
ATOM 1424 N N . VAL A 1 177 ? -0.572 -1.260 15.289 1.00 66.00 177 VAL A N 1
ATOM 1425 C CA . VAL A 1 177 ? -1.700 -1.806 16.065 1.00 66.00 177 VAL A CA 1
ATOM 1426 C C . VAL A 1 177 ? -1.875 -1.053 17.380 1.00 66.00 177 VAL A C 1
ATOM 1428 O O . VAL A 1 177 ? -3.004 -0.695 17.725 1.00 66.00 177 VAL A O 1
ATOM 1431 N N . LEU A 1 178 ? -0.782 -0.788 18.102 1.00 63.22 178 LEU A N 1
ATOM 1432 C CA . LEU A 1 178 ? -0.799 0.030 19.314 1.00 63.22 178 LEU A CA 1
ATOM 1433 C C . LEU A 1 178 ? -1.344 1.426 19.002 1.00 63.22 178 LEU A C 1
ATOM 1435 O O . LEU A 1 178 ? -2.299 1.857 19.643 1.00 63.22 178 LEU A O 1
ATOM 1439 N N . TYR A 1 179 ? -0.834 2.079 17.958 1.00 62.97 179 TYR A N 1
ATOM 1440 C CA . TYR A 1 179 ? -1.290 3.398 17.528 1.00 62.97 179 TYR A CA 1
ATOM 1441 C C . TYR A 1 179 ? -2.788 3.419 17.179 1.00 62.97 179 T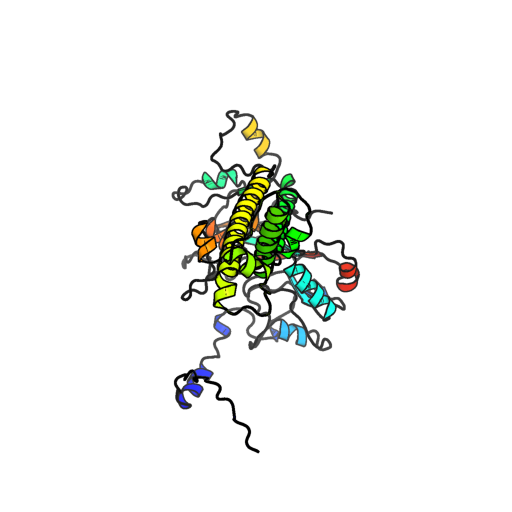YR A C 1
ATOM 1443 O O . TYR A 1 179 ? -3.523 4.289 17.649 1.00 62.97 179 TYR A O 1
ATOM 1451 N N . ARG A 1 180 ? -3.284 2.445 16.401 1.00 60.38 180 ARG A N 1
ATOM 1452 C CA . ARG A 1 180 ? -4.712 2.342 16.047 1.00 60.38 180 ARG A CA 1
ATOM 1453 C C . ARG A 1 180 ? -5.588 2.121 17.275 1.00 60.38 180 ARG A C 1
ATOM 1455 O O . ARG A 1 180 ? -6.576 2.829 17.439 1.00 60.38 180 ARG A O 1
ATOM 1462 N N . ARG A 1 181 ? -5.209 1.189 18.155 1.00 59.12 181 ARG A N 1
ATOM 1463 C CA . ARG A 1 181 ? -5.938 0.913 19.406 1.00 59.12 181 ARG A CA 1
ATOM 1464 C C . ARG A 1 181 ? -5.967 2.136 20.326 1.00 59.12 181 ARG A C 1
ATOM 1466 O O . ARG A 1 181 ? -6.999 2.415 20.925 1.00 59.12 181 ARG A O 1
ATOM 1473 N N . MET A 1 182 ? -4.878 2.904 20.371 1.00 55.53 182 MET A N 1
ATOM 1474 C CA . MET A 1 182 ? -4.800 4.167 21.112 1.00 55.53 182 MET A CA 1
ATOM 1475 C C . MET A 1 182 ? -5.642 5.292 20.486 1.00 55.53 182 MET A C 1
ATOM 1477 O O . MET A 1 182 ? -6.113 6.165 21.213 1.00 55.53 182 MET A O 1
ATOM 1481 N N . LYS A 1 183 ? -5.834 5.296 19.159 1.00 54.00 183 LYS A N 1
ATOM 1482 C CA . LYS A 1 183 ? -6.596 6.325 18.429 1.00 54.00 183 LYS A CA 1
ATOM 1483 C C . LYS A 1 183 ? -8.110 6.107 18.475 1.00 54.00 183 LYS A C 1
ATOM 1485 O O . LYS A 1 183 ? -8.849 7.082 18.556 1.00 54.00 183 LYS A O 1
ATOM 1490 N N . THR A 1 184 ? -8.569 4.860 18.392 1.00 49.62 184 THR A N 1
ATOM 1491 C CA . THR A 1 184 ? -10.004 4.531 18.339 1.00 49.62 184 THR A CA 1
ATOM 1492 C C . THR A 1 184 ? -10.663 4.563 19.719 1.00 49.62 184 THR A C 1
ATOM 1494 O O . THR A 1 184 ? -11.813 4.967 19.825 1.00 49.62 184 THR A O 1
ATOM 1497 N N . ASP A 1 185 ? -9.928 4.201 20.774 1.00 47.88 185 ASP A N 1
ATOM 1498 C CA . ASP A 1 185 ? -10.488 3.959 22.107 1.00 47.88 185 ASP A CA 1
ATOM 1499 C C . ASP A 1 185 ? -9.535 4.421 23.216 1.00 47.88 185 ASP A C 1
ATOM 1501 O O . ASP A 1 185 ? -9.203 3.667 24.134 1.00 47.88 185 ASP A O 1
ATOM 1505 N N . GLY A 1 186 ? -9.096 5.683 23.167 1.00 48.88 186 GLY A N 1
ATOM 1506 C CA . GLY A 1 186 ? -8.235 6.253 24.211 1.00 48.88 186 GLY A CA 1
ATOM 1507 C C . GLY A 1 186 ? -8.780 6.054 25.636 1.00 48.88 186 GLY A C 1
ATOM 1508 O O . GLY A 1 186 ? -8.002 6.015 26.576 1.00 48.88 186 GLY A O 1
ATOM 1509 N N . TYR A 1 187 ? -10.097 5.873 25.797 1.00 46.25 187 TYR A N 1
ATOM 1510 C CA . TYR A 1 187 ? -10.768 5.614 27.077 1.00 46.25 187 TYR A CA 1
ATOM 1511 C C . TYR A 1 187 ? -11.018 4.115 27.356 1.00 46.25 187 TYR A C 1
ATOM 1513 O O . TYR A 1 187 ? -10.878 3.651 28.489 1.00 46.25 187 TYR A O 1
ATOM 1521 N N . THR A 1 188 ? -11.382 3.334 26.334 1.00 44.50 188 THR A N 1
ATOM 1522 C CA . THR A 1 188 ? -11.840 1.938 26.473 1.00 44.50 188 THR A CA 1
ATOM 1523 C C . THR A 1 188 ? -10.675 0.947 26.549 1.00 44.50 188 THR A C 1
ATOM 1525 O O . THR A 1 188 ? -10.714 0.009 27.347 1.00 44.50 188 THR A O 1
ATOM 1528 N N . PHE A 1 189 ? -9.593 1.188 25.797 1.00 45.56 189 PHE A N 1
ATOM 1529 C CA . PHE A 1 189 ? -8.384 0.355 25.813 1.00 45.56 189 PHE A CA 1
ATOM 1530 C C . PHE A 1 189 ? -7.684 0.383 27.178 1.00 45.56 189 PHE A C 1
ATOM 1532 O O . PHE A 1 189 ? -7.237 -0.652 27.678 1.00 45.56 189 PHE A O 1
ATOM 1539 N N . LEU A 1 190 ? -7.650 1.552 27.825 1.00 49.25 190 LEU A N 1
ATOM 1540 C CA . LEU A 1 190 ? -6.981 1.711 29.114 1.00 49.25 190 LEU A CA 1
ATOM 1541 C C . LEU A 1 190 ? -7.708 0.997 30.263 1.00 49.25 190 LEU A C 1
ATOM 1543 O O . LEU A 1 190 ? -7.102 0.616 31.258 1.00 49.25 190 LEU A O 1
ATOM 1547 N N . ARG A 1 191 ? -9.011 0.748 30.110 1.00 45.28 191 ARG A N 1
ATOM 1548 C CA . ARG A 1 191 ? -9.817 0.023 31.098 1.00 45.28 191 ARG A CA 1
ATOM 1549 C C . ARG A 1 191 ? -9.497 -1.478 31.140 1.00 45.28 191 ARG A C 1
ATOM 1551 O O . ARG A 1 191 ? -9.738 -2.113 32.164 1.00 45.28 191 ARG A O 1
ATOM 1558 N N . ALA A 1 192 ? -8.965 -2.037 30.047 1.00 45.59 192 ALA A N 1
ATOM 1559 C CA . ALA A 1 192 ? -8.717 -3.472 29.889 1.00 45.59 192 ALA A CA 1
ATOM 1560 C C . ALA A 1 192 ? -7.359 -3.938 30.452 1.00 45.59 192 ALA A C 1
ATOM 1562 O O . ALA A 1 192 ? -7.222 -5.101 30.827 1.00 45.59 192 ALA A O 1
ATOM 1563 N N . LYS A 1 193 ? -6.362 -3.049 30.569 1.00 45.16 193 LYS A N 1
ATOM 1564 C CA . LYS A 1 193 ? -5.082 -3.352 31.227 1.00 45.16 193 LYS A CA 1
ATOM 1565 C C . LYS A 1 193 ? -5.060 -2.768 32.640 1.00 45.16 193 LYS A C 1
ATOM 1567 O O . LYS A 1 193 ? -4.809 -1.583 32.827 1.00 45.16 193 LYS A O 1
ATOM 1572 N N . LYS A 1 194 ? -5.242 -3.617 33.658 1.00 46.16 194 LYS A N 1
ATOM 1573 C CA . LYS A 1 194 ? -4.905 -3.296 35.060 1.00 46.16 194 LYS A CA 1
ATOM 1574 C C . LYS A 1 194 ? -3.380 -3.312 35.267 1.00 46.16 194 LYS A C 1
ATOM 1576 O O . LYS A 1 194 ? -2.866 -4.092 36.059 1.00 46.16 194 LYS A O 1
ATOM 1581 N N . THR A 1 195 ? -2.641 -2.488 34.536 1.00 52.34 195 THR A N 1
ATOM 1582 C CA . THR A 1 195 ? -1.222 -2.223 34.823 1.00 52.34 195 THR A CA 1
ATOM 1583 C C . THR A 1 195 ? -1.112 -0.918 35.601 1.00 52.34 195 THR A C 1
ATOM 1585 O O . THR A 1 195 ? -1.775 0.060 35.266 1.00 52.34 195 THR A O 1
ATOM 1588 N N . SER A 1 196 ? -0.288 -0.898 36.650 1.00 51.94 196 SER A N 1
ATOM 1589 C CA . SER A 1 196 ? -0.169 0.221 37.600 1.00 51.94 196 SER A CA 1
ATOM 1590 C C . SER A 1 196 ? 0.315 1.541 36.983 1.00 51.94 196 SER A C 1
ATOM 1592 O O . SER A 1 196 ? 0.097 2.591 37.578 1.00 51.94 196 SER A O 1
ATOM 1594 N N . GLN A 1 197 ? 0.938 1.497 35.802 1.00 63.81 197 GLN A N 1
ATOM 1595 C CA . GLN A 1 197 ? 1.579 2.642 35.139 1.00 63.81 197 GLN A CA 1
ATOM 1596 C C . GLN A 1 197 ? 0.658 3.443 34.204 1.00 63.81 197 GLN A C 1
ATOM 1598 O O . GLN A 1 197 ? 1.098 4.394 33.566 1.00 63.81 197 GLN A O 1
ATOM 1603 N N . LEU A 1 198 ? -0.612 3.059 34.078 1.00 66.25 198 LEU A N 1
ATOM 1604 C CA . LEU A 1 198 ? -1.520 3.669 33.114 1.00 66.25 198 LEU A CA 1
ATOM 1605 C C . LEU A 1 198 ? -2.187 4.944 33.667 1.00 66.25 198 LEU A C 1
ATOM 1607 O O . LEU A 1 198 ? -2.717 4.893 34.784 1.00 66.25 198 LEU A O 1
ATOM 1611 N N . PRO A 1 199 ? -2.247 6.056 32.902 1.00 71.69 199 PRO A N 1
ATOM 1612 C CA . PRO A 1 199 ? -2.955 7.259 33.330 1.00 71.69 199 PRO A CA 1
ATOM 1613 C C . PRO A 1 199 ? -4.424 6.968 33.645 1.00 71.69 199 PRO A C 1
ATOM 1615 O O . PRO A 1 199 ? -5.137 6.326 32.868 1.00 71.69 199 PRO A O 1
ATOM 1618 N N . LYS A 1 200 ? -4.899 7.449 34.797 1.00 76.56 200 LYS A N 1
ATOM 1619 C CA . LYS A 1 200 ? -6.303 7.283 35.194 1.00 76.56 200 LYS A CA 1
ATOM 1620 C C . LYS A 1 200 ? -7.176 8.252 34.408 1.00 76.56 200 LYS A C 1
ATOM 1622 O O . LYS A 1 200 ? -6.914 9.454 34.422 1.00 76.56 200 LYS A O 1
ATOM 1627 N N . GLY A 1 201 ? -8.234 7.718 33.798 1.00 73.81 201 GLY A N 1
ATOM 1628 C CA . GLY A 1 201 ? -9.207 8.494 33.033 1.00 73.81 201 GLY A CA 1
ATOM 1629 C C . GLY A 1 201 ? -9.822 9.660 33.823 1.00 73.81 201 GLY A C 1
ATOM 1630 O O . GLY A 1 201 ? -9.879 9.610 35.057 1.00 73.81 201 GLY A O 1
ATOM 1631 N N . PRO A 1 202 ? -10.305 10.696 33.118 1.00 80.88 202 PRO A N 1
ATOM 1632 C CA . PRO A 1 202 ? -10.891 11.883 33.719 1.00 80.88 202 PRO A CA 1
ATOM 1633 C C . PRO A 1 202 ? -12.167 11.548 34.489 1.00 80.88 202 PRO A C 1
ATOM 1635 O O . PRO A 1 202 ? -12.978 10.716 34.061 1.00 80.88 202 PRO A O 1
ATOM 1638 N N . ARG A 1 203 ? -12.362 12.237 35.611 1.00 84.69 203 ARG A N 1
ATOM 1639 C CA . ARG A 1 203 ? -13.565 12.155 36.440 1.00 84.69 203 ARG A CA 1
ATOM 1640 C C . ARG A 1 203 ? -14.591 13.180 35.964 1.00 84.69 203 ARG A C 1
ATOM 1642 O O . ARG A 1 203 ? -14.259 14.357 35.818 1.00 84.69 203 ARG A O 1
ATOM 1649 N N . PRO A 1 204 ? -15.846 12.771 35.738 1.00 85.62 204 PRO A N 1
ATOM 1650 C CA . PRO A 1 204 ? -16.885 13.694 35.311 1.00 85.62 204 PRO A CA 1
ATOM 1651 C C . PRO A 1 204 ? -17.323 14.593 36.482 1.00 85.62 204 PRO A C 1
ATOM 1653 O O . PRO A 1 204 ? -17.173 14.230 37.649 1.00 85.62 204 PRO A O 1
ATOM 1656 N N . GLY A 1 205 ? -17.927 15.746 36.180 1.00 86.25 205 GLY A N 1
ATOM 1657 C CA . GLY A 1 205 ? -18.402 16.710 37.189 1.00 86.25 205 GLY A CA 1
ATOM 1658 C C . GLY A 1 205 ? -19.254 16.123 38.336 1.00 86.25 205 GLY A C 1
ATOM 1659 O O . GLY A 1 205 ? -18.985 16.446 39.492 1.00 86.25 205 GLY A O 1
ATOM 1660 N N . PRO A 1 206 ? -20.207 15.195 38.089 1.00 87.19 206 PRO A N 1
ATOM 1661 C CA . PRO A 1 206 ? -20.950 14.528 39.162 1.00 87.19 206 PRO A CA 1
ATOM 1662 C C . PRO A 1 206 ? -20.060 13.794 40.172 1.00 87.19 206 PRO A C 1
ATOM 1664 O O . PRO A 1 206 ? -20.384 13.737 41.355 1.00 87.19 206 PRO A O 1
ATOM 1667 N N . THR A 1 207 ? -18.941 13.225 39.718 1.00 90.00 207 THR A N 1
ATOM 1668 C CA . THR A 1 207 ? -17.990 12.518 40.582 1.00 90.00 207 THR A CA 1
ATOM 1669 C C . THR A 1 207 ? -17.212 13.493 41.459 1.00 90.00 207 THR A C 1
ATOM 1671 O O . THR A 1 207 ? -16.950 13.176 42.615 1.00 90.00 207 THR A O 1
ATOM 1674 N N . TRP A 1 208 ? -16.890 14.687 40.959 1.00 90.56 208 TRP A N 1
ATOM 1675 C CA . TRP A 1 208 ? -16.258 15.738 41.762 1.00 90.56 208 TRP A CA 1
ATOM 1676 C C . TRP A 1 208 ? -17.168 16.225 42.893 1.00 90.56 208 TRP A C 1
ATOM 1678 O O . TRP A 1 208 ? -16.719 16.288 44.036 1.00 90.56 208 TRP A O 1
ATOM 1688 N N . LEU A 1 209 ? -18.465 16.422 42.623 1.00 91.38 209 LEU A N 1
ATOM 1689 C CA . LEU A 1 209 ? -19.453 16.714 43.671 1.00 91.38 209 LEU A CA 1
ATOM 1690 C C . LEU A 1 209 ? -19.494 15.599 44.729 1.00 91.38 209 LEU A C 1
ATOM 1692 O O . LEU A 1 209 ? -19.389 15.869 45.922 1.00 91.38 209 LEU A O 1
ATOM 1696 N N . GLN A 1 210 ? -19.572 14.335 44.303 1.00 91.31 210 GLN A N 1
ATOM 1697 C CA . GLN A 1 210 ? -19.552 13.191 45.224 1.00 91.31 210 GLN A CA 1
ATOM 1698 C C . GLN A 1 210 ? -18.264 13.128 46.055 1.00 91.31 210 GLN A C 1
ATOM 1700 O O . GLN A 1 210 ? -18.297 12.748 47.226 1.00 91.31 210 GLN A O 1
ATOM 1705 N N . MET A 1 211 ? -17.121 13.490 45.468 1.00 90.94 211 MET A N 1
ATOM 1706 C CA . MET A 1 211 ? -15.842 13.547 46.170 1.00 90.94 211 MET A CA 1
ATOM 1707 C C . MET A 1 211 ? -15.803 14.673 47.202 1.00 90.94 211 MET A C 1
ATOM 1709 O O . MET A 1 211 ? -15.322 14.434 48.308 1.00 90.94 211 MET A O 1
ATOM 1713 N N . ALA A 1 212 ? -16.315 15.860 46.869 1.00 90.56 212 ALA A N 1
ATOM 1714 C CA . ALA A 1 212 ? -16.441 16.974 47.805 1.00 90.56 212 ALA A CA 1
ATOM 1715 C C . ALA A 1 212 ? -17.337 16.586 48.992 1.00 90.56 212 ALA A C 1
ATOM 1717 O O . ALA A 1 212 ? -16.894 16.635 50.137 1.00 90.56 212 ALA A O 1
ATOM 1718 N N . GLN A 1 213 ? -18.525 16.042 48.715 1.00 92.44 213 GLN A N 1
ATOM 1719 C CA . GLN A 1 213 ? -19.445 15.528 49.736 1.00 92.44 213 GLN A CA 1
ATOM 1720 C C . GLN A 1 213 ? -18.784 14.457 50.615 1.00 92.44 213 GLN A C 1
ATOM 1722 O O . GLN A 1 213 ? -18.860 14.505 51.840 1.00 92.44 213 GLN A O 1
ATOM 1727 N N . SER A 1 214 ? -18.065 13.510 50.006 1.00 91.12 214 SER A N 1
ATOM 1728 C CA . SER A 1 214 ? -17.370 12.446 50.740 1.00 91.12 214 SER A CA 1
ATOM 1729 C C . SER A 1 214 ? -16.237 12.964 51.630 1.00 91.12 214 SER A C 1
ATOM 1731 O O . SER A 1 214 ? -15.956 12.346 52.656 1.00 91.12 214 SER A O 1
ATOM 1733 N N . LYS A 1 215 ? -15.553 14.052 51.246 1.00 91.50 215 LYS A N 1
ATOM 1734 C CA . LYS A 1 215 ? -14.530 14.691 52.089 1.00 91.50 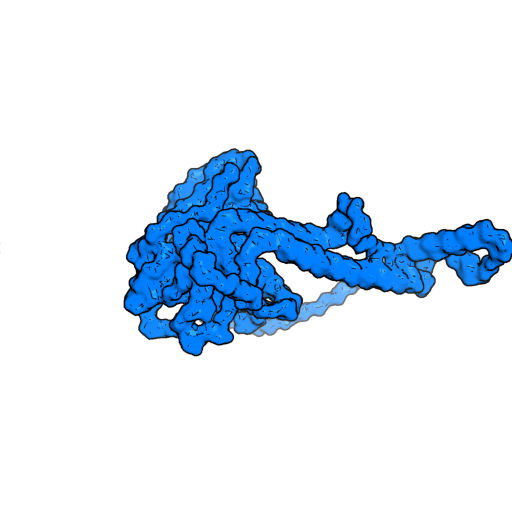215 LYS A CA 1
ATOM 1735 C C . LYS A 1 215 ? -15.171 15.288 53.338 1.00 91.50 215 LYS A C 1
ATOM 1737 O O . LYS A 1 215 ? -14.727 14.956 54.430 1.00 91.50 215 LYS A O 1
ATOM 1742 N N . ILE A 1 216 ? -16.253 16.051 53.180 1.00 91.25 216 ILE A N 1
ATOM 1743 C CA . ILE A 1 216 ? -16.967 16.678 54.303 1.00 91.25 216 ILE A CA 1
ATOM 1744 C C . ILE A 1 216 ? -17.516 15.601 55.254 1.00 91.25 216 ILE A C 1
ATOM 1746 O O . ILE A 1 216 ? -17.283 15.650 56.459 1.00 91.25 216 ILE A O 1
ATOM 1750 N N . VAL A 1 217 ? -18.135 14.542 54.716 1.00 89.06 217 VAL A N 1
ATOM 1751 C CA . VAL A 1 217 ? -18.631 13.402 55.515 1.00 89.06 217 VAL A CA 1
ATOM 1752 C C . VAL A 1 217 ? -17.510 12.689 56.282 1.00 89.06 217 VAL A C 1
ATOM 1754 O O . VAL A 1 217 ? -17.750 12.144 57.358 1.00 89.06 217 VAL A O 1
ATOM 1757 N N . LYS A 1 218 ? -16.282 12.654 55.752 1.00 89.94 218 LYS A N 1
ATOM 1758 C CA . LYS A 1 218 ? -15.127 12.102 56.477 1.00 89.94 218 LYS A CA 1
ATOM 1759 C C . LYS A 1 218 ? -14.650 13.036 57.587 1.00 89.94 218 LYS A C 1
ATOM 1761 O O . LYS A 1 218 ? -14.337 12.530 58.660 1.00 89.94 218 LYS A O 1
ATOM 1766 N N . SER A 1 219 ? -14.614 14.347 57.351 1.00 89.25 219 SER A N 1
ATOM 1767 C CA . SER A 1 219 ? -14.241 15.344 58.364 1.00 89.25 219 SER A CA 1
ATOM 1768 C C . SER A 1 219 ? -15.216 15.346 59.541 1.00 89.25 219 SER A C 1
ATOM 1770 O O . SER A 1 219 ? -14.785 15.324 60.686 1.00 89.25 219 SER A O 1
ATOM 1772 N N . LEU A 1 220 ? -16.515 15.207 59.265 1.00 86.88 220 LEU A N 1
ATOM 1773 C CA . LEU A 1 220 ? -17.572 15.049 60.270 1.00 86.88 220 LEU A CA 1
ATOM 1774 C C . LEU A 1 220 ? -17.379 13.870 61.234 1.00 86.88 220 LEU A C 1
ATOM 1776 O O . LEU A 1 220 ? -17.921 13.874 62.334 1.00 86.88 220 LEU A O 1
ATOM 1780 N N . LYS A 1 221 ? -16.639 12.832 60.827 1.00 86.06 221 LYS A N 1
ATOM 1781 C CA . LYS A 1 221 ? -16.339 11.685 61.699 1.00 86.06 221 LYS A CA 1
ATOM 1782 C C . LYS A 1 221 ? -15.217 11.977 62.695 1.00 86.06 221 LYS A C 1
ATOM 1784 O O . LYS A 1 221 ? -14.956 11.135 63.552 1.00 86.06 221 LYS A O 1
ATOM 1789 N N . GLN A 1 222 ? -14.529 13.112 62.570 1.00 87.25 222 GLN A N 1
ATOM 1790 C CA . GLN A 1 222 ? -13.497 13.518 63.515 1.00 87.25 222 GLN A CA 1
ATOM 1791 C C . GLN A 1 222 ? -14.130 14.218 64.730 1.00 87.25 222 GLN A C 1
ATOM 1793 O O . GLN A 1 222 ? -15.044 15.027 64.558 1.00 87.25 222 GLN A O 1
ATOM 1798 N N . PRO A 1 223 ? -13.671 13.928 65.961 1.00 84.19 223 PRO A N 1
ATOM 1799 C CA . PRO A 1 223 ? -14.233 14.544 67.159 1.00 84.19 223 PRO A CA 1
ATOM 1800 C C . PRO A 1 223 ? -14.052 16.067 67.129 1.00 84.19 223 PRO A C 1
ATOM 1802 O O . PRO A 1 223 ? -12.941 16.551 66.927 1.00 84.19 223 PRO A O 1
ATOM 1805 N N . GLY A 1 224 ? -15.135 16.814 67.360 1.00 83.25 224 GLY A N 1
ATOM 1806 C CA . GLY A 1 224 ? -15.104 18.279 67.454 1.00 83.25 224 GLY A CA 1
ATOM 1807 C C . GLY A 1 224 ? -15.184 19.036 66.124 1.00 83.25 224 GLY A C 1
ATOM 1808 O O . GLY A 1 224 ? -15.074 20.259 66.136 1.00 83.25 224 GLY A O 1
ATOM 1809 N N . TYR A 1 225 ? -15.391 18.355 64.990 1.00 86.81 225 TYR A N 1
ATOM 1810 C CA . TYR A 1 225 ? -15.607 19.025 63.705 1.00 86.81 225 TYR A CA 1
ATOM 1811 C C . TYR A 1 225 ? -17.017 19.629 63.626 1.00 86.81 225 TYR A C 1
ATOM 1813 O O . TYR A 1 225 ? -18.009 18.916 63.786 1.00 86.81 225 TYR A O 1
ATOM 1821 N N . LEU A 1 226 ? -17.105 20.931 63.356 1.00 86.44 226 LEU A N 1
ATOM 1822 C CA . LEU A 1 226 ? -18.357 21.654 63.122 1.00 86.44 226 LEU A CA 1
ATOM 1823 C C . LEU A 1 226 ? -18.465 22.003 61.638 1.00 86.44 226 LEU A C 1
ATOM 1825 O O . LEU A 1 226 ? -17.481 22.427 61.036 1.00 86.44 226 LEU A O 1
ATOM 1829 N N . LEU A 1 227 ? -19.654 21.811 61.066 1.00 86.19 227 LEU A N 1
ATOM 1830 C CA . LEU A 1 227 ? -19.914 22.139 59.668 1.00 86.19 227 LEU A CA 1
ATOM 1831 C C . LEU A 1 227 ? -19.975 23.654 59.472 1.00 86.19 227 LEU A C 1
ATOM 1833 O O . LEU A 1 227 ? -20.567 24.356 60.290 1.00 86.19 227 LEU A O 1
ATOM 1837 N N . THR A 1 228 ? -19.422 24.140 58.366 1.00 91.06 228 THR A N 1
ATOM 1838 C CA . THR A 1 228 ? -19.681 25.511 57.911 1.00 91.06 228 THR A CA 1
ATOM 1839 C C . THR A 1 228 ? -20.961 25.576 57.073 1.00 91.06 228 THR A C 1
ATOM 1841 O O . THR A 1 228 ? -21.363 24.580 56.464 1.00 91.06 228 THR A O 1
ATOM 1844 N N . ASP A 1 229 ? -21.566 26.763 56.975 1.00 86.81 229 ASP A N 1
ATOM 1845 C CA . ASP A 1 229 ? -22.756 26.998 56.138 1.00 86.81 229 ASP A CA 1
ATOM 1846 C C . ASP A 1 229 ? -22.514 26.605 54.662 1.00 86.81 229 ASP A C 1
ATOM 1848 O O . ASP A 1 229 ? -23.393 26.082 53.975 1.00 86.81 229 ASP A O 1
ATOM 1852 N N . GLU A 1 230 ? -21.286 26.802 54.170 1.00 84.88 230 GLU A N 1
ATOM 1853 C CA . GLU A 1 230 ? -20.875 26.419 52.814 1.00 84.88 230 GLU A CA 1
ATOM 1854 C C . GLU A 1 230 ? -20.792 24.894 52.634 1.00 84.88 230 GLU A C 1
ATOM 1856 O O . GLU A 1 230 ? -21.204 24.350 51.605 1.00 84.88 230 GLU A O 1
ATOM 1861 N N . GLU A 1 231 ? -20.281 24.175 53.635 1.00 86.94 231 GLU A N 1
ATOM 1862 C CA . GLU A 1 231 ? -20.201 22.714 53.617 1.00 86.94 231 GLU A CA 1
ATOM 1863 C C . GLU A 1 231 ? -21.587 22.064 53.699 1.00 86.94 231 GLU A C 1
ATOM 1865 O O . GLU A 1 231 ? -21.840 21.052 53.033 1.00 86.94 231 GLU A O 1
ATOM 1870 N N . GLU A 1 232 ? -22.506 22.666 54.457 1.00 86.69 232 GLU A N 1
ATOM 1871 C CA . GLU A 1 232 ? -23.899 22.221 54.550 1.00 86.69 232 GLU A CA 1
ATOM 1872 C C . GLU A 1 232 ? -24.616 22.352 53.200 1.00 86.69 232 GLU A C 1
ATOM 1874 O O . GLU A 1 232 ? -25.299 21.425 52.734 1.00 86.69 232 GLU A O 1
ATOM 1879 N N . ALA A 1 233 ? -24.373 23.466 52.503 1.00 85.88 233 ALA A N 1
ATOM 1880 C CA . ALA A 1 233 ? -24.861 23.678 51.148 1.00 85.88 233 ALA A CA 1
ATOM 1881 C C . ALA A 1 233 ? -24.325 22.604 50.182 1.00 85.88 233 ALA A C 1
ATOM 1883 O O . ALA A 1 233 ? -25.094 22.007 49.429 1.00 85.88 233 ALA A O 1
ATOM 1884 N N . ILE A 1 234 ? -23.031 22.268 50.231 1.00 86.44 234 ILE A N 1
ATOM 1885 C CA . ILE A 1 234 ? -22.438 21.250 49.342 1.00 86.44 234 ILE A CA 1
ATOM 1886 C C . ILE A 1 234 ? -22.993 19.841 49.617 1.00 86.44 234 ILE A C 1
ATOM 1888 O O . ILE A 1 234 ? -23.220 19.069 48.676 1.00 86.44 234 ILE A O 1
ATOM 1892 N N . ILE A 1 235 ? -23.235 19.474 50.880 1.00 88.38 235 ILE A N 1
ATOM 1893 C CA . ILE A 1 235 ? -23.827 18.171 51.237 1.00 88.38 235 ILE A CA 1
ATOM 1894 C C . ILE A 1 235 ? -25.253 18.035 50.693 1.00 88.38 235 ILE A C 1
ATOM 1896 O O . ILE A 1 235 ? -25.626 16.964 50.203 1.00 88.38 235 ILE A O 1
ATOM 1900 N N . SER A 1 236 ? -26.044 19.105 50.756 1.00 87.62 236 SER A N 1
ATOM 1901 C CA . SER A 1 236 ? -27.443 19.092 50.313 1.00 87.62 236 SER A CA 1
ATOM 1902 C C . SER A 1 236 ? -27.605 19.130 48.785 1.00 87.62 236 SER A C 1
ATOM 1904 O O . SER A 1 236 ? -28.635 18.692 48.261 1.00 87.62 236 SER A O 1
ATOM 1906 N N . MET A 1 237 ? -26.577 19.557 48.042 1.00 88.19 237 MET A N 1
ATOM 1907 C CA . MET A 1 237 ? -26.597 19.609 46.577 1.00 88.19 237 MET A CA 1
ATOM 1908 C C . MET A 1 237 ? -26.838 18.242 45.914 1.00 88.19 237 MET A C 1
ATOM 1910 O O . MET A 1 237 ? -26.246 17.208 46.247 1.00 88.19 237 MET A O 1
ATOM 1914 N N . ARG A 1 238 ? -27.662 18.247 44.858 1.00 90.88 238 ARG A N 1
ATOM 1915 C CA . ARG A 1 238 ? -27.869 17.101 43.961 1.00 90.88 238 ARG A CA 1
ATOM 1916 C C . ARG A 1 238 ? -27.605 17.505 42.518 1.00 90.88 238 ARG A C 1
ATOM 1918 O O . ARG A 1 238 ? -28.254 18.393 41.977 1.00 90.88 238 ARG A O 1
ATOM 1925 N N . TRP A 1 239 ? -26.728 16.763 41.840 1.00 88.06 239 TRP A N 1
ATOM 1926 C CA . TRP A 1 239 ? -26.304 17.084 40.470 1.00 88.06 239 TRP A CA 1
ATOM 1927 C C . TRP A 1 239 ? -27.460 17.333 39.484 1.00 88.06 239 TRP A C 1
ATOM 1929 O O . TRP A 1 239 ? -27.383 18.210 38.623 1.00 88.06 239 TRP A O 1
ATOM 1939 N N . LYS A 1 240 ? -28.543 16.551 39.586 1.00 89.25 240 LYS A N 1
ATOM 1940 C CA . LYS A 1 240 ? -29.693 16.651 38.675 1.00 89.25 240 LYS A CA 1
ATOM 1941 C C . LYS A 1 240 ? -30.496 17.942 38.857 1.00 89.25 240 LYS A C 1
ATOM 1943 O O . LYS A 1 240 ? -31.059 18.412 37.877 1.00 89.25 240 LYS A O 1
ATOM 1948 N N . THR A 1 241 ? -30.533 18.500 40.064 1.00 89.81 241 THR A N 1
ATOM 1949 C CA . THR A 1 241 ? -31.368 19.660 40.410 1.00 89.81 241 THR A CA 1
ATOM 1950 C C . THR A 1 241 ? -30.600 20.979 40.394 1.00 89.81 241 THR A C 1
ATOM 1952 O O . THR A 1 241 ? -31.223 22.030 40.374 1.00 89.81 241 THR A O 1
ATOM 1955 N N . MET A 1 242 ? -29.266 20.930 40.351 1.00 87.75 242 MET A N 1
ATOM 1956 C CA . MET A 1 242 ? -28.414 22.120 40.304 1.00 87.75 242 MET A CA 1
ATOM 1957 C C . MET A 1 242 ? -28.553 22.899 38.989 1.00 87.75 242 MET A C 1
ATOM 1959 O O . MET A 1 242 ? -28.578 22.318 37.889 1.00 87.75 242 MET A O 1
ATOM 1963 N N . CYS A 1 243 ? -28.553 24.223 39.104 1.00 89.94 243 CYS A N 1
ATOM 1964 C CA . CYS A 1 243 ? -28.478 25.148 37.984 1.00 89.94 243 CYS A CA 1
ATOM 1965 C C . CYS A 1 243 ? -27.061 25.196 37.380 1.00 89.94 243 CYS A C 1
ATOM 1967 O O . CYS A 1 243 ? -26.129 24.511 37.812 1.00 89.94 243 CYS A O 1
ATOM 1969 N N . LYS A 1 244 ? -26.893 25.968 36.301 1.00 86.12 244 LYS A N 1
ATOM 1970 C CA . LYS A 1 244 ? -25.638 25.990 35.538 1.00 86.12 244 LYS A CA 1
ATOM 1971 C C . LYS A 1 244 ? -24.478 26.616 36.323 1.00 86.12 244 LYS A C 1
ATOM 1973 O O . LYS A 1 244 ? -23.373 26.095 36.237 1.00 86.12 244 LYS A O 1
ATOM 1978 N N . SER A 1 245 ? -24.726 27.679 37.089 1.00 89.50 245 SER A N 1
ATOM 1979 C CA . SER A 1 245 ? -23.698 28.337 37.908 1.00 89.50 245 SER A CA 1
ATOM 1980 C C . SER A 1 245 ? -23.214 27.439 39.047 1.00 89.50 245 SER A C 1
ATOM 1982 O O . SER A 1 245 ? -22.014 27.325 39.251 1.00 89.50 245 SER A O 1
ATOM 1984 N N . GLU A 1 246 ? -24.117 26.715 39.714 1.00 87.12 246 GLU A N 1
ATOM 1985 C CA . GLU A 1 246 ? -23.773 25.754 40.777 1.00 87.12 246 GLU A CA 1
ATOM 1986 C C . GLU A 1 246 ? -22.941 24.569 40.262 1.00 87.12 246 GLU A C 1
ATOM 1988 O O . GLU A 1 246 ? -22.125 24.006 40.986 1.00 87.12 246 GLU A O 1
ATOM 1993 N N . LYS A 1 247 ? -23.133 24.170 38.998 1.00 90.88 247 LYS A N 1
ATOM 1994 C CA . LYS A 1 247 ? -22.346 23.100 38.362 1.00 90.88 247 LYS A CA 1
ATOM 1995 C C . LYS A 1 247 ? -20.954 23.552 37.934 1.00 90.88 247 LYS A C 1
ATOM 1997 O O . LYS A 1 247 ? -20.081 22.701 37.765 1.00 90.88 247 LYS A O 1
ATOM 2002 N N . GLU A 1 248 ? -20.752 24.847 37.713 1.00 91.69 248 GLU A N 1
ATOM 2003 C CA . GLU A 1 248 ? -19.548 25.364 37.063 1.00 91.69 248 GLU A CA 1
ATOM 2004 C C . GLU A 1 248 ? -18.248 25.051 37.823 1.00 91.69 248 GLU A C 1
ATOM 2006 O O . GLU A 1 248 ? -17.312 24.606 37.161 1.00 91.69 248 GLU A O 1
ATOM 2011 N N . PRO A 1 249 ? -18.165 25.143 39.167 1.00 90.06 249 PRO A N 1
ATOM 2012 C CA . PRO A 1 249 ? -16.954 24.765 39.902 1.00 90.06 249 PRO A CA 1
ATOM 2013 C C . PRO A 1 249 ? -16.545 23.303 39.661 1.00 90.06 249 PRO A C 1
ATOM 2015 O O . PRO A 1 249 ? -15.397 23.009 39.332 1.00 90.06 249 PRO A O 1
ATOM 2018 N N . PHE A 1 250 ? -17.507 22.378 39.714 1.00 90.81 250 PHE A N 1
ATOM 2019 C CA . PHE A 1 250 ? -17.262 20.948 39.490 1.00 90.81 250 PHE A CA 1
ATOM 2020 C C . PHE A 1 250 ? -16.960 20.626 38.022 1.00 90.81 250 PHE A C 1
ATOM 2022 O O . PHE A 1 250 ? -16.200 19.707 37.716 1.00 90.81 250 PHE A O 1
ATOM 2029 N N . LEU A 1 251 ? -17.567 21.362 37.085 1.00 88.81 251 LEU A N 1
ATOM 2030 C CA . LEU A 1 251 ? -17.251 21.244 35.662 1.00 88.81 251 LEU A CA 1
ATOM 2031 C C . LEU A 1 251 ? -15.864 21.804 35.351 1.00 88.81 251 LEU A C 1
ATOM 2033 O O . LEU A 1 251 ? -15.169 21.227 34.519 1.00 88.81 251 LEU A O 1
ATOM 2037 N N . HIS A 1 252 ? -15.448 22.881 36.012 1.00 91.50 252 HIS A N 1
ATOM 2038 C CA . HIS A 1 252 ? -14.103 23.428 35.907 1.00 91.50 252 HIS A CA 1
ATOM 2039 C C . HIS A 1 252 ? -13.061 22.406 36.383 1.00 91.50 252 HIS A C 1
ATOM 2041 O O . HIS A 1 252 ? -12.127 22.106 35.640 1.00 91.50 252 HIS A O 1
ATOM 2047 N N . GLU A 1 253 ? -13.269 21.776 37.546 1.00 89.38 253 GLU A N 1
ATOM 2048 C CA . GLU A 1 253 ? -12.415 20.677 38.024 1.00 89.38 253 GLU A CA 1
ATOM 2049 C C . GLU A 1 253 ? -12.408 19.483 37.059 1.00 89.38 253 GLU A C 1
ATOM 2051 O O . GLU A 1 253 ? -11.347 18.943 36.749 1.00 89.38 253 GLU A O 1
ATOM 2056 N N . ALA A 1 254 ? -13.564 19.101 36.508 1.00 85.31 254 ALA A N 1
ATOM 2057 C CA . ALA A 1 254 ? -13.644 18.030 35.516 1.00 85.31 254 ALA A CA 1
ATOM 2058 C C . ALA A 1 254 ? -12.882 18.365 34.219 1.00 85.31 254 ALA A C 1
ATOM 2060 O O . ALA A 1 254 ? -12.217 17.496 33.653 1.00 85.31 254 ALA A O 1
ATOM 2061 N N . ARG A 1 255 ? -12.945 19.618 33.746 1.00 88.69 255 ARG A N 1
ATOM 2062 C CA . ARG A 1 255 ? -12.171 20.091 32.584 1.00 88.69 255 ARG A CA 1
ATOM 2063 C C . ARG A 1 255 ? -10.672 20.096 32.884 1.00 88.69 255 ARG A C 1
ATOM 2065 O O . ARG A 1 255 ? -9.897 19.659 32.037 1.00 88.69 255 ARG A O 1
ATOM 2072 N N . ALA A 1 256 ? -10.267 20.533 34.076 1.00 88.12 256 ALA A N 1
ATOM 2073 C CA . ALA A 1 256 ? -8.872 20.498 34.511 1.00 88.12 256 ALA A CA 1
ATOM 2074 C C . ALA A 1 256 ? -8.347 19.055 34.620 1.00 88.12 256 ALA A C 1
ATOM 2076 O O . ALA A 1 256 ? -7.252 18.759 34.147 1.00 88.12 256 ALA A O 1
ATOM 2077 N N . ASP A 1 257 ? -9.148 18.131 35.158 1.00 83.25 257 ASP A N 1
ATOM 2078 C CA . ASP A 1 257 ? -8.808 16.707 35.238 1.00 83.25 257 ASP A CA 1
ATOM 2079 C C . ASP A 1 257 ? -8.724 16.053 33.852 1.00 83.25 257 ASP A C 1
ATOM 2081 O O . ASP A 1 257 ? -7.856 15.219 33.601 1.00 83.25 257 ASP A O 1
ATOM 2085 N N . HIS A 1 258 ? -9.581 16.477 32.919 1.00 78.69 258 HIS A N 1
ATOM 2086 C CA . HIS A 1 258 ? -9.483 16.095 31.514 1.00 78.69 258 HIS A CA 1
ATOM 2087 C C . HIS A 1 258 ? -8.195 16.610 30.865 1.00 78.69 258 HIS A C 1
ATOM 2089 O O . HIS A 1 258 ? -7.501 15.833 30.215 1.00 78.69 258 HIS A O 1
ATOM 2095 N N . ALA A 1 259 ? -7.828 17.874 31.085 1.00 80.94 259 ALA A N 1
ATOM 2096 C CA . ALA A 1 259 ? -6.577 18.437 30.580 1.00 80.94 259 ALA A CA 1
ATOM 2097 C C . ALA A 1 259 ? -5.345 17.716 31.161 1.00 80.94 259 ALA A C 1
ATOM 2099 O O . ALA A 1 259 ? -4.436 17.353 30.413 1.00 80.94 259 ALA A O 1
ATOM 2100 N N . ARG A 1 260 ? -5.345 17.430 32.472 1.00 89.56 260 ARG A N 1
ATOM 2101 C CA . ARG A 1 260 ? -4.336 16.589 33.138 1.00 89.56 260 ARG A CA 1
ATOM 2102 C C . ARG A 1 260 ? -4.233 15.226 32.461 1.00 89.56 260 ARG A C 1
ATOM 2104 O O . ARG A 1 260 ? -3.138 14.824 32.086 1.00 89.56 260 ARG A O 1
ATOM 2111 N N . TYR A 1 261 ? -5.358 14.532 32.292 1.00 80.00 261 TYR A N 1
ATOM 2112 C CA . TYR A 1 261 ? -5.390 13.207 31.680 1.00 80.00 261 TYR A CA 1
ATOM 2113 C C . TYR A 1 261 ? -4.847 13.210 30.249 1.00 80.00 261 TYR A C 1
ATOM 2115 O O . TYR A 1 261 ? -4.064 12.333 29.901 1.00 80.00 261 TYR A O 1
ATOM 2123 N N . VAL A 1 262 ? -5.224 14.195 29.428 1.00 72.56 262 VAL A N 1
ATOM 2124 C CA . VAL A 1 262 ? -4.703 14.330 28.060 1.00 72.56 262 VAL A CA 1
ATOM 2125 C C . VAL A 1 262 ? -3.181 14.486 28.078 1.00 72.56 262 VAL A C 1
ATOM 2127 O O . VAL A 1 262 ? -2.498 13.762 27.358 1.00 72.56 262 VAL A O 1
ATOM 2130 N N . LYS A 1 263 ? -2.647 15.341 28.959 1.00 78.62 263 LYS A N 1
ATOM 2131 C CA . LYS A 1 263 ? -1.200 15.553 29.112 1.00 78.62 263 LYS A CA 1
ATOM 2132 C C . LYS A 1 263 ? -0.468 14.304 29.616 1.00 78.62 263 LYS A C 1
ATOM 2134 O O . LYS A 1 263 ? 0.569 13.938 29.073 1.00 78.62 263 LYS A O 1
ATOM 2139 N N . GLU A 1 264 ? -1.000 13.629 30.637 1.00 80.94 264 GLU A N 1
ATOM 2140 C CA . GLU A 1 264 ? -0.441 12.367 31.146 1.00 80.94 264 GLU A CA 1
ATOM 2141 C C . GLU A 1 264 ? -0.453 11.276 30.066 1.00 80.94 264 GLU A C 1
ATOM 2143 O O . GLU A 1 264 ? 0.505 10.517 29.930 1.00 80.94 264 GLU A O 1
ATOM 2148 N N . LEU A 1 265 ? -1.525 11.211 29.273 1.00 72.81 265 LEU A N 1
ATOM 2149 C CA . LEU A 1 265 ? -1.661 10.267 28.172 1.00 72.81 265 LEU A CA 1
ATOM 2150 C C . LEU A 1 265 ? -0.673 10.559 27.038 1.00 72.81 265 LEU A C 1
ATOM 2152 O O . LEU A 1 265 ? -0.146 9.622 26.447 1.00 72.81 265 LEU A O 1
ATOM 2156 N N . GLU A 1 266 ? -0.427 11.828 26.717 1.00 67.12 266 GLU A N 1
ATOM 2157 C CA . GLU A 1 266 ? 0.596 12.235 25.749 1.00 67.12 266 GLU A CA 1
ATOM 2158 C C . GLU A 1 266 ? 1.997 11.845 26.215 1.00 67.12 266 GLU A C 1
ATOM 2160 O O . GLU A 1 266 ? 2.704 11.169 25.473 1.00 67.12 266 GLU A O 1
ATOM 2165 N N . LEU A 1 267 ? 2.358 12.148 27.463 1.00 76.56 267 LEU A N 1
ATOM 2166 C CA . LEU A 1 267 ? 3.652 11.753 28.021 1.00 76.56 267 LEU A CA 1
ATOM 2167 C C . LEU A 1 267 ? 3.827 10.227 28.030 1.00 76.56 267 LEU A C 1
ATOM 2169 O O . LEU A 1 267 ? 4.876 9.715 27.647 1.00 76.56 267 LEU A O 1
ATOM 2173 N N . TYR A 1 268 ? 2.786 9.488 28.421 1.00 74.62 268 TYR A N 1
ATOM 2174 C CA . TYR A 1 268 ? 2.799 8.026 28.380 1.00 74.62 268 TYR A CA 1
ATOM 2175 C C . TYR A 1 268 ? 2.983 7.497 26.950 1.00 74.62 268 TYR A C 1
ATOM 2177 O O . TYR A 1 268 ? 3.729 6.543 26.736 1.00 74.62 268 TYR A O 1
ATOM 2185 N N . LYS A 1 269 ? 2.341 8.123 25.952 1.00 63.78 269 LYS A N 1
ATOM 2186 C CA . LYS A 1 269 ? 2.543 7.773 24.536 1.00 63.78 269 LYS A CA 1
ATOM 2187 C C . LYS A 1 269 ? 3.990 7.991 24.112 1.00 63.78 269 LYS A C 1
ATOM 2189 O O . LYS A 1 269 ? 4.535 7.122 23.441 1.00 63.78 269 LYS A O 1
ATOM 2194 N N . GLU A 1 270 ? 4.599 9.109 24.496 1.00 65.75 270 GLU A N 1
ATOM 2195 C CA . GLU A 1 270 ? 5.999 9.400 24.176 1.00 65.75 270 GLU A CA 1
ATOM 2196 C C . GLU A 1 270 ? 6.950 8.396 24.837 1.00 65.75 270 GLU A C 1
ATOM 2198 O O . GLU A 1 270 ? 7.845 7.877 24.175 1.00 65.75 270 GLU A O 1
ATOM 2203 N N . GLN A 1 271 ? 6.712 8.047 26.104 1.00 71.06 271 GLN A N 1
ATOM 2204 C CA . GLN A 1 271 ? 7.498 7.046 26.830 1.00 71.06 271 GLN A CA 1
ATOM 2205 C C . GLN A 1 271 ? 7.365 5.647 26.226 1.00 71.06 271 GLN A C 1
ATOM 2207 O O . GLN A 1 271 ? 8.372 4.972 26.038 1.00 71.06 271 GLN A O 1
ATOM 2212 N N . GLU A 1 272 ? 6.154 5.205 25.877 1.00 65.12 272 GLU A N 1
ATOM 2213 C CA . GLU A 1 272 ? 5.962 3.906 25.224 1.00 65.12 272 GLU A CA 1
ATOM 2214 C C . GLU A 1 272 ? 6.551 3.888 23.813 1.00 65.12 272 GLU A C 1
ATOM 2216 O O . GLU A 1 272 ? 7.142 2.888 23.411 1.00 65.12 272 GLU A O 1
ATOM 2221 N N . GLN A 1 273 ? 6.443 4.987 23.061 1.00 58.78 273 GLN A N 1
ATOM 2222 C CA . GLN A 1 273 ? 7.118 5.115 21.771 1.00 58.78 273 GLN A CA 1
ATOM 2223 C C . GLN A 1 273 ? 8.636 5.010 21.930 1.00 58.78 273 GLN A C 1
ATOM 2225 O O . GLN A 1 273 ? 9.249 4.228 21.207 1.00 58.78 273 GLN A O 1
ATOM 2230 N N . ALA A 1 274 ? 9.224 5.722 22.895 1.00 61.47 274 ALA A N 1
ATOM 2231 C CA . ALA A 1 274 ? 10.650 5.663 23.200 1.00 61.47 274 ALA A CA 1
ATOM 2232 C C . ALA A 1 274 ? 11.083 4.269 23.677 1.00 61.47 274 ALA A C 1
ATOM 2234 O O . ALA A 1 274 ? 12.091 3.756 23.202 1.00 61.47 274 ALA A O 1
ATOM 2235 N N . ARG A 1 275 ? 10.296 3.611 24.539 1.00 64.88 275 ARG A N 1
ATOM 2236 C CA . ARG A 1 275 ? 10.553 2.241 25.008 1.00 64.88 275 ARG A CA 1
ATOM 2237 C C . ARG A 1 275 ? 10.570 1.262 23.842 1.00 64.88 275 ARG A C 1
ATOM 2239 O O . ARG A 1 275 ? 11.548 0.541 23.670 1.00 64.88 275 ARG A O 1
ATOM 2246 N N . VAL A 1 276 ? 9.541 1.287 22.993 1.00 56.19 276 VAL A N 1
ATOM 2247 C CA . VAL A 1 276 ? 9.495 0.437 21.795 1.00 56.19 276 VAL A CA 1
ATOM 2248 C C . VAL A 1 276 ? 10.649 0.764 20.843 1.00 56.19 276 VAL A C 1
ATOM 2250 O O . VAL A 1 276 ? 11.182 -0.144 20.215 1.00 56.19 276 VAL A O 1
ATOM 2253 N N . TYR A 1 277 ? 11.070 2.029 20.747 1.00 54.50 277 TYR A N 1
ATOM 2254 C CA . TYR A 1 277 ? 12.233 2.421 19.950 1.00 54.50 277 TYR A CA 1
ATOM 2255 C C . TYR A 1 277 ? 13.550 1.882 20.533 1.00 54.50 277 TYR A C 1
ATOM 2257 O O . TYR A 1 277 ? 14.373 1.373 19.782 1.00 54.50 277 TYR A O 1
ATOM 2265 N N . SER A 1 278 ? 13.722 1.921 21.859 1.00 51.56 278 SER A N 1
ATOM 2266 C CA . SER A 1 278 ? 14.899 1.391 22.568 1.00 51.56 278 SER A CA 1
ATOM 2267 C C . SER A 1 278 ? 14.974 -0.140 22.589 1.00 51.56 278 SER A C 1
ATOM 2269 O O . SER A 1 278 ? 16.054 -0.708 22.706 1.00 51.56 278 SER A O 1
ATOM 2271 N N . GLU A 1 279 ? 13.837 -0.825 22.446 1.00 52.09 279 GLU A N 1
ATOM 2272 C CA . GLU A 1 279 ? 13.758 -2.290 22.383 1.00 52.09 279 GLU A CA 1
ATOM 2273 C C . GLU A 1 279 ? 14.095 -2.853 20.991 1.00 52.09 279 GLU A C 1
ATOM 2275 O O . GLU A 1 279 ? 14.178 -4.075 20.829 1.00 52.09 279 GLU A O 1
ATOM 2280 N N . LYS A 1 280 ? 14.324 -1.993 19.988 1.00 54.22 280 LYS A N 1
ATOM 2281 C CA . LYS A 1 280 ? 14.718 -2.405 18.636 1.00 54.22 280 LYS A CA 1
ATOM 2282 C C . LYS A 1 280 ? 16.108 -3.053 18.665 1.00 54.22 280 LYS A C 1
ATOM 2284 O O . LYS A 1 280 ? 17.130 -2.379 18.683 1.00 54.22 280 LYS A O 1
ATOM 2289 N N . LYS A 1 281 ? 16.150 -4.387 18.613 1.00 46.22 281 LYS A N 1
ATOM 2290 C CA . LYS A 1 281 ? 17.376 -5.208 18.523 1.00 46.22 281 LYS A CA 1
ATOM 2291 C C . LYS A 1 281 ? 17.816 -5.468 17.076 1.00 46.22 281 LYS A C 1
ATOM 2293 O O . LYS A 1 281 ? 18.240 -6.572 16.730 1.00 46.22 281 LYS A O 1
ATOM 2298 N N . TYR A 1 282 ? 17.693 -4.472 16.210 1.00 50.16 282 TYR A N 1
ATOM 2299 C CA . TYR A 1 282 ? 18.236 -4.517 14.852 1.00 50.16 282 TYR A CA 1
ATOM 2300 C C . TYR A 1 282 ? 19.152 -3.319 14.696 1.00 50.16 282 TYR A C 1
ATOM 2302 O O . TYR A 1 282 ? 18.851 -2.265 15.246 1.00 50.16 282 TYR A O 1
ATOM 2310 N N . GLU A 1 283 ? 20.257 -3.484 13.976 1.00 46.47 283 GLU A N 1
ATOM 2311 C CA . GLU A 1 283 ? 21.189 -2.396 13.680 1.00 46.47 283 GLU A CA 1
ATOM 2312 C C . GLU A 1 283 ? 20.519 -1.391 12.735 1.00 46.47 283 GLU A C 1
ATOM 2314 O O . GLU A 1 283 ? 20.781 -1.346 11.538 1.00 46.47 283 GLU A O 1
ATOM 2319 N N . LEU A 1 284 ? 19.629 -0.567 13.281 1.00 48.38 284 LEU A N 1
ATOM 2320 C CA . LEU A 1 284 ? 19.325 0.748 12.747 1.00 48.38 284 LEU A CA 1
ATOM 2321 C C . LEU A 1 284 ? 20.484 1.643 13.182 1.00 48.38 284 LEU A C 1
ATOM 2323 O O . LEU A 1 284 ? 20.327 2.475 14.067 1.00 48.38 284 LEU A O 1
ATOM 2327 N N . SER A 1 285 ? 21.687 1.395 12.661 1.00 41.72 285 SER A N 1
ATOM 2328 C CA . SER A 1 285 ? 22.778 2.329 12.907 1.00 41.72 285 SER A CA 1
ATOM 2329 C C . SER A 1 285 ? 22.448 3.584 12.101 1.00 41.72 285 SER A C 1
ATOM 2331 O O . SER A 1 285 ? 22.639 3.607 10.877 1.00 41.72 285 SER A O 1
ATOM 2333 N N . ASP A 1 286 ? 21.938 4.613 12.767 1.00 38.59 286 ASP A N 1
ATOM 2334 C CA . ASP A 1 286 ? 22.163 5.972 12.303 1.00 38.59 286 ASP A CA 1
ATOM 2335 C C . ASP A 1 286 ? 23.688 6.112 12.169 1.00 38.59 286 ASP A C 1
ATOM 2337 O O . ASP A 1 286 ? 24.437 5.642 13.027 1.00 38.59 286 ASP A O 1
ATOM 2341 N N . ASN A 1 287 ? 24.181 6.661 11.059 1.00 43.62 287 ASN A N 1
ATOM 2342 C CA . ASN A 1 287 ? 25.621 6.761 10.763 1.00 43.62 287 ASN A CA 1
ATOM 2343 C C . ASN A 1 287 ? 26.411 7.635 11.780 1.00 43.62 287 ASN A C 1
ATOM 2345 O O . ASN A 1 287 ? 27.528 8.049 11.480 1.00 43.62 287 ASN A O 1
ATOM 2349 N N . SER A 1 288 ? 25.844 7.958 12.947 1.00 38.09 288 SER A N 1
ATOM 2350 C CA . SER A 1 288 ? 26.409 8.839 13.968 1.00 38.09 288 SER A CA 1
ATOM 2351 C C . SER A 1 288 ? 27.127 8.135 15.118 1.00 38.09 288 SER A C 1
ATOM 2353 O O . SER A 1 288 ? 27.897 8.806 15.799 1.00 38.09 288 SER A O 1
ATOM 2355 N N . ASP A 1 289 ? 26.952 6.830 15.330 1.00 34.06 289 ASP A N 1
ATOM 2356 C CA . ASP A 1 289 ? 27.646 6.141 16.423 1.00 34.06 289 ASP A CA 1
ATOM 2357 C C . ASP A 1 289 ? 28.797 5.308 15.869 1.00 34.06 289 ASP A C 1
ATOM 2359 O O . ASP A 1 289 ? 28.583 4.340 15.143 1.00 34.06 289 ASP A O 1
ATOM 2363 N N . THR A 1 290 ? 30.014 5.765 16.191 1.00 33.38 290 THR A N 1
ATOM 2364 C CA . THR A 1 290 ? 31.316 5.089 16.066 1.00 33.38 290 THR A CA 1
ATOM 2365 C C . THR A 1 290 ? 31.353 3.935 15.071 1.00 33.38 290 THR A C 1
ATOM 2367 O O . THR A 1 290 ? 30.930 2.817 15.361 1.00 33.38 290 THR A O 1
ATOM 2370 N N . VAL A 1 291 ? 31.988 4.197 13.928 1.00 36.03 291 VAL A N 1
ATOM 2371 C CA . VAL A 1 291 ? 32.673 3.156 13.161 1.00 36.03 291 VAL A CA 1
ATOM 2372 C C . VAL A 1 291 ? 33.410 2.253 14.164 1.00 36.03 291 VAL A C 1
ATOM 2374 O O . VAL A 1 291 ? 34.248 2.777 14.899 1.00 36.03 291 VAL A O 1
ATOM 2377 N N . PRO A 1 292 ? 33.107 0.945 14.253 1.00 36.41 292 PRO A N 1
ATOM 2378 C CA . PRO A 1 292 ? 33.951 0.032 15.006 1.00 36.41 292 PRO A CA 1
ATOM 2379 C C . PRO A 1 292 ? 35.347 0.134 14.397 1.00 36.41 292 PRO A C 1
ATOM 2381 O O . PRO A 1 292 ? 35.504 -0.082 13.193 1.00 36.41 292 PRO A O 1
ATOM 2384 N N . ASP A 1 293 ? 36.330 0.519 15.205 1.00 34.06 293 ASP A N 1
ATOM 2385 C CA . ASP A 1 293 ? 37.718 0.798 14.812 1.00 34.06 293 ASP A CA 1
ATOM 2386 C C . ASP A 1 293 ? 38.506 -0.484 14.468 1.00 34.06 293 ASP A C 1
ATOM 2388 O O . ASP A 1 293 ? 39.698 -0.618 14.720 1.00 34.06 293 ASP A O 1
ATOM 2392 N N . GLU A 1 294 ? 37.825 -1.474 13.897 1.00 39.34 294 GLU A N 1
ATOM 2393 C CA . GLU A 1 294 ? 38.394 -2.759 13.531 1.00 39.34 294 GLU A CA 1
ATOM 2394 C C . GLU A 1 294 ? 38.111 -3.018 12.051 1.00 39.34 294 GLU A C 1
ATOM 2396 O O . GLU A 1 294 ? 37.023 -3.417 11.626 1.00 39.34 294 GLU A O 1
ATOM 2401 N N . ALA A 1 295 ? 39.134 -2.766 11.234 1.00 41.53 295 ALA A N 1
ATOM 2402 C CA . ALA A 1 295 ? 39.148 -3.040 9.800 1.00 41.53 295 ALA A CA 1
ATOM 2403 C C . ALA A 1 295 ? 38.845 -4.517 9.452 1.00 41.53 295 ALA A C 1
ATOM 2405 O O . ALA A 1 295 ? 38.502 -4.808 8.308 1.00 41.53 295 ALA A O 1
ATOM 2406 N N . SER A 1 296 ? 38.911 -5.434 10.423 1.00 39.09 296 SER A N 1
ATOM 2407 C CA . SER A 1 296 ? 38.533 -6.848 10.300 1.00 39.09 296 SER A CA 1
ATOM 2408 C C . SER A 1 296 ? 37.017 -7.062 10.193 1.00 39.09 296 SER A C 1
ATOM 2410 O O . SER A 1 296 ? 36.571 -7.860 9.371 1.00 39.09 296 SER A O 1
ATOM 2412 N N . THR A 1 297 ? 36.197 -6.308 10.931 1.00 38.75 297 THR A N 1
ATOM 2413 C CA . THR A 1 297 ? 34.730 -6.498 10.976 1.00 38.75 297 THR A CA 1
ATOM 2414 C C . THR A 1 297 ? 34.025 -5.909 9.748 1.00 38.75 297 THR A C 1
ATOM 2416 O O . THR A 1 297 ? 32.939 -6.346 9.364 1.00 38.75 297 THR A O 1
ATOM 2419 N N . ARG A 1 298 ? 34.662 -4.936 9.078 1.00 38.44 298 ARG A N 1
ATOM 2420 C CA . ARG A 1 298 ? 34.176 -4.318 7.826 1.00 38.44 298 ARG A CA 1
ATOM 2421 C C . ARG A 1 298 ? 34.207 -5.257 6.618 1.00 38.44 298 ARG A C 1
ATOM 2423 O O . ARG A 1 298 ? 33.461 -5.026 5.667 1.00 38.44 298 ARG A O 1
ATOM 2430 N N . VAL A 1 299 ? 35.061 -6.278 6.635 1.00 39.50 299 VAL A N 1
ATOM 2431 C CA . VAL A 1 299 ? 35.236 -7.199 5.503 1.00 39.50 299 VAL A CA 1
ATOM 2432 C C . VAL A 1 299 ? 34.273 -8.386 5.601 1.00 39.50 299 VAL A C 1
ATOM 2434 O O . VAL A 1 299 ? 33.719 -8.793 4.586 1.00 39.50 299 VAL A O 1
ATOM 2437 N N . GLU A 1 300 ? 33.965 -8.882 6.804 1.00 39.75 300 GLU A N 1
ATOM 2438 C CA . GLU A 1 300 ? 33.122 -10.080 6.958 1.00 39.75 300 GLU A CA 1
ATOM 2439 C C . GLU A 1 300 ? 31.626 -9.849 6.673 1.00 39.75 300 GLU A C 1
ATOM 2441 O O . GLU A 1 300 ? 30.956 -10.739 6.145 1.00 39.75 300 GLU A O 1
ATOM 2446 N N . PHE A 1 301 ? 31.087 -8.655 6.953 1.00 42.66 301 PHE A N 1
ATOM 2447 C CA . PHE A 1 301 ? 29.677 -8.339 6.666 1.00 42.66 301 PHE A CA 1
ATOM 2448 C C . PHE A 1 301 ? 29.388 -8.053 5.186 1.00 42.66 301 PHE A C 1
ATOM 2450 O O . PHE A 1 301 ? 28.227 -8.111 4.780 1.00 42.66 301 PHE A O 1
ATOM 2457 N N . ARG A 1 302 ? 30.415 -7.767 4.370 1.00 42.84 302 ARG A N 1
ATOM 2458 C CA . ARG A 1 302 ? 30.240 -7.520 2.928 1.00 42.84 302 ARG A CA 1
ATOM 2459 C C . ARG A 1 302 ? 29.808 -8.770 2.155 1.00 42.84 302 ARG A C 1
ATOM 2461 O O . ARG A 1 302 ? 29.143 -8.618 1.137 1.00 42.84 302 ARG A O 1
ATOM 2468 N N . ASP A 1 303 ? 30.102 -9.970 2.664 1.00 44.09 303 ASP A N 1
ATOM 2469 C CA . ASP A 1 303 ? 30.042 -11.198 1.858 1.00 44.09 303 ASP A CA 1
ATOM 2470 C C . ASP A 1 303 ? 28.925 -12.199 2.200 1.00 44.09 303 ASP A C 1
ATOM 2472 O O . ASP A 1 303 ? 28.839 -13.235 1.540 1.00 44.09 303 ASP A O 1
ATOM 2476 N N . LYS A 1 304 ? 28.040 -11.959 3.185 1.00 54.34 304 LYS A N 1
ATOM 2477 C CA . LYS A 1 304 ? 27.053 -13.002 3.564 1.00 54.34 304 LYS A CA 1
ATOM 2478 C C . LYS A 1 304 ? 25.588 -12.617 3.684 1.00 54.34 304 LYS A C 1
ATOM 2480 O O . LYS A 1 304 ? 24.761 -13.526 3.620 1.00 54.34 304 LYS A O 1
ATOM 2485 N N . GLU A 1 305 ? 25.209 -11.344 3.802 1.00 63.25 305 GLU A N 1
ATOM 2486 C CA . GLU A 1 305 ? 23.788 -11.031 3.980 1.00 63.25 305 GLU A CA 1
ATOM 2487 C C . GLU A 1 305 ? 23.318 -9.755 3.283 1.00 63.25 305 GLU A C 1
ATOM 2489 O O . GLU A 1 305 ? 23.864 -8.671 3.471 1.00 63.25 305 GLU A O 1
ATOM 2494 N N . ARG A 1 306 ? 22.260 -9.887 2.471 1.00 69.69 306 ARG A N 1
ATOM 2495 C CA . ARG A 1 306 ? 21.686 -8.759 1.734 1.00 69.69 306 ARG A CA 1
ATOM 2496 C C . ARG A 1 306 ? 21.056 -7.750 2.685 1.00 69.69 306 ARG A C 1
ATOM 2498 O O . ARG A 1 306 ? 20.261 -8.100 3.563 1.00 69.69 306 ARG A O 1
ATOM 2505 N N . LEU A 1 307 ? 21.361 -6.485 2.434 1.00 77.69 307 LEU A N 1
ATOM 2506 C CA . LEU A 1 307 ? 20.806 -5.348 3.145 1.00 77.69 307 LEU A CA 1
ATOM 2507 C C . LEU A 1 307 ? 19.652 -4.746 2.351 1.00 77.69 307 LEU A C 1
ATOM 2509 O O . LEU A 1 307 ? 19.733 -4.544 1.142 1.00 77.69 307 LEU A O 1
ATOM 2513 N N . ALA A 1 308 ? 18.579 -4.445 3.062 1.00 85.50 308 ALA A N 1
ATOM 2514 C CA . ALA A 1 308 ? 17.430 -3.728 2.557 1.00 85.50 308 ALA A CA 1
ATOM 2515 C C . ALA A 1 308 ? 17.530 -2.254 2.934 1.00 85.50 308 ALA A C 1
ATOM 2517 O O . ALA A 1 308 ? 17.893 -1.918 4.066 1.00 85.50 308 ALA A O 1
ATOM 2518 N N . TYR A 1 309 ? 17.106 -1.392 2.023 1.00 89.19 309 TYR A N 1
ATOM 2519 C CA . TYR A 1 309 ? 16.746 -0.019 2.340 1.00 89.19 309 TYR A CA 1
ATOM 2520 C C . TYR A 1 309 ? 15.416 -0.017 3.100 1.00 89.19 309 TYR A C 1
ATOM 2522 O O . TYR A 1 309 ? 14.441 -0.631 2.660 1.00 89.19 309 TYR A O 1
ATOM 2530 N N . VAL A 1 310 ? 15.362 0.688 4.228 1.00 89.25 310 VAL A N 1
ATOM 2531 C CA . VAL A 1 310 ? 14.138 0.943 4.994 1.00 89.25 310 VAL A CA 1
ATOM 2532 C C . VAL A 1 310 ? 13.778 2.412 4.818 1.00 89.25 310 VAL A C 1
ATOM 2534 O O . VAL A 1 310 ? 14.412 3.304 5.378 1.00 89.25 310 VAL A O 1
ATOM 2537 N N . LEU A 1 311 ? 12.762 2.659 3.998 1.00 90.44 311 LEU A N 1
ATOM 2538 C CA . LEU A 1 311 ? 12.298 3.994 3.644 1.00 90.44 311 LEU A CA 1
ATOM 2539 C C . LEU A 1 311 ? 11.084 4.330 4.509 1.00 90.44 311 LEU A C 1
ATOM 2541 O O . LEU A 1 311 ? 9.951 4.009 4.147 1.00 90.44 311 LEU A O 1
ATOM 2545 N N . ASP A 1 312 ? 11.334 4.921 5.674 1.00 88.56 312 ASP A N 1
ATOM 2546 C CA . ASP A 1 312 ? 10.310 5.371 6.624 1.00 88.56 312 ASP A CA 1
ATOM 2547 C C . 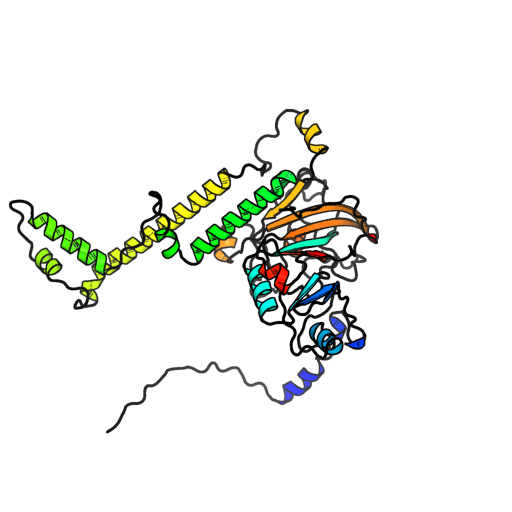ASP A 1 312 ? 10.111 6.886 6.509 1.00 88.56 312 ASP A C 1
ATOM 2549 O O . ASP A 1 312 ? 10.592 7.675 7.320 1.00 88.56 312 ASP A O 1
ATOM 2553 N N . PHE A 1 313 ? 9.423 7.291 5.442 1.00 88.50 313 PHE A N 1
ATOM 2554 C CA . PHE A 1 313 ? 9.132 8.694 5.153 1.00 88.50 313 PHE A CA 1
ATOM 2555 C C . PHE A 1 313 ? 7.616 8.909 5.154 1.00 88.50 313 PHE A C 1
ATOM 2557 O O . PHE A 1 313 ? 6.946 8.471 4.209 1.00 88.50 313 PHE A O 1
ATOM 2564 N N . PRO A 1 314 ? 7.040 9.548 6.192 1.00 89.12 314 PRO A N 1
ATOM 2565 C CA . PRO A 1 314 ? 5.609 9.826 6.268 1.00 89.12 314 PRO A CA 1
ATOM 2566 C C . PRO A 1 314 ? 5.112 10.677 5.095 1.00 89.12 314 PRO A C 1
ATOM 2568 O O . PRO A 1 314 ? 5.821 11.545 4.597 1.00 89.12 314 PRO A O 1
ATOM 2571 N N . ILE A 1 315 ? 3.868 10.444 4.670 1.00 90.12 315 ILE A N 1
ATOM 2572 C CA . ILE A 1 315 ? 3.276 11.086 3.485 1.00 90.12 315 ILE A CA 1
ATOM 2573 C C . ILE A 1 315 ? 2.009 11.843 3.874 1.00 90.12 315 ILE A C 1
ATOM 2575 O O . ILE A 1 315 ? 1.165 11.310 4.609 1.00 90.12 315 ILE A O 1
ATOM 2579 N N . HIS A 1 316 ? 1.833 13.047 3.332 1.00 88.25 316 HIS A N 1
ATOM 2580 C CA . HIS A 1 316 ? 0.613 13.838 3.476 1.00 88.25 316 HIS A CA 1
ATOM 2581 C C . HIS A 1 316 ? -0.055 14.144 2.129 1.00 88.25 316 HIS A C 1
ATOM 2583 O O . HIS A 1 316 ? 0.498 13.922 1.051 1.00 88.25 316 HIS A O 1
ATOM 2589 N N . GLU A 1 317 ? -1.313 14.576 2.210 1.00 86.88 317 GLU A N 1
ATOM 2590 C CA . GLU A 1 317 ? -2.103 14.969 1.042 1.00 86.88 317 GLU A CA 1
ATOM 2591 C C . GLU A 1 317 ? -1.562 16.267 0.428 1.00 86.88 317 GLU A C 1
ATOM 2593 O O . GLU A 1 317 ? -0.976 17.070 1.158 1.00 86.88 317 GLU A O 1
ATOM 2598 N N . PRO A 1 318 ? -1.735 16.464 -0.891 1.00 84.19 318 PRO A N 1
ATOM 2599 C CA . PRO A 1 318 ? -1.253 17.652 -1.580 1.00 84.19 318 PRO A CA 1
AT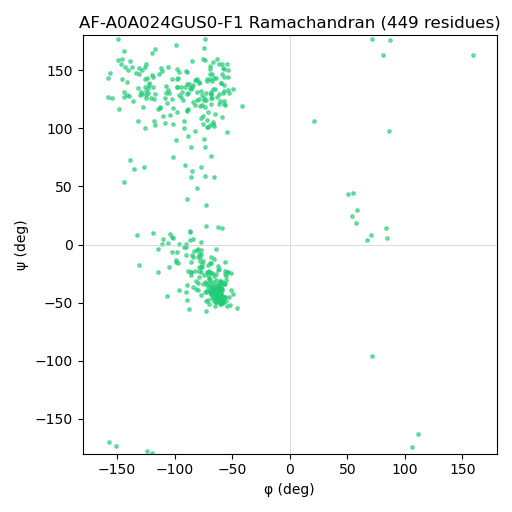OM 2600 C C . PRO A 1 318 ? -1.737 18.945 -0.931 1.00 84.19 318 PRO A C 1
ATOM 2602 O O . PRO A 1 318 ? -2.859 19.035 -0.421 1.00 84.19 318 PRO A O 1
ATOM 2605 N N . SER A 1 319 ? -0.914 19.979 -1.061 1.00 79.88 319 SER A N 1
ATOM 2606 C CA . SER A 1 319 ? -1.340 21.359 -0.844 1.00 79.88 319 SER A CA 1
ATOM 2607 C C . SER A 1 319 ? -2.514 21.723 -1.785 1.00 79.88 319 SER A C 1
ATOM 2609 O O . SER A 1 319 ? -2.578 21.185 -2.888 1.00 79.88 319 SER A O 1
ATOM 2611 N N . PRO A 1 320 ? -3.425 22.656 -1.432 1.00 78.06 320 PRO A N 1
ATOM 2612 C CA . PRO A 1 320 ? -4.653 22.937 -2.201 1.00 78.06 320 PRO A CA 1
ATOM 2613 C C . PRO A 1 320 ? -4.473 23.248 -3.698 1.00 78.06 320 PRO A C 1
ATOM 2615 O O . PRO A 1 320 ? -5.407 23.066 -4.474 1.00 78.06 320 PRO A O 1
ATOM 2618 N N . ASN A 1 321 ? -3.283 23.708 -4.098 1.00 78.00 321 ASN A N 1
ATOM 2619 C CA . ASN A 1 321 ? -2.941 24.078 -5.475 1.00 78.00 321 ASN A CA 1
ATOM 2620 C C . ASN A 1 321 ? -2.125 23.006 -6.218 1.00 78.00 321 ASN A C 1
ATOM 2622 O O . ASN A 1 321 ? -1.660 23.253 -7.326 1.00 78.00 321 ASN A O 1
ATOM 2626 N N . SER A 1 322 ? -1.920 21.838 -5.612 1.00 78.81 322 SER A N 1
ATOM 2627 C CA . SER A 1 322 ? -1.187 20.721 -6.198 1.00 78.81 322 SER A CA 1
ATOM 2628 C C . SER A 1 322 ? -2.051 19.462 -6.186 1.00 78.81 322 SER A C 1
ATOM 2630 O O . SER A 1 322 ? -2.965 19.312 -5.379 1.00 78.81 322 SER A O 1
ATOM 2632 N N . PHE A 1 323 ? -1.761 18.533 -7.090 1.00 76.75 323 PHE A N 1
ATOM 2633 C CA . PHE A 1 323 ? -2.313 17.176 -7.046 1.00 76.75 323 PHE A CA 1
ATOM 2634 C C . PHE A 1 323 ? -1.290 16.161 -6.515 1.00 76.75 323 PHE A C 1
ATOM 2636 O O . PHE A 1 323 ? -1.629 14.997 -6.274 1.00 76.75 323 PHE A O 1
ATOM 2643 N N . GLU A 1 324 ? -0.051 16.602 -6.298 1.00 86.06 324 GLU A N 1
ATOM 2644 C CA . GLU A 1 324 ? 1.072 15.769 -5.896 1.00 86.06 324 GLU A CA 1
ATOM 2645 C C . GLU A 1 324 ? 1.097 15.558 -4.384 1.00 86.06 324 GLU A C 1
ATOM 2647 O O . GLU A 1 324 ? 1.158 16.494 -3.596 1.00 86.06 324 GLU A O 1
ATOM 2652 N N . MET A 1 325 ? 1.072 14.295 -3.969 1.00 89.00 325 MET A N 1
ATOM 2653 C CA . MET A 1 325 ? 1.414 13.910 -2.599 1.00 89.00 325 MET A CA 1
ATOM 2654 C C . MET A 1 325 ? 2.828 14.393 -2.236 1.00 89.00 325 MET A C 1
ATOM 2656 O O . MET A 1 325 ? 3.694 14.449 -3.105 1.00 89.00 325 MET A O 1
ATOM 2660 N N . GLU A 1 326 ? 3.068 14.657 -0.955 1.00 88.00 326 GLU A N 1
ATOM 2661 C CA . GLU A 1 326 ? 4.334 15.198 -0.444 1.00 88.00 326 GLU A CA 1
ATOM 2662 C C . GLU A 1 326 ? 4.820 14.373 0.765 1.00 88.00 326 GLU A C 1
ATOM 2664 O O . GLU A 1 326 ? 4.021 13.767 1.492 1.00 88.00 326 GLU A O 1
ATOM 2669 N N . ILE A 1 327 ? 6.139 14.336 0.975 1.00 86.94 327 ILE A N 1
ATOM 2670 C CA . ILE A 1 327 ? 6.765 13.723 2.156 1.00 86.94 327 ILE A CA 1
ATOM 2671 C C . ILE A 1 327 ? 6.850 14.754 3.276 1.00 86.94 327 ILE A C 1
ATOM 2673 O O . ILE A 1 327 ? 7.213 15.901 3.038 1.00 86.94 327 ILE A O 1
ATOM 2677 N N . SER A 1 328 ? 6.552 14.327 4.502 1.00 83.38 328 SER A N 1
ATOM 2678 C CA . SER A 1 328 ? 6.806 15.126 5.699 1.00 83.38 328 SER A CA 1
ATOM 2679 C C . SER A 1 328 ? 8.259 14.964 6.135 1.00 83.38 328 SER A C 1
ATOM 2681 O O . SER A 1 328 ? 8.681 13.856 6.465 1.00 83.38 328 SER A O 1
ATOM 2683 N N . LEU A 1 329 ? 9.007 16.065 6.173 1.00 77.75 329 LEU A N 1
ATOM 2684 C CA . LEU A 1 329 ? 10.444 16.067 6.460 1.00 77.75 329 LEU A CA 1
ATOM 2685 C C . LEU A 1 329 ? 10.755 16.158 7.958 1.00 77.75 329 LEU A C 1
ATOM 2687 O O . LEU A 1 329 ? 11.833 15.766 8.394 1.00 77.75 329 LEU A O 1
ATOM 2691 N N . ASN A 1 330 ? 9.828 16.684 8.762 1.00 73.88 330 ASN A N 1
ATOM 2692 C CA . ASN A 1 330 ? 10.042 16.892 10.193 1.00 73.88 330 ASN A CA 1
ATOM 2693 C C . ASN A 1 330 ? 8.777 16.639 11.031 1.00 73.88 330 ASN A C 1
ATOM 2695 O O . ASN A 1 330 ? 7.657 16.543 10.523 1.00 73.88 330 ASN A O 1
ATOM 2699 N N . ARG A 1 331 ? 8.960 16.534 12.356 1.00 65.19 331 ARG A N 1
ATOM 2700 C CA . ARG A 1 331 ? 7.876 16.247 13.315 1.00 65.19 331 ARG A CA 1
ATOM 2701 C C . ARG A 1 331 ? 6.775 17.313 13.302 1.00 65.19 331 ARG A C 1
ATOM 2703 O O . ARG A 1 331 ? 5.610 16.957 13.465 1.00 65.19 331 ARG A O 1
ATOM 2710 N N . ASN A 1 332 ? 7.122 18.579 13.074 1.00 66.19 332 ASN A N 1
ATOM 2711 C CA . ASN A 1 332 ? 6.146 19.669 13.020 1.00 66.19 332 ASN A CA 1
ATOM 2712 C C . ASN A 1 332 ? 5.240 19.525 11.792 1.00 66.19 332 ASN A C 1
ATOM 2714 O O . ASN A 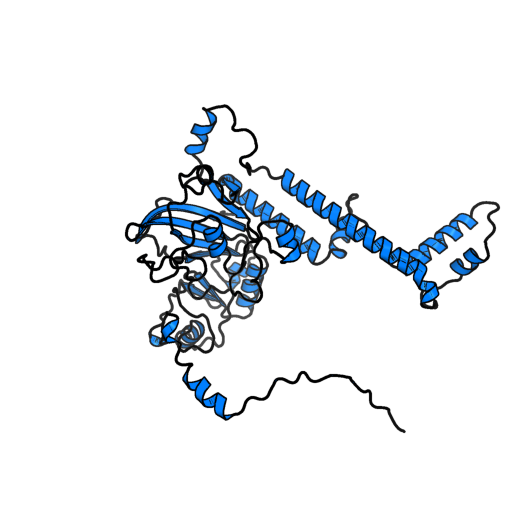1 332 ? 4.022 19.530 11.932 1.00 66.19 332 ASN A O 1
ATOM 2718 N N . GLU A 1 333 ? 5.808 19.250 10.617 1.00 67.94 333 GLU A N 1
ATOM 2719 C CA . GLU A 1 333 ? 5.047 18.984 9.393 1.00 67.94 333 GLU A CA 1
ATOM 2720 C C . GLU A 1 333 ? 4.130 17.767 9.525 1.00 67.94 333 GLU A C 1
ATOM 2722 O O . GLU A 1 333 ? 2.997 17.795 9.045 1.00 67.94 333 GLU A O 1
ATOM 2727 N N . ILE A 1 334 ? 4.578 16.703 10.200 1.00 67.12 334 ILE A N 1
ATOM 2728 C CA . ILE A 1 334 ? 3.734 15.526 10.453 1.00 67.12 334 ILE A CA 1
ATOM 2729 C C . ILE A 1 334 ? 2.482 15.925 11.246 1.00 67.12 334 ILE A C 1
ATOM 2731 O O . ILE A 1 334 ? 1.382 15.470 10.926 1.00 67.12 334 ILE A O 1
ATOM 2735 N N . LEU A 1 335 ? 2.631 16.772 12.267 1.00 66.94 335 LEU A N 1
ATOM 2736 C CA . LEU A 1 335 ? 1.522 17.218 13.111 1.00 66.94 335 LEU A CA 1
ATOM 2737 C C . LEU A 1 335 ? 0.608 18.207 12.375 1.00 66.94 335 LEU A C 1
ATOM 2739 O O . LEU A 1 335 ? -0.609 18.015 12.355 1.00 66.94 335 LEU A O 1
ATOM 2743 N N . GLU A 1 336 ? 1.188 19.220 11.733 1.00 69.50 336 GLU A N 1
ATOM 2744 C CA . GLU A 1 336 ? 0.461 20.296 11.053 1.00 69.50 336 GLU A CA 1
ATOM 2745 C C . GLU A 1 336 ? -0.243 19.805 9.786 1.00 69.50 336 GLU A C 1
ATOM 2747 O O . GLU A 1 336 ? -1.453 19.982 9.626 1.00 69.50 336 GLU A O 1
ATOM 2752 N N . LYS A 1 337 ? 0.493 19.120 8.903 1.00 73.19 337 LYS A N 1
ATOM 2753 C CA . LYS A 1 337 ? -0.018 18.615 7.620 1.00 73.19 337 LYS A CA 1
ATOM 2754 C C . LYS A 1 337 ? -0.665 17.234 7.737 1.00 73.19 337 LYS A C 1
ATOM 2756 O O . LYS A 1 337 ? -1.098 16.659 6.739 1.00 73.19 337 LYS A O 1
ATOM 2761 N N . ARG A 1 338 ? -0.765 16.694 8.959 1.00 75.25 338 ARG A N 1
ATOM 2762 C CA . ARG A 1 338 ? -1.339 15.369 9.255 1.00 75.25 338 ARG A CA 1
ATOM 2763 C C . ARG A 1 338 ? -0.659 14.251 8.454 1.00 75.25 338 ARG A C 1
ATOM 2765 O O . ARG A 1 338 ? -1.337 13.367 7.916 1.00 75.25 338 ARG A O 1
ATOM 2772 N N . GLY A 1 339 ? 0.673 14.294 8.391 1.00 77.88 339 GLY A N 1
ATOM 2773 C CA . GLY A 1 339 ? 1.509 13.270 7.772 1.00 77.88 339 GLY A CA 1
ATOM 2774 C C . GLY A 1 339 ? 1.186 11.885 8.323 1.00 77.88 339 GLY A C 1
ATOM 2775 O O . GLY A 1 339 ? 1.066 11.673 9.531 1.00 77.88 339 GLY A O 1
ATOM 2776 N N . LYS A 1 340 ? 0.981 10.922 7.427 1.00 82.12 340 LYS A N 1
ATOM 2777 C CA . LYS A 1 340 ? 0.623 9.552 7.791 1.00 82.12 340 LYS A CA 1
ATOM 2778 C C . LYS A 1 340 ? 1.845 8.662 7.607 1.00 82.12 340 LYS A C 1
ATOM 2780 O O . LYS A 1 340 ? 2.427 8.652 6.525 1.00 82.12 340 LYS A O 1
ATOM 2785 N N . ALA A 1 341 ? 2.167 7.865 8.628 1.00 84.44 341 ALA A N 1
ATOM 2786 C CA . ALA A 1 341 ? 3.274 6.910 8.584 1.00 84.44 341 ALA A CA 1
ATOM 2787 C C . ALA A 1 341 ? 3.226 6.056 7.308 1.00 84.44 341 ALA A C 1
ATOM 2789 O O . ALA A 1 341 ? 2.146 5.562 6.916 1.00 84.44 341 ALA A O 1
ATOM 2790 N N . ALA A 1 342 ? 4.391 5.931 6.673 1.00 89.12 342 ALA A N 1
ATOM 2791 C CA . ALA A 1 342 ? 4.566 5.211 5.432 1.00 89.12 342 ALA A CA 1
ATOM 2792 C C . ALA A 1 342 ? 5.960 4.582 5.363 1.00 89.12 342 ALA A C 1
ATOM 2794 O O . ALA A 1 342 ? 6.951 5.301 5.321 1.00 89.12 342 ALA A O 1
ATOM 2795 N N . VAL A 1 343 ? 6.009 3.249 5.310 1.00 90.56 343 VAL A N 1
ATOM 2796 C CA . VAL A 1 343 ? 7.262 2.484 5.285 1.00 90.56 343 VAL A CA 1
ATOM 2797 C C . VAL A 1 343 ? 7.311 1.590 4.056 1.00 90.56 343 VAL A C 1
ATOM 2799 O O . VAL A 1 343 ? 6.361 0.842 3.790 1.00 90.56 343 VAL A O 1
ATOM 2802 N N . THR A 1 344 ? 8.423 1.651 3.331 1.00 93.19 344 THR A N 1
ATOM 2803 C CA . THR A 1 344 ? 8.740 0.770 2.202 1.00 93.19 344 THR A CA 1
ATOM 2804 C C . THR A 1 344 ? 10.081 0.098 2.444 1.00 93.19 344 THR A C 1
ATOM 2806 O O . THR A 1 344 ? 11.057 0.760 2.778 1.00 93.19 344 THR A O 1
ATOM 2809 N N . ILE A 1 345 ? 10.135 -1.214 2.246 1.00 92.38 345 ILE A N 1
ATOM 2810 C CA . ILE A 1 345 ? 11.391 -1.961 2.185 1.00 92.38 345 ILE A CA 1
ATOM 2811 C C . ILE A 1 345 ? 11.803 -2.061 0.720 1.00 92.38 345 ILE A C 1
ATOM 2813 O O . ILE A 1 345 ? 10.969 -2.435 -0.106 1.00 92.38 345 ILE A O 1
ATOM 2817 N N . ALA A 1 346 ? 13.053 -1.740 0.395 1.00 92.94 346 ALA A N 1
ATOM 2818 C CA . ALA A 1 346 ? 13.574 -1.834 -0.963 1.00 92.94 346 ALA A CA 1
ATOM 2819 C C . ALA A 1 346 ? 14.853 -2.680 -1.033 1.00 92.94 346 ALA A C 1
ATOM 2821 O O . ALA A 1 346 ? 15.755 -2.525 -0.210 1.00 92.94 346 ALA A O 1
ATOM 2822 N N . TYR A 1 347 ? 14.930 -3.555 -2.035 1.00 90.88 347 TYR A N 1
ATOM 2823 C CA . TYR A 1 347 ? 16.124 -4.328 -2.373 1.00 90.88 347 TYR A CA 1
ATOM 2824 C C . TYR A 1 347 ? 16.571 -3.984 -3.780 1.00 90.88 347 TYR A C 1
ATOM 2826 O O . TYR A 1 347 ? 15.749 -3.965 -4.696 1.00 90.88 347 TYR A O 1
ATOM 2834 N N . VAL A 1 348 ? 17.869 -3.779 -3.960 1.00 91.50 348 VAL A N 1
ATOM 2835 C CA . VAL A 1 348 ? 18.453 -3.690 -5.294 1.00 91.50 348 VAL A CA 1
ATOM 2836 C C . VAL A 1 348 ? 18.610 -5.100 -5.854 1.00 91.50 348 VAL A C 1
ATOM 2838 O O . VAL A 1 348 ? 19.199 -5.964 -5.210 1.00 91.50 348 VAL A O 1
ATOM 2841 N N . LEU A 1 349 ? 18.037 -5.336 -7.034 1.00 91.06 349 LEU A N 1
ATOM 2842 C CA . LEU A 1 349 ? 18.079 -6.623 -7.733 1.00 91.06 349 LEU A CA 1
ATOM 2843 C C . LEU A 1 349 ? 19.149 -6.677 -8.826 1.00 91.06 349 LEU A C 1
ATOM 2845 O O . LEU A 1 349 ? 19.449 -7.761 -9.312 1.00 91.06 349 LEU A O 1
ATOM 2849 N N . GLY A 1 350 ? 19.679 -5.525 -9.233 1.00 90.56 350 GLY A N 1
ATOM 2850 C CA . GLY A 1 350 ? 20.720 -5.428 -10.246 1.00 90.56 350 GLY A CA 1
ATOM 2851 C C . GLY A 1 350 ? 20.788 -4.042 -10.875 1.00 90.56 350 GLY A C 1
ATOM 2852 O O . GLY A 1 350 ? 19.846 -3.248 -10.778 1.00 90.56 350 GLY A O 1
ATOM 2853 N N . HIS A 1 351 ? 21.909 -3.776 -11.533 1.00 92.62 351 HIS A N 1
ATOM 2854 C CA . HIS A 1 351 ? 22.139 -2.588 -12.351 1.00 92.62 351 HIS A CA 1
ATOM 2855 C C . HIS A 1 351 ? 22.092 -2.961 -13.826 1.00 92.62 351 HIS A C 1
ATOM 2857 O O . HIS A 1 351 ? 22.391 -4.094 -14.202 1.00 92.62 351 HIS A O 1
ATOM 2863 N N . GLY A 1 352 ? 21.733 -1.996 -14.657 1.00 90.25 352 GLY A N 1
ATOM 2864 C CA . GLY A 1 352 ? 21.867 -2.091 -16.100 1.00 90.25 352 GLY A CA 1
ATOM 2865 C C . GLY A 1 352 ? 21.913 -0.705 -16.715 1.00 90.25 352 GLY A C 1
ATOM 2866 O O . GLY A 1 352 ? 21.989 0.300 -16.001 1.00 90.25 352 GLY A O 1
ATOM 2867 N N . ASP A 1 353 ? 21.820 -0.670 -18.037 1.00 89.25 353 ASP A N 1
ATOM 2868 C CA . ASP A 1 353 ? 21.784 0.563 -18.807 1.00 89.25 353 ASP A CA 1
ATOM 2869 C C . ASP A 1 353 ? 20.606 0.512 -19.778 1.00 89.25 353 ASP A C 1
ATOM 2871 O O . ASP A 1 353 ? 20.439 -0.446 -20.534 1.00 89.25 353 ASP A O 1
ATOM 2875 N N . LEU A 1 354 ? 19.777 1.552 -19.762 1.00 85.12 354 LEU A N 1
ATOM 2876 C CA . LEU A 1 354 ? 18.664 1.720 -20.687 1.00 85.12 354 LEU A CA 1
ATOM 2877 C C . LEU A 1 354 ? 18.959 2.938 -21.559 1.00 85.12 354 LEU A C 1
ATOM 2879 O O . LEU A 1 354 ? 19.083 4.044 -21.043 1.00 85.12 354 LEU A O 1
ATOM 2883 N N . HIS A 1 355 ? 19.102 2.739 -22.872 1.00 81.50 355 HIS A N 1
ATOM 2884 C CA . HIS A 1 355 ? 19.446 3.815 -23.813 1.00 81.50 355 HIS A CA 1
ATOM 2885 C C . HIS A 1 355 ? 20.674 4.630 -23.359 1.00 81.50 355 HIS A C 1
ATOM 2887 O O . HIS A 1 355 ? 20.666 5.856 -23.403 1.00 81.50 355 HIS A O 1
ATOM 2893 N N . THR A 1 356 ? 21.729 3.946 -22.887 1.00 81.94 356 THR A N 1
ATOM 2894 C CA . THR A 1 356 ? 22.977 4.516 -22.316 1.00 81.94 356 THR A CA 1
ATOM 2895 C C . THR A 1 356 ? 22.837 5.254 -20.980 1.00 81.94 356 THR A C 1
ATOM 2897 O O . THR A 1 356 ? 23.822 5.787 -20.472 1.00 81.94 356 THR A O 1
ATOM 2900 N N . GLN A 1 357 ? 21.645 5.267 -20.379 1.00 84.75 357 GLN A N 1
ATOM 2901 C CA . GLN A 1 357 ? 21.440 5.813 -19.042 1.00 84.75 357 GLN A CA 1
ATOM 2902 C C . GLN A 1 357 ? 21.535 4.711 -17.983 1.00 84.75 357 GLN A C 1
ATOM 2904 O O . GLN A 1 357 ? 20.917 3.659 -18.163 1.00 84.75 357 GLN A O 1
ATOM 2909 N N . PRO A 1 358 ? 22.235 4.958 -16.863 1.00 90.62 358 PRO A N 1
ATOM 2910 C CA . PRO A 1 358 ? 22.317 4.003 -15.770 1.00 90.62 358 PRO A CA 1
ATOM 2911 C C . PRO A 1 358 ? 20.942 3.810 -15.135 1.00 90.62 358 PRO A C 1
ATOM 2913 O O . PRO A 1 358 ? 20.244 4.782 -14.831 1.00 90.62 358 PRO A O 1
ATOM 2916 N N . VAL A 1 359 ? 20.564 2.556 -14.905 1.00 92.81 359 VAL A N 1
ATOM 2917 C CA . VAL A 1 359 ? 19.296 2.193 -14.270 1.00 92.81 359 VAL A CA 1
ATOM 2918 C C . VAL A 1 359 ? 19.482 1.088 -13.241 1.00 92.81 359 VAL A C 1
ATOM 2920 O O . VAL A 1 359 ? 20.362 0.233 -13.360 1.00 92.81 359 VAL A O 1
ATOM 2923 N N . THR A 1 360 ? 18.595 1.061 -12.253 1.00 93.56 360 THR A N 1
ATOM 2924 C CA . THR A 1 360 ? 18.561 -0.001 -11.246 1.00 93.56 360 THR A CA 1
ATOM 2925 C C . THR A 1 360 ? 17.201 -0.672 -11.226 1.00 93.56 360 THR A C 1
ATOM 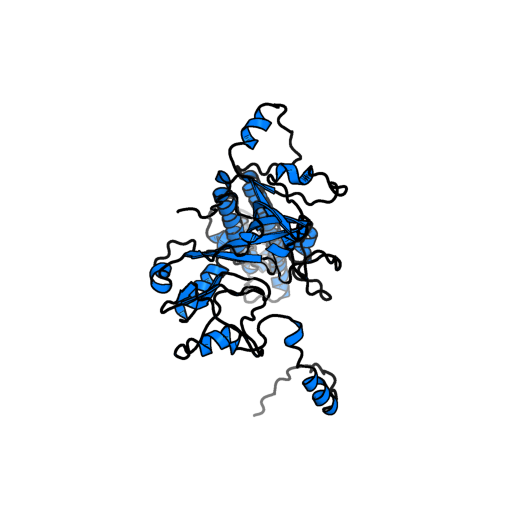2927 O O . THR A 1 360 ? 16.167 -0.004 -11.182 1.00 93.56 360 THR A O 1
AT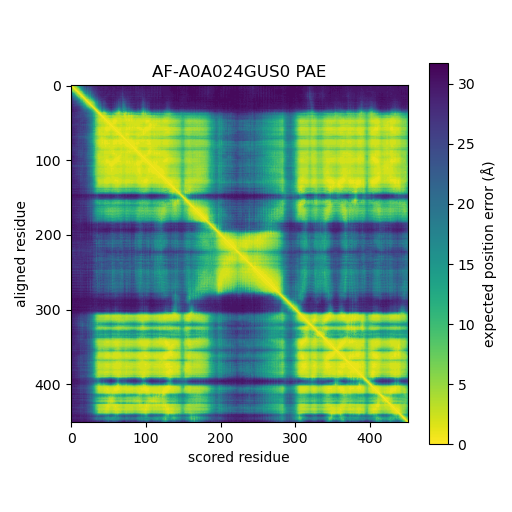OM 2930 N N . LYS A 1 361 ? 17.186 -2.008 -11.179 1.00 95.06 361 LYS A N 1
ATOM 2931 C CA . LYS A 1 361 ? 15.974 -2.754 -10.839 1.00 95.06 361 LYS A CA 1
ATOM 2932 C C . LYS A 1 361 ? 15.873 -2.938 -9.335 1.00 95.06 361 LYS A C 1
ATOM 2934 O O . LYS A 1 361 ? 16.818 -3.400 -8.695 1.00 95.06 361 LYS A O 1
ATOM 2939 N N . VAL A 1 362 ? 14.708 -2.622 -8.780 1.00 95.00 362 VAL A N 1
ATOM 2940 C CA . VAL A 1 362 ? 14.429 -2.742 -7.347 1.00 95.00 362 VAL A CA 1
ATOM 2941 C C . VAL A 1 362 ? 13.187 -3.584 -7.072 1.00 95.00 362 VAL A C 1
ATOM 2943 O O . VAL A 1 362 ? 12.186 -3.494 -7.783 1.00 95.00 362 VAL A O 1
ATOM 2946 N N . LEU A 1 363 ? 13.246 -4.373 -5.998 1.00 95.31 363 LEU A N 1
ATOM 2947 C CA . LEU A 1 363 ? 12.087 -4.991 -5.358 1.00 95.31 363 LEU A CA 1
ATOM 2948 C C . LEU A 1 363 ? 11.598 -4.067 -4.245 1.00 95.31 363 LEU A C 1
ATOM 2950 O O . LEU A 1 363 ? 12.361 -3.748 -3.336 1.00 95.31 363 LEU A O 1
ATOM 2954 N N . LEU A 1 364 ? 10.329 -3.677 -4.277 1.00 95.81 364 LEU A N 1
ATOM 2955 C CA . LEU A 1 364 ? 9.711 -2.785 -3.302 1.00 95.81 364 LEU A CA 1
ATOM 2956 C C . LEU A 1 364 ? 8.583 -3.499 -2.556 1.00 95.81 364 LEU A C 1
ATOM 2958 O O . LEU A 1 364 ? 7.619 -3.969 -3.160 1.00 95.81 364 LEU A O 1
ATOM 2962 N N . ARG A 1 365 ? 8.650 -3.518 -1.225 1.00 93.88 365 ARG A N 1
ATOM 2963 C CA . ARG A 1 365 ? 7.600 -4.043 -0.347 1.00 93.88 365 ARG A CA 1
ATOM 2964 C C . ARG A 1 365 ? 7.036 -2.927 0.532 1.00 93.88 365 ARG A C 1
ATOM 2966 O O . ARG A 1 365 ? 7.663 -2.552 1.527 1.00 93.88 365 ARG A O 1
ATOM 2973 N N . PRO A 1 366 ? 5.850 -2.387 0.211 1.00 93.56 366 PRO A N 1
ATOM 2974 C CA . PRO A 1 366 ? 5.204 -1.401 1.064 1.00 93.56 366 PRO A CA 1
ATOM 2975 C C . PRO A 1 366 ? 4.572 -2.085 2.290 1.00 93.56 366 PRO A C 1
ATOM 2977 O O . PRO A 1 366 ? 3.675 -2.917 2.154 1.00 93.56 366 PRO A O 1
ATOM 2980 N N . LEU A 1 367 ? 5.002 -1.700 3.498 1.00 89.00 367 LEU A N 1
ATOM 2981 C CA . LEU A 1 367 ? 4.413 -2.155 4.777 1.00 89.00 367 LEU A CA 1
ATOM 2982 C C . LEU A 1 367 ? 3.183 -1.318 5.186 1.00 89.00 367 LEU A C 1
ATOM 2984 O O . LEU A 1 367 ? 2.417 -1.639 6.101 1.00 89.00 367 LEU A O 1
ATOM 2988 N N . SER A 1 368 ? 2.975 -0.214 4.481 1.00 85.81 368 SER A N 1
ATOM 2989 C CA . SER A 1 368 ? 1.794 0.642 4.536 1.00 85.81 368 SER A CA 1
ATOM 2990 C C . SER A 1 368 ? 1.114 0.705 3.165 1.00 85.81 368 SER A C 1
ATOM 2992 O O . SER A 1 368 ? 1.517 0.048 2.213 1.00 85.81 368 SER A O 1
ATOM 2994 N N . GLY A 1 369 ? 0.026 1.464 3.050 1.00 84.38 369 GLY A N 1
ATOM 2995 C CA . GLY A 1 369 ? -0.688 1.637 1.783 1.00 84.38 369 GLY A CA 1
ATOM 2996 C C . GLY A 1 369 ? -1.122 3.079 1.599 1.00 84.38 369 GLY A C 1
ATOM 2997 O O . GLY A 1 369 ? -2.297 3.388 1.791 1.00 84.38 369 GLY A O 1
ATOM 2998 N N . ARG A 1 370 ? -0.174 3.978 1.312 1.00 89.25 370 ARG A N 1
ATOM 2999 C CA . ARG A 1 370 ? -0.475 5.379 0.971 1.00 89.25 370 ARG A CA 1
ATOM 3000 C C . ARG A 1 370 ? -0.478 5.575 -0.544 1.00 89.25 370 ARG A C 1
ATOM 3002 O O . ARG A 1 370 ? 0.222 4.869 -1.268 1.00 89.25 370 ARG A O 1
ATOM 3009 N N . ARG A 1 371 ? -1.272 6.540 -1.017 1.00 90.06 371 ARG A N 1
ATOM 3010 C CA . ARG A 1 371 ? -1.320 6.919 -2.435 1.00 90.06 371 ARG A CA 1
ATOM 3011 C C . ARG A 1 371 ? 0.077 7.350 -2.891 1.00 90.06 371 ARG A C 1
ATOM 3013 O O . ARG A 1 371 ? 0.710 8.142 -2.201 1.00 90.06 371 ARG A O 1
ATOM 3020 N N . HIS A 1 372 ? 0.540 6.806 -4.016 1.00 92.69 372 HIS A N 1
ATOM 3021 C CA . HIS A 1 372 ? 1.853 7.082 -4.621 1.00 92.69 372 HIS A CA 1
ATOM 3022 C C . HIS A 1 372 ? 3.079 6.797 -3.730 1.00 92.69 372 HIS A C 1
ATOM 3024 O O . HIS A 1 372 ? 4.168 7.281 -4.023 1.00 92.69 372 HIS A O 1
ATOM 3030 N N . GLN A 1 373 ? 2.939 5.998 -2.665 1.00 95.25 373 GLN A N 1
ATOM 3031 C CA . GLN A 1 373 ? 4.004 5.789 -1.676 1.00 95.25 373 GLN A CA 1
ATOM 3032 C C . GLN A 1 373 ? 5.351 5.385 -2.286 1.00 95.25 373 GLN A C 1
ATOM 3034 O O . GLN A 1 373 ? 6.363 6.012 -1.998 1.00 95.25 373 GLN A O 1
ATOM 3039 N N . LEU A 1 374 ? 5.354 4.355 -3.136 1.00 96.88 374 LEU A N 1
ATOM 3040 C CA . LEU A 1 374 ? 6.579 3.829 -3.745 1.00 96.88 374 LEU A CA 1
ATOM 3041 C C . LEU A 1 374 ? 7.268 4.880 -4.622 1.00 96.88 374 LEU A C 1
ATOM 3043 O O . LEU A 1 374 ? 8.470 5.086 -4.516 1.00 96.88 374 LEU A O 1
ATOM 3047 N N . ARG A 1 375 ? 6.473 5.585 -5.432 1.00 95.38 375 ARG A N 1
ATOM 3048 C CA . ARG A 1 375 ? 6.913 6.633 -6.361 1.00 95.38 375 ARG A CA 1
ATOM 3049 C C . ARG A 1 375 ? 7.582 7.790 -5.614 1.00 95.38 375 ARG A C 1
ATOM 3051 O O . ARG A 1 375 ? 8.686 8.197 -5.958 1.00 95.38 375 ARG A O 1
ATOM 3058 N N . LEU A 1 376 ? 6.952 8.250 -4.532 1.00 93.50 376 LEU A N 1
ATOM 3059 C CA . LEU A 1 376 ? 7.481 9.299 -3.658 1.00 93.50 376 LEU A CA 1
ATOM 3060 C C . LEU A 1 376 ? 8.753 8.882 -2.932 1.00 93.50 376 LEU A C 1
ATOM 3062 O O . LEU A 1 376 ? 9.705 9.650 -2.896 1.00 93.50 376 LEU A O 1
ATOM 3066 N N . HIS A 1 377 ? 8.767 7.686 -2.340 1.00 95.00 377 HIS A N 1
ATOM 3067 C CA . HIS A 1 377 ? 9.928 7.189 -1.603 1.00 95.00 377 HIS A CA 1
ATOM 3068 C C . HIS A 1 377 ? 11.153 7.070 -2.510 1.00 95.00 377 HIS A C 1
ATOM 3070 O O . HIS A 1 377 ? 12.221 7.534 -2.130 1.00 95.00 377 HIS A O 1
ATOM 3076 N N . MET A 1 378 ? 10.978 6.527 -3.717 1.00 94.69 378 MET A N 1
ATOM 3077 C CA . MET A 1 378 ? 12.030 6.434 -4.734 1.00 94.69 378 MET A CA 1
ATOM 3078 C C . MET A 1 378 ? 12.522 7.821 -5.187 1.00 94.69 378 MET A C 1
ATOM 3080 O O . MET A 1 378 ? 13.724 8.084 -5.162 1.00 94.69 378 MET A O 1
ATOM 3084 N N . LYS A 1 379 ? 11.605 8.755 -5.495 1.00 92.31 379 LYS A N 1
ATOM 3085 C CA . LYS A 1 379 ? 11.955 10.155 -5.813 1.00 92.31 379 LYS A CA 1
ATOM 3086 C C . LYS A 1 379 ? 12.751 10.811 -4.685 1.00 92.31 379 LYS A C 1
ATOM 3088 O O . LYS A 1 379 ? 13.744 11.482 -4.936 1.00 92.31 379 LYS A O 1
ATOM 3093 N N . HIS A 1 380 ? 12.322 10.621 -3.442 1.00 90.75 380 HIS A N 1
ATOM 3094 C CA . HIS A 1 380 ? 12.920 11.277 -2.283 1.00 90.75 380 HIS A CA 1
ATOM 3095 C C . HIS A 1 380 ? 14.364 10.865 -2.038 1.00 90.75 380 HIS A C 1
ATOM 3097 O O . HIS A 1 380 ? 15.190 11.716 -1.729 1.00 90.75 380 HIS A O 1
ATOM 3103 N N . ILE A 1 381 ? 14.680 9.582 -2.232 1.00 90.50 381 ILE A N 1
ATOM 3104 C CA . ILE A 1 381 ? 16.060 9.099 -2.139 1.00 90.50 381 ILE A CA 1
ATOM 3105 C C . ILE A 1 381 ? 16.901 9.445 -3.379 1.00 90.50 381 ILE A C 1
ATOM 3107 O O . ILE A 1 381 ? 18.072 9.074 -3.430 1.00 90.50 381 ILE A O 1
ATOM 3111 N N . GLY A 1 382 ? 16.340 10.154 -4.364 1.00 89.19 382 GLY A N 1
ATOM 3112 C CA . GLY A 1 382 ? 17.041 10.603 -5.568 1.00 89.19 382 GLY A CA 1
ATOM 3113 C C . GLY A 1 382 ? 17.120 9.569 -6.693 1.00 89.19 382 GLY A C 1
ATOM 3114 O O . GLY A 1 382 ? 17.899 9.767 -7.616 1.00 89.19 382 GLY A O 1
ATOM 3115 N N . TYR A 1 383 ? 16.336 8.490 -6.621 1.00 91.94 383 TYR A N 1
ATOM 3116 C CA . TYR A 1 383 ? 16.274 7.439 -7.643 1.00 91.94 383 TYR A CA 1
ATOM 3117 C C . TYR A 1 383 ? 14.810 7.244 -8.061 1.00 91.94 383 TYR A C 1
ATOM 3119 O O . TYR A 1 383 ? 14.205 6.233 -7.701 1.00 91.94 383 TYR A O 1
ATOM 3127 N N . PRO A 1 384 ? 14.167 8.233 -8.714 1.00 93.12 384 PRO A N 1
ATOM 3128 C CA . PRO A 1 384 ? 12.765 8.135 -9.104 1.00 93.12 384 PRO A CA 1
ATOM 3129 C C . PRO A 1 384 ? 12.506 6.978 -10.078 1.00 93.12 384 PRO A C 1
ATOM 3131 O O . PRO A 1 384 ? 13.378 6.537 -10.824 1.00 93.12 384 PRO A O 1
ATOM 3134 N N . ILE A 1 385 ? 11.264 6.492 -10.083 1.00 94.00 385 ILE A N 1
ATOM 3135 C CA . ILE A 1 385 ? 10.824 5.442 -11.009 1.00 94.00 385 ILE A CA 1
ATOM 3136 C C . ILE A 1 385 ? 10.798 6.007 -12.434 1.00 94.00 385 ILE A C 1
ATOM 3138 O O . ILE A 1 385 ? 10.212 7.064 -12.675 1.00 94.00 385 ILE A O 1
ATOM 3142 N N . LEU A 1 386 ? 11.395 5.289 -13.388 1.00 91.00 386 LEU A N 1
ATOM 3143 C CA . LEU A 1 386 ? 11.430 5.719 -14.785 1.00 91.00 386 LEU A CA 1
ATOM 3144 C C . LEU A 1 386 ? 10.038 5.748 -15.419 1.00 91.00 386 LEU A C 1
ATOM 3146 O O . LEU A 1 386 ? 9.197 4.887 -15.152 1.00 91.00 386 LEU A O 1
ATOM 3150 N N . GLY A 1 387 ? 9.811 6.738 -16.286 1.00 87.44 387 GLY A N 1
ATOM 3151 C CA . GLY A 1 387 ? 8.529 6.955 -16.965 1.00 87.44 387 GLY A CA 1
ATOM 3152 C C . GLY A 1 387 ? 7.409 7.452 -16.044 1.00 87.44 387 GLY A C 1
ATOM 3153 O O . GLY A 1 387 ? 6.248 7.505 -16.447 1.00 87.44 387 GLY A O 1
ATOM 3154 N N . ASP A 1 388 ? 7.721 7.805 -14.794 1.00 89.50 388 ASP A N 1
ATOM 3155 C CA . ASP A 1 388 ? 6.766 8.432 -13.888 1.00 89.50 388 ASP A CA 1
ATOM 3156 C C . ASP A 1 388 ? 6.551 9.906 -14.269 1.00 89.50 388 ASP A C 1
ATOM 3158 O O . ASP A 1 388 ? 7.363 10.771 -13.958 1.00 89.50 388 ASP A O 1
ATOM 3162 N N . ALA A 1 389 ? 5.416 10.209 -14.898 1.00 84.88 389 ALA A N 1
ATOM 3163 C CA . ALA A 1 389 ? 5.086 11.564 -15.349 1.00 84.88 389 ALA A CA 1
ATOM 3164 C C . ALA A 1 389 ? 4.821 12.582 -14.218 1.00 84.88 389 ALA A C 1
ATOM 3166 O O . ALA A 1 389 ? 4.663 13.767 -14.492 1.00 84.88 389 ALA A O 1
ATOM 3167 N N . THR A 1 390 ? 4.694 12.142 -12.961 1.00 85.44 390 THR A N 1
ATOM 3168 C CA . THR A 1 390 ? 4.409 13.020 -11.810 1.00 85.44 390 THR A CA 1
ATOM 3169 C C . THR A 1 390 ? 5.637 13.209 -10.926 1.00 85.44 390 THR A C 1
ATOM 3171 O O . THR A 1 390 ? 5.929 14.308 -10.471 1.00 85.44 390 THR A O 1
ATOM 3174 N N . TYR A 1 391 ? 6.350 12.120 -10.643 1.00 86.00 391 TYR A N 1
ATOM 3175 C CA . TYR A 1 391 ? 7.455 12.104 -9.683 1.00 86.00 391 TYR A CA 1
ATOM 3176 C C . TYR A 1 391 ? 8.815 11.817 -10.319 1.00 86.00 391 TYR A C 1
ATOM 3178 O O . TYR A 1 391 ? 9.814 11.856 -9.605 1.00 86.00 391 TYR A O 1
ATOM 3186 N N . GLY A 1 392 ? 8.850 11.534 -11.620 1.00 80.38 392 GLY A N 1
ATOM 3187 C CA . GLY A 1 392 ? 10.072 11.325 -12.383 1.00 80.38 392 GLY A CA 1
ATOM 3188 C C . GLY A 1 392 ? 10.828 12.616 -12.673 1.00 80.38 392 GLY A C 1
ATOM 3189 O O . GLY A 1 392 ? 10.326 13.724 -12.466 1.00 80.38 392 GLY A O 1
ATOM 3190 N N . ASP A 1 393 ? 12.050 12.455 -13.171 1.00 69.06 393 ASP A N 1
ATOM 3191 C CA . ASP A 1 393 ? 12.860 13.577 -13.622 1.00 69.06 393 ASP A CA 1
ATOM 3192 C C . ASP A 1 393 ? 12.251 14.185 -14.886 1.00 69.06 393 ASP A C 1
ATOM 3194 O O . ASP A 1 393 ? 11.975 13.496 -15.867 1.00 69.06 393 ASP A O 1
ATOM 3198 N N . ALA A 1 394 ? 12.068 15.504 -14.878 1.00 52.28 394 ALA A N 1
ATOM 3199 C CA . ALA A 1 394 ? 11.453 16.249 -15.970 1.00 52.28 394 ALA A CA 1
ATOM 3200 C C . ALA A 1 394 ? 12.352 16.375 -17.214 1.00 52.28 394 ALA A C 1
ATOM 3202 O O . ALA A 1 394 ? 12.093 17.254 -18.028 1.00 52.28 394 ALA A O 1
ATOM 3203 N N . ASN A 1 395 ? 13.422 15.577 -17.351 1.00 52.00 395 ASN A N 1
ATOM 3204 C CA . ASN A 1 395 ? 14.400 15.751 -18.421 1.00 52.00 395 ASN A CA 1
ATOM 3205 C C . ASN A 1 395 ? 13.801 15.333 -19.782 1.00 52.00 395 ASN A C 1
ATOM 3207 O O . ASN A 1 395 ? 13.767 14.135 -20.090 1.00 52.00 395 ASN A O 1
ATOM 3211 N N . PRO A 1 396 ? 13.366 16.291 -20.628 1.00 42.44 396 PRO A N 1
ATOM 3212 C CA . PRO A 1 396 ? 12.623 16.006 -21.853 1.00 42.44 396 PRO A CA 1
ATOM 3213 C C . PRO A 1 396 ? 13.530 15.503 -22.983 1.00 42.44 396 PRO A C 1
ATOM 3215 O O . PRO A 1 396 ? 13.031 15.121 -24.035 1.00 42.44 396 PRO A O 1
ATOM 3218 N N . MET A 1 397 ? 14.856 15.543 -22.790 1.00 43.00 397 MET A N 1
ATOM 3219 C CA . MET A 1 397 ? 15.852 15.076 -23.760 1.00 43.00 397 MET A CA 1
ATOM 3220 C C . MET A 1 397 ? 16.255 13.610 -23.566 1.00 43.00 397 MET A C 1
ATOM 3222 O O . MET A 1 397 ? 17.076 13.104 -24.326 1.00 43.00 397 MET A O 1
ATOM 3226 N N . SER A 1 398 ? 15.717 12.924 -22.555 1.00 52.56 398 SER A N 1
ATOM 3227 C CA . SER A 1 398 ? 15.930 11.485 -22.402 1.00 52.56 398 SER A CA 1
ATOM 3228 C C . SER A 1 398 ? 14.965 10.713 -23.302 1.00 52.56 398 SER A C 1
ATOM 3230 O O . SER A 1 398 ? 13.798 11.086 -23.415 1.00 52.56 398 SER A O 1
ATOM 3232 N N . GLU A 1 399 ? 15.425 9.619 -23.916 1.00 59.91 399 GLU A N 1
ATOM 3233 C CA . GLU A 1 399 ? 14.569 8.555 -24.468 1.00 59.91 399 GLU A CA 1
ATOM 3234 C C . GLU A 1 399 ? 13.834 7.853 -23.308 1.00 59.91 399 GLU A C 1
ATOM 3236 O O . GLU A 1 399 ? 14.015 6.666 -23.040 1.00 59.91 399 GLU A O 1
ATOM 3241 N N . ALA A 1 400 ? 13.071 8.625 -22.527 1.00 60.47 400 ALA A N 1
ATOM 3242 C CA . ALA A 1 400 ? 12.356 8.142 -21.368 1.00 60.47 400 ALA A CA 1
ATOM 3243 C C . ALA A 1 400 ? 11.385 7.049 -21.823 1.00 60.47 400 ALA A C 1
ATOM 3245 O O . ALA A 1 400 ? 10.745 7.185 -22.873 1.00 60.47 400 ALA A O 1
ATOM 3246 N N . PRO A 1 401 ? 11.252 5.960 -21.052 1.00 66.62 401 PRO A N 1
ATOM 3247 C CA . PRO A 1 401 ? 10.367 4.881 -21.437 1.00 66.62 401 PRO A CA 1
ATOM 3248 C C . PRO A 1 401 ? 8.938 5.384 -21.636 1.00 66.62 401 PRO A C 1
ATOM 3250 O O . PRO A 1 401 ? 8.442 6.218 -20.879 1.00 66.62 401 PRO A O 1
ATOM 3253 N N . SER A 1 402 ? 8.247 4.808 -22.620 1.00 75.31 402 SER A N 1
ATOM 3254 C CA . SER A 1 402 ? 6.872 5.171 -22.994 1.00 75.31 402 SER A CA 1
ATOM 3255 C C . SER A 1 402 ? 5.823 4.902 -21.909 1.00 75.31 402 SER A C 1
ATOM 3257 O O . SER A 1 402 ? 4.653 5.224 -22.098 1.00 75.31 402 SER A O 1
ATOM 3259 N N . ARG A 1 403 ? 6.228 4.298 -20.785 1.00 87.44 403 ARG A N 1
ATOM 3260 C CA . ARG A 1 403 ? 5.377 3.941 -19.653 1.00 87.44 403 ARG A CA 1
ATOM 3261 C C . ARG A 1 403 ? 6.121 4.063 -18.331 1.00 87.44 403 ARG A C 1
ATOM 3263 O O . ARG A 1 403 ? 7.342 3.918 -18.280 1.00 87.44 403 ARG A O 1
ATOM 3270 N N . MET A 1 404 ? 5.362 4.176 -17.246 1.00 92.25 404 MET A N 1
ATOM 3271 C CA . MET A 1 404 ? 5.907 4.062 -15.897 1.00 92.25 404 MET A CA 1
ATOM 3272 C C . MET A 1 404 ? 6.386 2.631 -15.615 1.00 92.25 404 MET A C 1
ATOM 3274 O O . MET A 1 404 ? 5.628 1.661 -15.715 1.00 92.25 404 MET A O 1
ATOM 3278 N N . MET A 1 405 ? 7.643 2.501 -15.202 1.00 94.56 405 MET A N 1
ATOM 3279 C CA . MET A 1 405 ? 8.298 1.228 -14.910 1.00 94.56 405 MET A CA 1
ATOM 3280 C C . MET A 1 405 ? 8.027 0.778 -13.469 1.00 94.56 405 MET A C 1
ATOM 3282 O O . MET A 1 405 ? 8.951 0.586 -12.685 1.00 94.56 405 MET A O 1
ATOM 3286 N N . LEU A 1 406 ? 6.745 0.615 -13.119 1.00 97.38 406 LEU A N 1
ATOM 3287 C CA . LEU A 1 406 ? 6.285 0.072 -11.836 1.00 97.38 406 LEU A CA 1
ATOM 3288 C C . LEU A 1 406 ? 5.282 -1.065 -12.059 1.00 97.38 406 LEU A C 1
ATOM 3290 O O . LEU A 1 406 ? 4.287 -0.924 -12.781 1.00 97.38 406 LEU A O 1
ATOM 3294 N N . HIS A 1 407 ? 5.529 -2.189 -11.394 1.00 97.75 407 HIS A N 1
ATOM 3295 C CA . HIS A 1 407 ? 4.764 -3.414 -11.567 1.00 97.75 407 HIS A CA 1
ATOM 3296 C C . HIS A 1 407 ? 4.446 -4.074 -10.222 1.00 97.75 407 HIS A C 1
ATOM 3298 O O . HIS A 1 407 ? 5.349 -4.380 -9.452 1.00 97.75 407 HIS A O 1
ATOM 3304 N N . ALA A 1 408 ? 3.167 -4.300 -9.927 1.00 97.88 408 ALA A N 1
ATOM 3305 C CA . ALA A 1 408 ? 2.685 -5.065 -8.782 1.00 97.88 408 ALA A CA 1
ATOM 3306 C C . ALA A 1 408 ? 2.928 -6.561 -9.023 1.00 97.88 408 ALA A C 1
ATOM 3308 O O . ALA A 1 408 ? 2.051 -7.269 -9.508 1.00 97.88 408 ALA A O 1
ATOM 3309 N N . TRP A 1 409 ? 4.135 -7.025 -8.720 1.00 97.31 409 TRP A N 1
ATOM 3310 C CA . TRP A 1 409 ? 4.619 -8.342 -9.119 1.00 97.31 409 TRP A CA 1
ATOM 3311 C C . TRP A 1 409 ? 3.937 -9.492 -8.369 1.00 97.31 409 TRP A C 1
ATOM 3313 O O . TRP A 1 409 ? 3.469 -10.448 -8.990 1.00 97.31 409 TRP A O 1
ATOM 3323 N N . LYS A 1 410 ? 3.844 -9.383 -7.037 1.00 96.00 410 LYS A N 1
ATOM 3324 C CA . LYS A 1 410 ? 3.287 -10.429 -6.167 1.00 96.00 410 LYS A CA 1
ATOM 3325 C C . LYS A 1 410 ? 2.315 -9.864 -5.149 1.00 96.00 410 LYS A C 1
ATOM 3327 O O . LYS A 1 410 ? 2.502 -8.763 -4.624 1.00 96.00 410 LYS A O 1
ATOM 3332 N N . LEU A 1 411 ? 1.312 -10.663 -4.810 1.00 94.75 411 LEU A N 1
ATOM 3333 C CA . LEU A 1 411 ? 0.325 -10.366 -3.783 1.00 94.75 411 LEU A CA 1
ATOM 3334 C C . LEU A 1 411 ? -0.055 -11.649 -3.056 1.00 94.75 411 LEU A C 1
ATOM 3336 O O . LEU A 1 411 ? -0.399 -12.639 -3.696 1.00 94.75 411 LEU A O 1
ATOM 3340 N N . TRP A 1 412 ? -0.051 -11.621 -1.724 1.00 93.19 412 TRP A N 1
ATOM 3341 C CA . TRP A 1 412 ? -0.550 -12.748 -0.945 1.00 93.19 412 TRP A CA 1
ATOM 3342 C C . TRP A 1 412 ? -1.214 -12.351 0.366 1.00 93.19 412 TRP A C 1
ATOM 3344 O O . TRP A 1 412 ? -0.935 -11.299 0.952 1.00 93.19 412 TRP A O 1
ATOM 3354 N N . PHE A 1 413 ? -2.108 -13.212 0.845 1.00 88.81 413 PHE A N 1
ATOM 3355 C CA . PHE A 1 413 ? -2.767 -13.038 2.135 1.00 88.81 413 PHE A CA 1
ATOM 3356 C C . PHE A 1 413 ? -1.943 -13.700 3.243 1.00 88.81 413 PHE A C 1
ATOM 3358 O O . PHE A 1 413 ? -1.780 -14.914 3.273 1.00 88.81 413 PHE A O 1
ATOM 3365 N N . ASN A 1 414 ? -1.439 -12.900 4.182 1.00 76.62 414 ASN A N 1
ATOM 3366 C CA . ASN A 1 414 ? -0.646 -13.372 5.316 1.00 76.62 414 ASN A CA 1
ATOM 3367 C C . ASN A 1 414 ? -1.552 -13.675 6.519 1.00 76.62 414 ASN A C 1
ATOM 3369 O O . ASN A 1 414 ? -1.577 -12.931 7.502 1.00 76.62 414 ASN A O 1
ATOM 3373 N N . THR A 1 415 ? -2.376 -14.720 6.416 1.00 73.12 415 THR A N 1
ATOM 3374 C CA . THR A 1 415 ? -3.231 -15.165 7.522 1.00 73.12 415 THR A CA 1
ATOM 3375 C C . THR A 1 415 ? -3.608 -16.639 7.397 1.00 73.12 415 THR A C 1
ATOM 3377 O O . THR A 1 415 ? -3.780 -17.152 6.297 1.00 73.12 415 THR A O 1
ATOM 3380 N N . SER A 1 416 ? -3.762 -17.302 8.544 1.00 73.62 416 SER A N 1
ATOM 3381 C CA . SER A 1 416 ? -4.232 -18.683 8.676 1.00 73.62 416 SER A CA 1
ATOM 3382 C C . SER A 1 416 ? -5.763 -18.805 8.740 1.00 73.62 416 SER A C 1
ATOM 3384 O O . SER A 1 416 ? -6.277 -19.864 9.092 1.00 73.62 416 SER A O 1
ATOM 3386 N N . GLU A 1 417 ? -6.508 -17.730 8.443 1.00 79.06 417 GLU A N 1
ATOM 3387 C CA . GLU A 1 417 ? -7.974 -17.766 8.370 1.00 79.06 417 GLU A CA 1
ATOM 3388 C C . GLU A 1 417 ? -8.410 -18.805 7.314 1.00 79.06 417 GLU A C 1
ATOM 3390 O O . GLU A 1 417 ? -8.247 -18.578 6.116 1.00 79.06 417 GLU A O 1
ATOM 3395 N N . THR A 1 418 ? -8.996 -19.930 7.747 1.00 80.12 418 THR A N 1
ATOM 3396 C CA . THR A 1 418 ? -9.449 -21.034 6.868 1.00 80.12 418 THR A CA 1
ATOM 3397 C C . THR A 1 418 ? -10.418 -20.566 5.784 1.00 80.12 418 THR A C 1
ATOM 3399 O O . THR A 1 418 ? -10.378 -21.053 4.659 1.00 80.12 418 THR A O 1
ATOM 3402 N N . VAL A 1 419 ? -11.201 -19.529 6.093 1.00 83.31 419 VAL A N 1
ATOM 3403 C CA . VAL A 1 419 ? -12.131 -18.860 5.172 1.00 83.31 419 VAL A CA 1
ATOM 3404 C C . VAL A 1 419 ? -11.434 -18.369 3.893 1.00 83.31 419 VAL A C 1
ATOM 3406 O O . VAL A 1 419 ? -12.067 -18.281 2.844 1.00 83.31 419 VAL A O 1
ATOM 3409 N N . ILE A 1 420 ? -10.129 -18.067 3.936 1.00 82.94 420 ILE A N 1
ATOM 3410 C CA . ILE A 1 420 ? -9.363 -17.717 2.733 1.00 82.94 420 ILE A CA 1
ATOM 3411 C C . ILE A 1 420 ? -9.237 -18.905 1.790 1.00 82.94 420 ILE A C 1
ATOM 3413 O O . ILE A 1 420 ? -9.449 -18.733 0.594 1.00 82.94 420 ILE A O 1
ATOM 3417 N N . ALA A 1 421 ? -8.927 -20.093 2.306 1.00 84.00 421 ALA A N 1
ATOM 3418 C CA . ALA A 1 421 ? -8.852 -21.291 1.480 1.00 84.00 421 ALA A CA 1
ATOM 3419 C C . ALA A 1 421 ? -10.227 -21.616 0.874 1.00 84.00 421 ALA A C 1
ATOM 3421 O O . ALA A 1 421 ? -10.325 -21.917 -0.313 1.00 84.00 421 ALA A O 1
ATOM 3422 N N . ASP A 1 422 ? -11.304 -21.444 1.643 1.00 84.88 422 ASP A N 1
ATOM 3423 C CA . ASP A 1 422 ? -12.667 -21.718 1.172 1.00 84.88 422 ASP A CA 1
ATOM 3424 C C . ASP A 1 422 ? -13.135 -20.736 0.086 1.00 84.88 422 ASP A C 1
ATOM 3426 O O . ASP A 1 422 ? -13.805 -21.117 -0.884 1.00 84.88 422 ASP A O 1
ATOM 3430 N N . LEU A 1 423 ? -12.807 -19.448 0.245 1.00 87.06 423 LEU A N 1
ATOM 3431 C CA . LEU A 1 423 ? -13.267 -18.406 -0.667 1.00 87.06 423 LEU A CA 1
ATOM 3432 C C . LEU A 1 423 ? -12.317 -18.177 -1.837 1.00 87.06 423 LEU A C 1
ATOM 3434 O O . LEU A 1 423 ? -12.792 -17.981 -2.956 1.00 87.06 423 LEU A O 1
ATOM 3438 N N . TYR A 1 424 ? -11.008 -18.182 -1.613 1.00 88.19 424 TYR A N 1
ATOM 3439 C CA . TYR A 1 424 ? -10.015 -17.858 -2.638 1.00 88.19 424 TYR A CA 1
ATOM 3440 C C . TYR A 1 424 ? -9.280 -19.078 -3.189 1.00 88.19 424 TYR A C 1
ATOM 3442 O O . TYR A 1 424 ? -8.760 -19.016 -4.305 1.00 88.19 424 TYR A O 1
ATOM 3450 N N . GLY A 1 425 ? -9.294 -20.197 -2.462 1.00 84.25 425 GLY A N 1
ATOM 3451 C CA . GLY A 1 425 ? -8.456 -21.350 -2.757 1.00 84.25 425 GLY A CA 1
ATOM 3452 C C . GLY A 1 425 ? -7.009 -21.024 -2.421 1.00 84.25 425 GLY A C 1
ATOM 3453 O O . GLY A 1 425 ? -6.588 -21.104 -1.272 1.00 84.25 425 GLY A O 1
ATOM 3454 N N . ASP A 1 426 ? -6.264 -20.616 -3.440 1.00 83.00 426 ASP A N 1
ATOM 3455 C CA . ASP A 1 426 ? -4.893 -20.149 -3.275 1.00 83.00 426 ASP A CA 1
ATOM 3456 C C . ASP A 1 426 ? -4.878 -18.692 -2.817 1.00 83.00 426 ASP A C 1
ATOM 3458 O O . ASP A 1 426 ? -5.686 -17.863 -3.249 1.00 83.00 426 ASP A O 1
ATOM 3462 N N . SER A 1 427 ? -3.945 -18.394 -1.927 1.00 86.69 427 SER A N 1
ATOM 3463 C CA . SER A 1 427 ? -3.776 -17.084 -1.321 1.00 86.69 427 SER A CA 1
ATOM 3464 C C . SER A 1 427 ? -2.569 -16.332 -1.866 1.00 86.69 427 SER A C 1
ATOM 3466 O O . SER A 1 427 ? -2.329 -15.219 -1.398 1.00 86.69 427 SER A O 1
ATOM 3468 N N . TYR A 1 428 ? -1.837 -16.912 -2.822 1.00 92.62 428 TYR A N 1
ATOM 3469 C CA . TYR A 1 428 ? -0.652 -16.342 -3.450 1.00 92.62 428 TYR A CA 1
ATOM 3470 C C . TYR A 1 428 ? -0.866 -16.113 -4.951 1.00 92.62 428 TYR A C 1
ATOM 3472 O O . TYR A 1 428 ? -1.281 -17.006 -5.692 1.00 92.62 428 TYR A O 1
ATOM 3480 N N . PHE A 1 429 ? -0.552 -14.904 -5.410 1.00 94.44 429 PHE A N 1
ATOM 3481 C CA . PHE A 1 429 ? -0.658 -14.512 -6.810 1.00 94.44 429 PHE A CA 1
ATOM 3482 C C . PHE A 1 429 ? 0.624 -13.826 -7.264 1.00 94.44 429 PHE A C 1
ATOM 3484 O O . PHE A 1 429 ? 1.141 -12.936 -6.586 1.00 94.44 429 PHE A O 1
ATOM 3491 N N . GLU A 1 430 ? 1.100 -14.224 -8.436 1.00 95.06 430 GLU A N 1
ATOM 3492 C CA . GLU A 1 430 ? 2.345 -13.759 -9.032 1.00 95.06 430 GLU A CA 1
ATOM 3493 C C . GLU A 1 430 ? 2.166 -13.576 -10.539 1.00 95.06 430 GLU A C 1
ATOM 3495 O O . GLU A 1 430 ? 1.355 -14.250 -11.176 1.00 95.06 430 GLU A O 1
ATOM 3500 N N . THR A 1 431 ? 2.930 -12.639 -11.083 1.00 95.25 431 THR A N 1
ATOM 3501 C CA . THR A 1 431 ? 3.054 -12.341 -12.513 1.00 95.25 431 THR A CA 1
ATOM 3502 C C . THR A 1 431 ? 4.486 -12.609 -12.972 1.00 95.25 431 THR A C 1
ATOM 3504 O O . THR A 1 431 ? 5.388 -12.800 -12.155 1.00 95.25 431 THR A O 1
ATOM 3507 N N . HIS A 1 432 ? 4.722 -12.628 -14.282 1.00 93.31 432 HIS A N 1
ATOM 3508 C CA . HIS A 1 432 ? 6.089 -12.637 -14.802 1.00 93.31 432 HIS A CA 1
ATOM 3509 C C . HIS A 1 432 ? 6.796 -11.305 -14.489 1.00 93.31 432 HIS A C 1
ATOM 3511 O O . HIS A 1 432 ? 6.137 -10.289 -14.294 1.00 93.31 432 HIS A O 1
ATOM 3517 N N . ASP A 1 433 ? 8.132 -11.291 -14.465 1.00 93.75 433 ASP A N 1
ATOM 3518 C CA . ASP A 1 433 ? 8.909 -10.047 -14.365 1.00 93.75 433 ASP A CA 1
ATOM 3519 C C . ASP A 1 433 ? 8.935 -9.344 -15.738 1.00 93.75 433 ASP A C 1
ATOM 3521 O O . ASP A 1 433 ? 9.616 -9.825 -16.650 1.00 93.75 433 ASP A O 1
ATOM 3525 N N . PRO A 1 434 ? 8.235 -8.205 -15.919 1.00 93.31 434 PRO A N 1
ATOM 3526 C CA . PRO A 1 434 ? 8.198 -7.513 -17.205 1.00 93.31 434 PRO A CA 1
ATOM 3527 C C . PRO A 1 434 ? 9.480 -6.715 -17.493 1.00 93.31 434 PRO A C 1
ATOM 3529 O O . PRO A 1 434 ? 9.593 -6.109 -18.556 1.00 93.31 434 PRO A O 1
ATOM 3532 N N . PHE A 1 435 ? 10.423 -6.652 -16.549 1.00 93.44 435 PHE A N 1
ATOM 3533 C CA . PHE A 1 435 ? 11.674 -5.902 -16.657 1.00 93.44 435 PHE A CA 1
ATOM 3534 C C . PHE A 1 435 ? 12.904 -6.806 -16.780 1.00 93.44 435 PHE A C 1
ATOM 3536 O O . PHE A 1 435 ? 14.029 -6.305 -16.818 1.00 93.44 435 PHE A O 1
ATOM 3543 N N . GLN A 1 436 ? 12.707 -8.125 -16.876 1.00 91.38 436 GLN A N 1
ATOM 3544 C CA . GLN A 1 436 ? 13.783 -9.112 -16.973 1.00 91.38 436 GLN A CA 1
ATOM 3545 C C . GLN A 1 436 ? 14.725 -8.860 -18.162 1.00 91.38 436 GLN A C 1
ATOM 3547 O O . GLN A 1 436 ? 15.918 -9.123 -18.052 1.00 91.38 436 GLN A O 1
ATOM 3552 N N . SER A 1 437 ? 14.213 -8.341 -19.282 1.00 89.94 437 SER A N 1
ATOM 3553 C CA . SER A 1 437 ? 15.016 -8.007 -20.466 1.00 89.94 437 SER A CA 1
ATOM 3554 C C . SER A 1 437 ? 15.791 -6.691 -20.345 1.00 89.94 437 SER A C 1
ATOM 3556 O O . SER A 1 437 ? 16.725 -6.485 -21.110 1.00 89.94 437 SER A O 1
ATOM 3558 N N . ILE A 1 438 ? 15.400 -5.802 -19.425 1.00 89.06 438 ILE A N 1
ATOM 3559 C CA . ILE A 1 438 ? 16.050 -4.498 -19.213 1.00 89.06 438 ILE A CA 1
ATOM 3560 C C . ILE A 1 438 ? 17.204 -4.666 -18.229 1.00 89.06 438 ILE A C 1
ATOM 3562 O O . ILE A 1 438 ? 18.347 -4.340 -18.523 1.00 89.06 438 ILE A O 1
ATOM 3566 N N . VAL A 1 439 ? 16.893 -5.207 -17.054 1.00 90.25 439 VAL A N 1
ATOM 3567 C CA . VAL A 1 439 ? 17.876 -5.551 -16.032 1.00 90.25 439 VAL A CA 1
ATOM 3568 C C . VAL A 1 439 ? 17.543 -6.968 -15.592 1.00 90.25 439 VAL A C 1
ATOM 3570 O O . VAL A 1 439 ? 16.535 -7.158 -14.903 1.00 90.25 439 VAL A O 1
ATOM 3573 N N . PRO A 1 440 ? 18.329 -7.980 -15.981 1.00 85.75 440 PRO A N 1
ATOM 3574 C CA . PRO A 1 440 ? 18.115 -9.341 -15.520 1.00 85.75 440 PRO A CA 1
ATOM 3575 C C . PRO A 1 440 ? 18.143 -9.396 -13.996 1.00 85.75 440 PRO A C 1
ATOM 3577 O O . PRO A 1 440 ? 18.981 -8.763 -13.357 1.00 85.75 440 PRO A O 1
ATOM 3580 N N . THR A 1 441 ? 17.222 -10.150 -13.393 1.00 76.19 441 THR A N 1
ATOM 3581 C CA . THR A 1 441 ? 17.359 -10.474 -11.970 1.00 76.19 441 THR A CA 1
ATOM 3582 C C . THR A 1 441 ? 18.583 -11.368 -11.836 1.00 76.19 441 THR A C 1
ATOM 3584 O O . THR A 1 441 ? 18.513 -12.543 -12.192 1.00 76.19 441 THR A O 1
ATOM 3587 N N . SER A 1 442 ? 19.702 -10.833 -11.352 1.00 62.91 442 SER A N 1
ATOM 3588 C CA . SER A 1 442 ? 20.897 -11.642 -11.090 1.00 62.91 442 SER A CA 1
ATOM 3589 C C . SER A 1 442 ? 20.678 -12.607 -9.921 1.00 62.91 442 SER A C 1
ATOM 3591 O O . SER A 1 442 ? 21.438 -13.553 -9.760 1.00 62.91 442 SER A O 1
ATOM 3593 N N . ASP A 1 443 ? 19.627 -12.382 -9.122 1.00 58.31 443 ASP A N 1
ATOM 3594 C CA . ASP A 1 443 ? 19.514 -12.931 -7.782 1.00 58.31 443 ASP A CA 1
ATOM 3595 C C . ASP A 1 443 ? 18.073 -13.102 -7.270 1.00 58.31 443 ASP A C 1
ATOM 3597 O O . ASP A 1 443 ? 17.299 -12.149 -7.179 1.00 58.31 443 ASP A O 1
ATOM 3601 N N . CYS A 1 444 ? 17.716 -14.311 -6.824 1.00 58.25 444 CYS A N 1
ATOM 3602 C CA . CYS A 1 444 ? 16.413 -14.567 -6.206 1.00 58.25 444 CYS A CA 1
ATOM 3603 C C . CYS A 1 444 ? 16.353 -13.930 -4.803 1.00 58.25 444 CYS A C 1
ATOM 3605 O O . CYS A 1 444 ? 16.995 -14.404 -3.864 1.00 58.25 444 CYS A O 1
ATOM 3607 N N . VAL A 1 445 ? 15.597 -12.838 -4.646 1.00 63.53 445 VAL A N 1
ATOM 3608 C CA . VAL A 1 445 ? 15.216 -12.275 -3.340 1.00 63.53 445 VAL A CA 1
ATOM 3609 C C . VAL A 1 445 ? 13.784 -12.705 -3.051 1.00 63.53 445 VAL A C 1
ATOM 3611 O O . VAL A 1 445 ? 12.863 -12.344 -3.778 1.00 63.53 445 VAL A O 1
ATOM 3614 N N . THR A 1 446 ? 13.585 -13.471 -1.979 1.00 62.19 446 THR A N 1
ATOM 3615 C CA . THR A 1 446 ? 12.248 -13.818 -1.486 1.00 62.19 446 THR A CA 1
ATOM 3616 C C . THR A 1 446 ? 12.032 -13.140 -0.142 1.00 62.19 446 THR A C 1
ATOM 3618 O O . THR A 1 446 ? 12.738 -13.447 0.815 1.00 62.19 446 THR A O 1
ATOM 3621 N N . THR A 1 447 ? 11.052 -12.236 -0.042 1.00 61.00 447 THR A N 1
ATOM 3622 C CA . THR A 1 447 ? 10.654 -11.661 1.259 1.00 61.00 447 THR A CA 1
ATOM 3623 C C . THR A 1 447 ? 9.453 -12.389 1.881 1.00 61.00 447 THR A C 1
ATOM 3625 O O . THR A 1 447 ? 9.005 -12.051 2.985 1.00 61.00 447 THR A O 1
ATOM 3628 N N . ILE A 1 448 ? 8.950 -13.418 1.193 1.00 60.50 448 ILE A N 1
ATOM 3629 C CA . ILE A 1 448 ? 7.922 -14.336 1.681 1.00 60.50 448 ILE A CA 1
ATOM 3630 C C . ILE A 1 448 ? 8.507 -15.119 2.858 1.00 60.50 448 ILE A C 1
ATOM 3632 O O . ILE A 1 448 ? 9.405 -15.943 2.698 1.00 60.50 448 ILE A O 1
ATOM 3636 N N . SER A 1 449 ? 7.984 -14.882 4.055 1.00 50.16 449 SER A N 1
ATOM 3637 C CA . SER A 1 449 ? 8.158 -15.817 5.158 1.00 50.16 449 SER A CA 1
ATOM 3638 C C . SER A 1 449 ? 7.274 -17.029 4.886 1.00 50.16 449 SER A C 1
ATOM 3640 O O . SER A 1 449 ? 6.054 -16.899 4.816 1.00 50.16 449 SER A O 1
ATOM 3642 N N . ARG A 1 450 ? 7.869 -18.218 4.746 1.00 34.38 450 ARG A N 1
ATOM 3643 C CA . ARG A 1 450 ? 7.122 -19.455 4.998 1.00 34.38 450 ARG A CA 1
ATOM 3644 C C . ARG A 1 450 ? 6.820 -19.459 6.497 1.00 34.38 450 ARG A C 1
ATOM 3646 O O . ARG A 1 450 ? 7.748 -19.558 7.296 1.00 34.38 450 ARG A O 1
ATOM 3653 N N . SER A 1 451 ? 5.569 -19.182 6.857 1.00 30.58 451 SER A N 1
ATOM 3654 C CA . SER A 1 451 ? 5.070 -19.321 8.229 1.00 30.58 451 SER A CA 1
ATOM 3655 C C . SER A 1 451 ? 5.001 -20.781 8.631 1.00 30.58 451 SER A C 1
ATOM 3657 O O . SER A 1 451 ? 4.520 -21.557 7.772 1.00 30.58 451 SER A O 1
#

Solvent-accessible surface area (backbone atoms only — not comparable to full-atom values): 26565 Å² total; per-residue (Å²): 140,86,85,86,84,83,87,78,93,73,83,80,86,82,75,86,86,76,66,79,80,63,54,66,70,57,62,70,66,67,83,53,67,82,77,73,61,50,56,73,42,46,89,73,48,78,84,48,70,75,43,76,60,93,24,35,38,31,29,46,38,54,54,37,44,41,59,69,75,102,56,79,30,24,49,51,57,40,48,45,69,78,39,65,90,56,91,51,82,38,75,33,63,87,72,58,45,46,38,21,26,67,42,53,33,13,51,32,72,64,45,23,53,51,42,38,47,34,57,76,71,61,37,50,47,46,37,26,40,32,38,20,45,39,72,69,54,72,42,60,80,45,58,67,70,49,94,50,105,55,50,89,74,63,68,91,71,44,46,41,46,61,92,50,41,68,58,53,51,51,50,54,51,49,51,50,51,52,50,49,49,52,68,79,29,68,70,62,56,60,71,74,54,93,52,94,86,60,74,68,77,57,54,54,34,68,53,46,50,52,49,54,37,51,49,53,59,53,49,59,73,41,90,89,56,76,85,49,77,6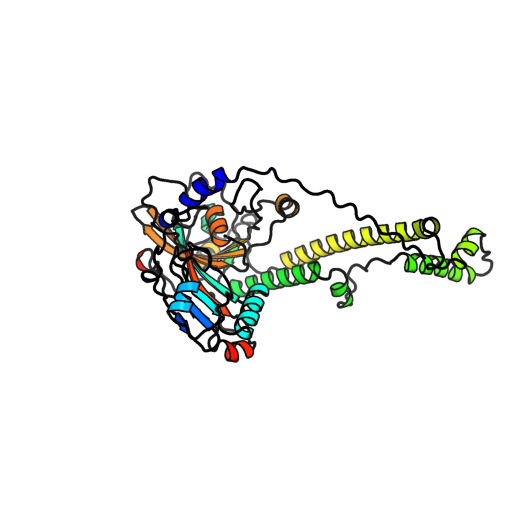9,56,54,52,55,59,72,59,48,79,90,78,53,55,73,76,76,43,42,66,33,40,50,52,21,50,49,38,37,54,50,33,54,52,48,46,49,52,49,49,53,51,50,53,50,48,60,59,70,66,54,90,60,78,64,69,62,96,79,68,72,79,74,94,45,81,69,64,67,58,64,61,74,77,77,64,63,46,26,35,36,48,75,55,23,40,23,75,40,59,98,92,48,89,56,65,44,74,38,88,46,74,63,46,26,65,75,61,57,31,39,83,32,38,35,40,35,35,64,40,39,65,37,61,58,96,88,38,51,22,20,32,32,41,38,34,54,82,43,88,60,86,64,45,69,48,50,54,29,31,65,71,69,32,20,35,35,39,33,93,84,58,30,81,86,62,84,87,54,91,61,54,97,49,35,39,39,30,33,34,34,40,32,57,70,68,88,59,64,66,48,46,76,51,59,52,68,55,71,47,73,61,78,73,92,50,45,89,63,35,51,71,80,57,95,80,76,88,75,76,88,125

Mean predicted aligned error: 14.7 Å

Sequence (451 aa):
MHPRTIETNEKPFSRPRRKASDFEHVLQTYNCDSRRGGPSDLNALELDVIRKTKNLIVLNKGYDQRLDGNFDATIEKALHRDYPDIPKFRWIHQLDFATSGVLCVGITKEATSLGCRLFRERKVQKEYLAIVSGHLPLSPYDYQTADTSVAQSRPIVQKCVLSKLQMLIKDIEKQEVLYRRMKTDGYTFLRAKKTSQLPKGPRPGPTWLQMAQSKIVKSLKQPGYLLTDEEEAIISMRWKTMCKSEKEPFLHEARADHARYVKELELYKEQEQARVYSEKKYELSDNSDTVPDEASTRVEFRDKERLAYVLDFPIHEPSPNSFEMEISLNRNEILEKRGKAAVTIAYVLGHGDLHTQPVTKVLLRPLSGRRHQLRLHMKHIGYPILGDATYGDANPMSEAPSRMMLHAWKLWFNTSETVIADLYGDSYFETHDPFQSIVPTSDCVTTISRS

Radius of gyration: 30.06 Å; Cα contacts (8 Å, |Δi|>4): 632; chains: 1; bounding box: 95×54×96 Å